Protein 8GA6 (pdb70)

Secondary structure (DSSP, 8-state):
-HHHHHHHHHHHHHHHHHHHHHHHHHHHHHHHHHHHT--SHHHHHHHHHHHHHHHHHHHHHHHHHHHHHHHHHHHHHT---HHHHHHHHHHHHHHHHHHHHHHHHHHHHHHHHHHHHHHSS--HHHHHHHHHHHHHHHHHHHHHHHHHHHHHHHHH----SHHHHHHHHHHHHHHHHHHHHHHHHHHHHHHHHHHHHTTT--HHHHHHHHHHHHHHHHHHHHHHHHHHHHHH----HHHHHHHHHHHHHHHHHHHHHHHHHHHHHHHHHHHHH--SHHHHHHHHHHHHHHHHHHHHHHHHHHHHHHHHHHHHTTT--HHHHHHHHHHHHHHHHHHHHHHHHHHHHHHHHHHHHHTTSS-HHHHHHHHHHHHHHHHHHHHHHHHHHHHHHHHHHHHH--SHHHHHHHHHHHHHHHHHHHHHHHHHHHHHHHHHHHHHTT--HHHHHHHHHHHHHHHHHHHHHHHHHHHHHHHHHHH-

Sequence (476 aa):
EKEEAEEVVKEALKELKKLFEEQKKVNEEAAKELEETAKDEKVLLAARFAVEASRIANKASFDLSKFAADAAAAAVEAGADIERVKEVLEKAIEAQKEAAKFSKKVLEEAAAAAALAERGEITEEDVARFVVELALELLKALFEMQRFVNELAAELLVAKDEKVLLAARFAVEASKIANEASFELSRFAAEAAAAAVEAGADIERVAEVLIKAIEAQAEAAKFSAEVLLKAAAAITEEDVARFVVELALELLRALFEMQRFVNELAAELLEVVAKDEKVLLAARFAVEASEIANKASFDLSKFAADAARAAVEAGADIERVAEVLIEAIKAQAEAAKFSAEVLLKAAAAAALAERGEITEKDVARFVVELALELLEALFEMQRFVNELAAALLEVVAKDEEVLEKARKAVEDSKRENEASFEESRKAAEAAAAAVEAGADIDEVAKELIEAIKEQAEAAKESAKKLLEAAAEAALA

B-factor: mean 42.86, std 14.75, range [15.42, 97.57]

Solvent-accessible surface area: 21075 Å² total; per-residue (Å²): 153,54,147,108,1,82,72,40,9,138,86,7,47,122,89,0,102,112,52,24,84,60,26,68,51,87,8,88,129,39,14,163,128,5,102,84,47,15,60,78,72,25,9,17,46,6,7,140,6,0,14,79,0,1,87,21,5,3,34,5,1,12,36,2,0,76,5,0,0,57,2,0,28,26,5,11,130,55,53,38,70,42,109,108,3,95,74,1,6,97,68,0,28,86,12,1,76,125,22,10,133,44,0,29,81,0,10,117,52,4,40,65,22,7,51,86,16,57,90,29,147,47,70,122,54,70,9,7,41,36,0,2,100,4,0,52,54,0,1,83,27,14,14,75,17,14,112,76,0,15,89,3,7,31,95,16,30,86,27,203,65,136,70,25,80,59,3,14,165,6,0,41,84,0,3,38,25,8,13,74,0,12,15,50,4,0,88,12,0,0,65,5,0,36,33,3,16,91,19,68,15,63,28,88,80,0,9,67,1,0,15,102,0,0,64,10,14,19,122,22,7,93,63,4,9,102,7,13,45,105,12,25,83,112,156,79,56,79,88,14,3,29,55,0,4,108,3,0,37,59,8,0,114,24,2,22,98,12,4,146,77,1,10,84,2,4,28,38,4,8,75,55,17,4,102,62,73,67,4,31,69,1,3,128,9,4,18,71,1,2,20,4,4,6,81,6,1,15,69,10,1,63,14,0,0,14,4,0,98,13,3,3,106,41,53,13,62,3,91,98,0,12,68,3,0,30,63,0,0,82,5,0,3,114,11,2,57,63,5,9,93,1,2,45,93,4,11,44,9,1,13,76,15,57,174,57,131,46,88,67,94,48,3,8,81,51,6,5,80,3,1,46,54,4,0,65,22,4,25,90,16,4,102,62,2,5,92,10,4,25,34,6,7,88,65,30,5,9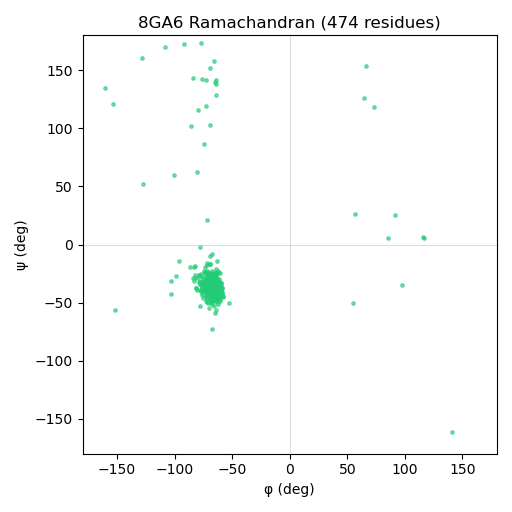5,70,122,119,30,27,122,69,3,126,134,11,8,79,46,2,92,155,71,11,89,50,10,30,89,90,3,87,102,33,2,95,61,8,34,64,29,4,91,93,56,41,95,6,48,54,9,15,132,121,1,20,102,12,0,82,102,3,25,104,30,7,50,117,8,15,158,84,6,43,97,20,9,42,100,11,30,163,100

Radius of gyration: 25.36 Å; Cα contacts (8 Å, |Δi|>4): 627; chains: 1; bounding box: 54×60×67 Å

Structure (mmCIF, N/CA/C/O backbone):
data_8GA6
#
_entry.id   8GA6
#
_cell.length_a   34.962
_cell.length_b   120.421
_cell.length_c   52.270
_cell.angle_alpha   90.000
_cell.angle_beta   105.646
_cell.angle_gamma   90.000
#
_symmetry.space_group_name_H-M   'P 1 21 1'
#
loop_
_entity.id
_entity.type
_entity.pdbx_description
1 polymer THR6
2 water water
#
loop_
_atom_site.group_PDB
_atom_site.id
_atom_site.type_symbol
_atom_site.label_atom_id
_atom_site.label_alt_id
_atom_site.label_comp_id
_atom_site.label_asym_id
_atom_site.label_entity_id
_atom_site.label_seq_id
_atom_site.pdbx_PDB_ins_code
_atom_site.Cartn_x
_atom_site.Cartn_y
_atom_site.Cartn_z
_atom_site.occupancy
_atom_site.B_iso_or_equiv
_atom_site.auth_seq_id
_atom_site.auth_comp_id
_atom_site.auth_asym_id
_atom_site.auth_atom_id
_atom_site.pdbx_PDB_model_num
ATOM 1 N N . GLU A 1 15 ? -32.75862 -50.77667 9.29382 1.000 63.81363 1 GLU A N 1
ATOM 2 C CA . GLU A 1 15 ? -32.86382 -49.39165 8.84975 1.000 67.52711 1 GLU A CA 1
ATOM 3 C C . GLU A 1 15 ? -31.48851 -48.75098 8.70001 1.000 71.29168 1 GLU A C 1
ATOM 4 O O . GLU A 1 15 ? -30.84768 -48.87423 7.65486 1.000 57.66521 1 GLU A O 1
ATOM 10 N N . LYS A 1 16 ? -31.04199 -48.06323 9.75479 1.000 72.06082 2 LYS A N 1
ATOM 11 C CA . LYS A 1 16 ? -29.73850 -47.40938 9.71284 1.000 65.34814 2 LYS A CA 1
ATOM 12 C C . LYS A 1 16 ? -28.60710 -48.42018 9.59149 1.000 62.05739 2 LYS A C 1
ATOM 13 O O . LYS A 1 16 ? -27.57537 -48.12390 8.97786 1.000 61.28196 2 LYS A O 1
ATOM 15 N N . GLU A 1 17 ? -28.77427 -49.61329 10.16760 1.000 63.39436 3 GLU A N 1
ATOM 16 C CA . GLU A 1 17 ? -27.74877 -50.63987 10.01960 1.000 63.32770 3 GLU A CA 1
ATOM 17 C C . GLU A 1 17 ? -27.69689 -51.15747 8.58822 1.000 62.60439 3 GLU A C 1
ATOM 18 O O . GLU A 1 17 ? -26.61218 -51.42013 8.05584 1.000 66.23465 3 GLU A O 1
ATOM 24 N N . GLU A 1 18 ? -28.85899 -51.31575 7.94999 1.000 63.26774 4 GLU A N 1
ATOM 25 C CA . GLU A 1 18 ? -28.87014 -51.64586 6.52969 1.000 61.57710 4 GLU A CA 1
ATOM 26 C C . GLU A 1 18 ? -28.31678 -50.49611 5.69962 1.000 60.52861 4 GLU A C 1
ATOM 27 O O . GLU A 1 18 ? -27.61496 -50.72127 4.70731 1.000 54.18277 4 GLU A O 1
ATOM 33 N N . ALA A 1 19 ? -28.62419 -49.25646 6.09068 1.000 56.34829 5 ALA A N 1
ATOM 34 C CA . ALA A 1 19 ? -28.07152 -48.10283 5.39013 1.000 53.47614 5 ALA A CA 1
ATOM 35 C C . ALA A 1 19 ? -26.55122 -48.09006 5.47312 1.000 56.86222 5 ALA A C 1
ATOM 36 O O . ALA A 1 19 ? -25.87314 -47.70827 4.51270 1.000 56.05769 5 ALA A O 1
ATOM 38 N N . GLU A 1 20 ? -25.99651 -48.51168 6.61244 1.000 53.30548 6 GLU A N 1
ATOM 39 C CA . GLU A 1 20 ? -24.55161 -48.66568 6.72427 1.000 52.09583 6 GLU A CA 1
ATOM 40 C C . GLU A 1 20 ? -24.04210 -49.86744 5.94092 1.000 51.33960 6 GLU A C 1
ATOM 41 O O . GLU A 1 20 ? -22.83594 -49.96303 5.69108 1.000 57.47794 6 GLU A O 1
ATOM 47 N N . GLU A 1 21 ? -24.93112 -50.78412 5.55216 1.000 46.11401 7 GLU A N 1
ATOM 48 C CA . GLU A 1 21 ? -24.53300 -51.90243 4.70625 1.000 55.25182 7 GLU A CA 1
ATOM 49 C C . GLU A 1 21 ? -24.49863 -51.50989 3.23448 1.000 54.76917 7 GLU A C 1
ATOM 50 O O . GLU A 1 21 ? -23.68215 -52.04227 2.47413 1.000 62.53762 7 GLU A O 1
ATOM 56 N N . VAL A 1 22 ? -25.36421 -50.58419 2.81564 1.000 52.21458 8 VAL A N 1
ATOM 57 C CA . VAL A 1 22 ? -25.31973 -50.10817 1.43702 1.000 53.96158 8 VAL A CA 1
ATOM 58 C C . VAL A 1 22 ? -24.08221 -49.24856 1.21324 1.000 45.60265 8 VAL A C 1
ATOM 59 O O . VAL A 1 22 ? -23.47888 -49.27295 0.13380 1.000 48.61760 8 VAL A O 1
ATOM 63 N N . VAL A 1 23 ? -23.68164 -48.47997 2.22854 1.000 46.44928 9 VAL A N 1
ATOM 64 C CA . VAL A 1 23 ? -22.51968 -47.60848 2.08878 1.000 42.78032 9 VAL A CA 1
ATOM 65 C C . VAL A 1 23 ? -21.24258 -48.43051 1.97234 1.000 50.20803 9 VAL A C 1
ATOM 66 O O . VAL A 1 23 ? -20.36902 -48.13106 1.14912 1.000 52.44632 9 VAL A O 1
ATOM 70 N N . LYS A 1 24 ? -21.11160 -49.48176 2.78571 1.000 39.89589 10 LYS A N 1
ATOM 71 C CA . LYS A 1 24 ? -19.89961 -50.29246 2.73264 1.000 47.23280 10 LYS A CA 1
ATOM 72 C C . LYS A 1 24 ? -19.80729 -51.08015 1.43114 1.000 46.70127 10 LYS A C 1
ATOM 73 O O . LYS A 1 24 ? -18.70107 -51.32071 0.93492 1.000 44.33198 10 LYS A O 1
ATOM 79 N N . GLU A 1 25 ? -20.94597 -51.47880 0.85974 1.000 48.80217 11 GLU A N 1
ATOM 80 C CA . GLU A 1 25 ? -20.91205 -52.16485 -0.42681 1.000 52.79247 11 GLU A CA 1
ATOM 81 C C . GLU A 1 25 ? -20.64618 -51.19088 -1.56655 1.000 47.60035 11 GLU A C 1
ATOM 82 O O . GLU A 1 25 ? -20.00748 -51.55835 -2.55937 1.000 40.96935 11 GLU A O 1
ATOM 88 N N . ALA A 1 26 ? -21.12296 -49.95015 -1.44152 1.000 40.85859 12 ALA A N 1
ATOM 89 C CA . ALA A 1 26 ? -20.80933 -48.93168 -2.43774 1.000 46.98790 12 ALA A CA 1
ATOM 90 C C . ALA A 1 26 ? -19.31631 -48.63053 -2.45282 1.000 40.70110 12 ALA A C 1
ATOM 91 O O . ALA A 1 26 ? -18.68503 -48.60585 -3.51561 1.000 30.84700 12 ALA A O 1
ATOM 93 N N . LEU A 1 27 ? -18.73302 -48.39919 -1.27317 1.000 37.73759 13 LEU A N 1
ATOM 94 C CA . LEU A 1 27 ? -17.28780 -48.22548 -1.18376 1.000 33.70275 13 LEU A CA 1
ATOM 95 C C . LEU A 1 27 ? -16.55149 -49.48063 -1.63008 1.000 37.23734 13 LEU A C 1
ATOM 96 O O . LEU A 1 27 ? -15.44524 -49.39261 -2.17555 1.000 42.48569 13 LEU A O 1
ATOM 101 N N . LYS A 1 28 ? -17.14973 -50.65417 -1.41162 1.000 45.34016 14 LYS A N 1
ATOM 102 C CA . LYS A 1 28 ? -16.54803 -51.89379 -1.88967 1.000 45.28889 14 LYS A CA 1
ATOM 103 C C . LYS A 1 28 ? -16.50308 -51.92817 -3.41221 1.000 44.41026 14 LYS A C 1
ATOM 104 O O . LYS A 1 28 ? -15.48328 -52.30333 -4.00131 1.000 47.62591 14 LYS A O 1
ATOM 110 N N . GLU A 1 29 ? -17.59620 -51.52821 -4.06871 1.000 44.11569 15 GLU A N 1
ATOM 111 C CA . GLU A 1 29 ? -17.60398 -51.49113 -5.52810 1.000 41.97218 15 GLU A CA 1
ATOM 112 C C . GLU A 1 29 ? -16.65588 -50.42413 -6.06087 1.000 40.96928 15 GLU A C 1
ATOM 113 O O . GLU A 1 29 ? -15.93957 -50.65937 -7.04069 1.000 36.99223 15 GLU A O 1
ATOM 119 N N . LEU A 1 30 ? -16.63990 -49.24415 -5.43249 1.000 39.05538 16 LEU A N 1
ATOM 120 C CA . LEU A 1 30 ? -15.71506 -48.19451 -5.85032 1.000 39.80900 16 LEU A CA 1
ATOM 121 C C . LEU A 1 30 ? -14.26694 -48.64811 -5.73644 1.000 33.95368 16 LEU A C 1
ATOM 122 O O . LEU A 1 30 ? -13.42306 -48.24304 -6.54410 1.000 35.51458 16 LEU A O 1
ATOM 127 N N . LYS A 1 31 ? -13.96278 -49.48831 -4.74587 1.000 36.79199 17 LYS A N 1
ATOM 128 C CA . LYS A 1 31 ? -12.59742 -49.96966 -4.57149 1.000 41.70007 17 LYS A CA 1
ATOM 129 C C . LYS A 1 31 ? -12.19847 -50.91204 -5.70042 1.000 41.86444 17 LYS A C 1
ATOM 130 O O . LYS A 1 31 ? -11.08126 -50.82621 -6.22309 1.000 31.61568 17 LYS A O 1
ATOM 136 N N . LYS A 1 32 ? -13.10290 -51.81078 -6.09796 1.000 40.71417 18 LYS A N 1
ATOM 137 C CA . LYS A 1 32 ? -12.79792 -52.73514 -7.18495 1.000 45.46906 18 LYS A CA 1
ATOM 138 C C . LYS A 1 32 ? -12.80999 -52.03723 -8.53987 1.000 43.28129 18 LYS A C 1
ATOM 139 O O . LYS A 1 32 ? -12.04571 -52.41583 -9.43471 1.000 42.15785 18 LYS A O 1
ATOM 145 N N . LEU A 1 33 ? -13.66541 -51.02564 -8.71244 1.000 34.55772 19 LEU A N 1
ATOM 146 C CA . LEU A 1 33 ? -13.62829 -50.22738 -9.93422 1.000 39.09626 19 LEU A CA 1
ATOM 147 C C . LEU A 1 33 ? -12.30344 -49.48705 -10.06338 1.000 41.58653 19 LEU A C 1
ATOM 148 O O . LEU A 1 33 ? -11.76600 -49.34398 -11.16812 1.000 37.96567 19 LEU A O 1
ATOM 153 N N . PHE A 1 34 ? -11.76052 -49.01230 -8.94006 1.000 39.47551 20 PHE A N 1
ATOM 154 C CA . PHE A 1 34 ? -10.51021 -48.26128 -8.97525 1.000 38.59655 20 PHE A CA 1
ATOM 155 C C . PHE A 1 34 ? -9.32632 -49.16229 -9.30368 1.000 39.71388 20 PHE A C 1
ATOM 156 O O . PHE A 1 34 ? -8.42422 -48.76231 -10.04877 1.000 44.26437 20 PHE A O 1
ATOM 164 N N . GLU A 1 35 ? -9.30747 -50.37849 -8.76080 1.000 47.02136 21 GLU A N 1
ATOM 165 C CA . GLU A 1 35 ? -8.18753 -51.28086 -8.98756 1.000 47.79725 21 GLU A CA 1
ATOM 166 C C . GLU A 1 35 ? -8.33360 -52.10415 -10.25885 1.000 44.18885 21 GLU A C 1
ATOM 167 O O . GLU A 1 35 ? -7.33215 -52.63305 -10.75424 1.000 47.76617 21 GLU A O 1
ATOM 173 N N . GLU A 1 36 ? -9.54890 -52.22656 -10.79793 1.000 43.95319 22 GLU A N 1
ATOM 174 C CA . GLU A 1 36 ? -9.69731 -52.79148 -12.13473 1.000 52.06320 22 GLU A CA 1
ATOM 175 C C . GLU A 1 36 ? -9.19009 -51.81857 -13.19033 1.000 48.77935 22 GLU A C 1
ATOM 176 O O . GLU A 1 36 ? -8.52969 -52.22527 -14.15313 1.000 49.11131 22 GLU A O 1
ATOM 178 N N . GLN A 1 37 ? -9.48620 -50.52667 -13.02213 1.000 42.27327 23 GLN A N 1
ATOM 179 C CA . GLN A 1 37 ? -8.94764 -49.51844 -13.92730 1.000 43.73357 23 GLN A CA 1
ATOM 180 C C . GLN A 1 37 ? -7.44851 -49.33817 -13.72922 1.000 50.25493 23 GLN A C 1
ATOM 181 O O . GLN A 1 37 ? -6.73518 -48.99422 -14.67881 1.000 50.54582 23 GLN A O 1
ATOM 187 N N . LYS A 1 38 ? -6.95669 -49.56125 -12.50819 1.000 44.31617 24 LYS A N 1
ATOM 188 C CA . LYS A 1 38 ? -5.51988 -49.50191 -12.26283 1.000 41.89898 24 LYS A CA 1
ATOM 189 C C . LYS A 1 38 ? -4.79014 -50.56982 -13.06680 1.000 54.01458 24 LYS A C 1
ATOM 190 O O . LYS A 1 38 ? -3.78104 -50.29014 -13.72330 1.000 56.23463 24 LYS A O 1
ATOM 196 N N . LYS A 1 39 ? -5.29852 -51.80446 -13.03471 1.000 48.17911 25 LYS A N 1
ATOM 197 C CA . LYS A 1 39 ? -4.65954 -52.89103 -13.76843 1.000 50.98183 25 LYS A CA 1
ATOM 198 C C . LYS A 1 39 ? -4.80814 -52.72090 -15.27490 1.000 54.35107 25 LYS A C 1
ATOM 199 O O . LYS A 1 39 ? -3.91577 -53.11992 -16.03161 1.000 54.75635 25 LYS A O 1
ATOM 201 N N . VAL A 1 40 ? -5.91957 -52.13790 -15.72904 1.000 57.59782 26 VAL A N 1
ATOM 202 C CA . VAL A 1 40 ? -6.10309 -51.91071 -17.15939 1.000 57.99179 26 VAL A CA 1
ATOM 203 C C . VAL A 1 40 ? -5.13349 -50.84755 -17.66084 1.000 51.03641 26 VAL A C 1
ATOM 204 O O . VAL A 1 40 ? -4.50198 -51.00976 -18.71223 1.000 56.48734 26 VAL A O 1
ATOM 208 N N . ASN A 1 41 ? -4.99173 -49.74823 -16.91641 1.000 53.52872 27 ASN A N 1
ATOM 209 C CA . ASN A 1 41 ? -4.08136 -48.68776 -17.33497 1.000 54.90472 27 ASN A CA 1
ATOM 210 C C . ASN A 1 41 ? -2.62272 -49.08248 -17.14085 1.000 58.07150 27 ASN A C 1
ATOM 211 O O . ASN A 1 41 ? -1.76054 -48.65789 -17.91878 1.000 48.76501 27 ASN A O 1
ATOM 216 N N . GLU A 1 42 ? -2.32616 -49.88636 -16.11638 1.000 56.17545 28 GLU A N 1
ATOM 217 C CA . GLU A 1 42 ? -0.94668 -50.29856 -15.88113 1.000 53.89073 28 GLU A CA 1
ATOM 218 C C . GLU A 1 42 ? -0.45470 -51.24903 -16.96565 1.000 55.53411 28 GLU A C 1
ATOM 219 O O . GLU A 1 42 ? 0.74784 -51.29729 -17.24668 1.000 56.90007 28 GLU A O 1
ATOM 225 N N . GLU A 1 43 ? -1.36175 -52.00839 -17.58380 1.000 53.40734 29 GLU A N 1
ATOM 226 C CA . GLU A 1 43 ? -0.97508 -52.85684 -18.70484 1.000 60.49647 29 GLU A CA 1
ATOM 227 C C . GLU A 1 43 ? -0.95852 -52.08447 -20.01698 1.000 52.82811 29 GLU A C 1
ATOM 228 O O . GLU A 1 43 ? -0.18872 -52.42671 -20.92190 1.000 56.02474 29 GLU A O 1
ATOM 234 N N . ALA A 1 44 ? -1.79218 -51.04838 -20.14023 1.000 53.40296 30 ALA A N 1
ATOM 235 C CA . ALA A 1 44 ? -1.70422 -50.15819 -21.29071 1.000 54.57518 30 ALA A CA 1
ATOM 236 C C . ALA A 1 44 ? -0.43906 -49.31288 -21.25902 1.000 52.83492 30 ALA A C 1
ATOM 237 O O . ALA A 1 44 ? -0.06376 -48.73989 -22.28722 1.000 47.38135 30 ALA A O 1
ATOM 239 N N . ALA A 1 45 ? 0.22229 -49.22347 -20.10302 1.000 55.44039 31 ALA A N 1
ATOM 240 C CA . ALA A 1 45 ? 1.47482 -48.48386 -20.00556 1.000 57.22188 31 ALA A CA 1
ATOM 241 C C . ALA A 1 45 ? 2.64293 -49.28548 -20.56621 1.000 56.79709 31 ALA A C 1
ATOM 242 O O . ALA A 1 45 ? 3.53066 -48.71923 -21.21371 1.000 60.81249 31 ALA A O 1
ATOM 244 N N . LYS A 1 46 ? 2.66527 -50.59923 -20.32141 1.000 54.90963 32 LYS A N 1
ATOM 245 C CA . LYS A 1 46 ? 3.70960 -51.43794 -20.90221 1.000 53.99309 32 LYS A CA 1
ATOM 246 C C . LYS A 1 46 ? 3.62275 -51.44835 -22.42229 1.000 56.81031 32 LYS A C 1
ATOM 247 O O . LYS A 1 46 ? 4.64805 -51.38557 -23.11093 1.000 64.01138 32 LYS A O 1
ATOM 253 N N . GLU A 1 47 ? 2.40583 -51.53509 -22.96468 1.000 52.67516 33 GLU A N 1
ATOM 254 C CA . GLU A 1 47 ? 2.23506 -51.41837 -24.40866 1.000 65.02309 33 GLU A CA 1
ATOM 255 C C . GLU A 1 47 ? 2.63322 -50.03015 -24.89129 1.000 63.23648 33 GLU A C 1
ATOM 256 O O . GLU A 1 47 ? 3.19025 -49.87849 -25.98498 1.000 67.57604 33 GLU A O 1
ATOM 262 N N . LEU A 1 48 ? 2.35547 -49.00267 -24.08470 1.000 66.76377 34 LEU A N 1
ATOM 263 C CA . LEU A 1 48 ? 2.76916 -47.64961 -24.43692 1.000 68.10335 34 LEU A CA 1
ATOM 264 C C . LEU A 1 48 ? 4.28373 -47.50120 -24.38460 1.000 67.18321 34 LEU A C 1
ATOM 265 O O . LEU A 1 48 ? 4.84847 -46.64940 -25.08048 1.000 73.20250 34 LEU A O 1
ATOM 270 N N . GLU A 1 49 ? 4.95336 -48.31672 -23.56727 1.000 58.66742 35 GLU A N 1
ATOM 271 C CA . GLU A 1 49 ? 6.41117 -48.32952 -23.55494 1.000 63.74828 35 GLU A CA 1
ATOM 272 C C . GLU A 1 49 ? 6.97469 -48.94197 -24.83178 1.000 74.40113 35 GLU A C 1
ATOM 273 O O . GLU A 1 49 ? 8.05808 -48.55031 -25.28095 1.000 77.65519 35 GLU A O 1
ATOM 279 N N . GLU A 1 50 ? 6.24851 -49.88312 -25.43988 1.000 71.50320 36 GLU A N 1
ATOM 280 C CA . GLU A 1 50 ? 6.76295 -50.57902 -26.61581 1.000 57.31033 36 GLU A CA 1
ATOM 281 C C . GLU A 1 50 ? 6.81844 -49.65478 -27.82758 1.000 67.67078 36 GLU A C 1
ATOM 282 O O . GLU A 1 50 ? 7.87590 -49.49507 -28.45011 1.000 81.67336 36 GLU A O 1
ATOM 284 N N . THR A 1 51 ? 5.68967 -49.02621 -28.17346 1.000 68.18648 37 THR A N 1
ATOM 285 C CA . THR A 1 51 ? 5.60634 -48.09196 -29.29402 1.000 74.62897 37 THR A CA 1
ATOM 286 C C . THR A 1 51 ? 6.30176 -46.75726 -29.01935 1.000 81.67161 37 THR A C 1
ATOM 287 O O . THR A 1 51 ? 5.97050 -45.76076 -29.67461 1.000 82.88707 37 THR A O 1
ATOM 291 N N . ALA A 1 52 ? 7.23205 -46.69025 -28.08030 1.000 83.01577 38 ALA A N 1
ATOM 292 C CA . ALA A 1 52 ? 7.90221 -45.42611 -27.76435 1.000 85.55291 38 ALA A CA 1
ATOM 293 C C . ALA A 1 52 ? 9.28198 -45.34714 -28.40755 1.000 90.48557 38 ALA A C 1
ATOM 294 O O . ALA A 1 52 ? 10.30098 -45.21764 -27.72515 1.000 90.25301 38 ALA A O 1
ATOM 296 N N . LYS A 1 53 ? 9.32876 -45.43162 -29.73675 1.000 90.91369 39 LYS A N 1
ATOM 297 C CA . LYS A 1 53 ? 10.57200 -45.17717 -30.45055 1.000 86.60695 39 LYS A CA 1
ATOM 298 C C . LYS A 1 53 ? 10.98848 -43.72830 -30.24168 1.000 81.29059 39 LYS A C 1
ATOM 299 O O . LYS A 1 53 ? 10.14582 -42.82745 -30.20240 1.000 83.37749 39 LYS A O 1
ATOM 301 N N . ASP A 1 54 ? 12.29937 -43.51380 -30.09708 1.000 67.63902 40 ASP A N 1
ATOM 302 C CA . ASP A 1 54 ? 12.87989 -42.23039 -29.70500 1.000 76.86195 40 ASP A CA 1
ATOM 303 C C . ASP A 1 54 ? 12.48569 -41.87225 -28.27438 1.000 71.84540 40 ASP A C 1
ATOM 304 O O . ASP A 1 54 ? 11.44646 -42.31500 -27.77386 1.000 71.56204 40 ASP A O 1
ATOM 306 N N . GLU A 1 55 ? 13.31692 -41.06966 -27.60698 1.000 67.47592 41 GLU A N 1
ATOM 307 C CA . GLU A 1 55 ? 13.11487 -40.79291 -26.18866 1.000 65.72565 41 GLU A CA 1
ATOM 308 C C . GLU A 1 55 ? 12.00766 -39.77101 -25.95636 1.000 66.04364 41 GLU A C 1
ATOM 309 O O . GLU A 1 55 ? 11.29157 -39.85085 -24.95156 1.000 69.68814 41 GLU A O 1
ATOM 311 N N . LYS A 1 56 ? 11.85803 -38.80472 -26.86748 1.000 65.52537 42 LYS A N 1
ATOM 312 C CA . LYS A 1 56 ? 10.85977 -37.75512 -26.68220 1.000 73.12017 42 LYS A CA 1
ATOM 313 C C . LYS A 1 56 ? 9.45263 -38.33305 -26.60895 1.000 65.46622 42 LYS A C 1
ATOM 314 O O . LYS A 1 56 ? 8.60429 -37.82745 -25.86477 1.000 61.80944 42 LYS A O 1
ATOM 316 N N . VAL A 1 57 ? 9.18519 -39.39008 -27.37773 1.000 66.44488 43 VAL A N 1
ATOM 317 C CA . VAL A 1 57 ? 7.88991 -40.05515 -27.30091 1.000 62.21087 43 VAL A CA 1
ATOM 318 C C . VAL A 1 57 ? 7.73505 -40.76252 -25.96043 1.000 58.93276 43 VAL A C 1
ATOM 319 O O . VAL A 1 57 ? 6.67290 -40.70035 -25.32963 1.000 57.49226 43 VAL A O 1
ATOM 323 N N . LEU A 1 58 ? 8.79209 -41.43615 -25.49815 1.000 54.69083 44 LEU A N 1
ATOM 324 C CA . LEU A 1 58 ? 8.73303 -42.11345 -24.20619 1.000 58.29369 44 LEU A CA 1
ATOM 325 C C . LEU A 1 58 ? 8.60158 -41.11355 -23.06422 1.000 53.63312 44 LEU A C 1
ATOM 326 O O . LEU A 1 58 ? 7.92186 -41.38669 -22.06775 1.000 57.48443 44 LEU A O 1
ATOM 328 N N . LEU A 1 59 ? 9.24910 -39.95264 -23.19029 1.000 54.96098 45 LEU A N 1
ATOM 329 C CA . LEU A 1 59 ? 9.10543 -38.90717 -22.18172 1.000 57.25631 45 LEU A CA 1
ATOM 330 C C . LEU A 1 59 ? 7.66579 -38.41616 -22.10498 1.000 54.83685 45 LEU A C 1
ATOM 331 O O . LEU A 1 59 ? 7.15742 -38.12038 -21.01667 1.000 43.64640 45 LEU A O 1
ATOM 336 N N . ALA A 1 60 ? 6.99296 -38.32571 -23.25363 1.000 48.06294 46 ALA A N 1
ATOM 337 C CA . ALA A 1 60 ? 5.58136 -37.96458 -23.27354 1.000 45.75615 46 ALA A CA 1
ATOM 338 C C . ALA A 1 60 ? 4.68908 -39.13902 -22.89640 1.000 46.02689 46 ALA A C 1
ATOM 339 O O . ALA A 1 60 ? 3.62077 -38.93668 -22.30805 1.000 41.97820 46 ALA A O 1
ATOM 341 N N . ALA A 1 61 ? 5.10227 -40.36391 -23.22955 1.000 44.01672 47 ALA A N 1
ATOM 342 C CA . ALA A 1 61 ? 4.33033 -41.53550 -22.83108 1.000 45.13026 47 ALA A CA 1
ATOM 343 C C . ALA A 1 61 ? 4.37150 -41.73190 -21.32170 1.000 40.78071 47 ALA A C 1
ATOM 344 O O . ALA A 1 61 ? 3.34504 -42.03092 -20.70097 1.000 42.24700 47 ALA A O 1
ATOM 346 N N . ARG A 1 62 ? 5.54910 -41.56641 -20.71378 1.000 41.99573 48 ARG A N 1
ATOM 347 C CA . ARG A 1 62 ? 5.65300 -41.67433 -19.26288 1.000 48.14410 48 ARG A CA 1
ATOM 348 C C . ARG A 1 62 ? 4.90019 -40.55222 -18.56054 1.000 49.38967 48 ARG A C 1
ATOM 349 O O . ARG A 1 62 ? 4.43806 -40.73348 -17.42836 1.000 52.42621 48 ARG A O 1
ATOM 357 N N . PHE A 1 63 ? 4.76780 -39.39229 -19.20748 1.000 42.42458 49 PHE A N 1
ATOM 358 C CA . PHE A 1 63 ? 3.95979 -38.31969 -18.63728 1.000 43.03871 49 PHE A CA 1
ATOM 359 C C . PHE A 1 63 ? 2.48405 -38.69549 -18.63232 1.000 38.31361 49 PHE A C 1
ATOM 360 O O . PHE A 1 63 ? 1.80706 -38.58100 -17.60406 1.000 37.29662 49 PHE A O 1
ATOM 368 N N . ALA A 1 64 ? 1.96800 -39.14597 -19.77938 1.000 41.55590 50 ALA A N 1
ATOM 369 C CA . ALA A 1 64 ? 0.55747 -39.50709 -19.86855 1.000 39.86669 50 ALA A CA 1
ATOM 370 C C . ALA A 1 64 ? 0.21589 -40.67270 -18.95173 1.000 37.43673 50 ALA A C 1
ATOM 371 O O . ALA A 1 64 ? -0.90899 -40.75457 -18.44688 1.000 41.58845 50 ALA A O 1
ATOM 373 N N . VAL A 1 65 ? 1.16654 -41.57945 -18.72346 1.000 35.46095 51 VAL A N 1
ATOM 374 C CA . VAL A 1 65 ? 0.92638 -42.69513 -17.81342 1.000 46.36156 51 VAL A CA 1
ATOM 375 C C . VAL A 1 65 ? 0.91820 -42.21102 -16.36886 1.000 37.47535 51 VAL A C 1
ATOM 376 O O . VAL A 1 65 ? 0.00780 -42.52919 -15.59449 1.000 32.87824 51 VAL A O 1
ATOM 380 N N . GLU A 1 66 ? 1.93467 -41.43468 -15.98521 1.000 41.37916 52 GLU A N 1
ATOM 381 C CA . GLU A 1 66 ? 2.01858 -40.94726 -14.61245 1.000 42.93733 52 GLU A CA 1
ATOM 382 C C . GLU A 1 66 ? 0.85946 -40.01552 -14.28598 1.000 42.53397 52 GLU A C 1
ATOM 383 O O . GLU A 1 66 ? 0.33618 -40.03071 -13.16578 1.000 46.53043 52 GLU A O 1
ATOM 389 N N . ALA A 1 67 ? 0.43807 -39.20186 -15.25420 1.000 41.91577 53 ALA A N 1
ATOM 390 C CA . ALA A 1 67 ? -0.65844 -38.27299 -15.01535 1.000 39.81992 53 ALA A CA 1
ATOM 391 C C . ALA A 1 67 ? -2.01342 -38.97103 -15.01334 1.000 46.07899 53 ALA A C 1
ATOM 392 O O . ALA A 1 67 ? -2.92698 -38.53428 -14.30429 1.000 45.31289 53 ALA A O 1
ATOM 394 N N . SER A 1 68 ? -2.16714 -40.04651 -15.79156 1.000 39.68403 54 SER A N 1
ATOM 395 C CA . SER A 1 68 ? -3.41394 -40.80418 -15.75350 1.000 32.85488 54 SER A CA 1
ATOM 396 C C . SER A 1 68 ? -3.55615 -41.57755 -14.45030 1.000 32.44771 54 SER A C 1
ATOM 397 O O . SER A 1 68 ? -4.67408 -41.74646 -13.95099 1.000 38.05793 54 SER A O 1
ATOM 400 N N . ARG A 1 69 ? -2.44305 -42.05779 -13.89009 1.000 37.55707 55 ARG A N 1
ATOM 401 C CA . ARG A 1 69 ? -2.49702 -42.71055 -12.58704 1.000 40.96755 55 ARG A CA 1
ATOM 402 C C . ARG A 1 69 ? -2.90607 -41.73353 -11.49399 1.000 37.03139 55 ARG A C 1
ATOM 403 O O . ARG A 1 69 ? -3.50480 -42.14061 -10.49228 1.000 44.59987 55 ARG A O 1
ATOM 411 N N . ILE A 1 70 ? -2.59586 -40.44762 -11.66870 1.000 40.47077 56 ILE A N 1
ATOM 412 C CA . ILE A 1 70 ? -3.06943 -39.43434 -10.73232 1.000 37.53863 56 ILE A CA 1
ATOM 413 C C . ILE A 1 70 ? -4.56732 -39.21746 -10.89871 1.000 37.53775 56 ILE A C 1
ATOM 414 O O . ILE A 1 70 ? -5.31051 -39.13447 -9.91335 1.000 33.46277 56 ILE A O 1
ATOM 419 N N . ALA A 1 71 ? -5.03419 -39.12547 -12.14689 1.000 36.82999 57 ALA A N 1
ATOM 420 C CA . ALA A 1 71 ? -6.45703 -38.91916 -12.39543 1.000 35.70819 57 ALA A CA 1
ATOM 421 C C . ALA A 1 71 ? -7.28271 -40.09548 -11.89207 1.000 35.52095 57 ALA A C 1
ATOM 422 O O . ALA A 1 71 ? -8.40671 -39.91366 -11.40989 1.000 42.13601 57 ALA A O 1
ATOM 424 N N . ASN A 1 72 ? -6.74159 -41.31033 -11.99275 1.000 31.79699 58 ASN A N 1
ATOM 425 C CA . ASN A 1 72 ? -7.45604 -42.48205 -11.50020 1.000 30.68261 58 ASN A CA 1
ATOM 426 C C . ASN A 1 72 ? -7.39573 -42.57348 -9.97963 1.000 34.96444 58 ASN A C 1
ATOM 427 O O . ASN A 1 72 ? -8.37632 -42.97110 -9.34045 1.000 28.22336 58 ASN A O 1
ATOM 432 N N . LYS A 1 73 ? -6.25804 -42.20650 -9.38385 1.000 36.72577 59 LYS A N 1
ATOM 433 C CA . LYS A 1 73 ? -6.15054 -42.22450 -7.92829 1.000 38.36525 59 LYS A CA 1
ATOM 434 C C . LYS A 1 73 ? -6.98630 -41.11648 -7.30085 1.000 30.83041 59 LYS A C 1
ATOM 435 O O . LYS A 1 73 ? -7.66147 -41.33804 -6.28893 1.000 33.94976 59 LYS A O 1
ATOM 437 N N . ALA A 1 74 ? -6.95379 -39.91642 -7.88571 1.000 32.67272 60 ALA A N 1
ATOM 438 C CA . ALA A 1 74 ? -7.79669 -38.83431 -7.39031 1.000 32.36323 60 ALA A CA 1
ATOM 439 C C . ALA A 1 74 ? -9.27360 -39.13470 -7.60509 1.000 34.72585 60 ALA A C 1
ATOM 440 O O . ALA A 1 74 ? -10.12326 -38.61610 -6.87185 1.000 33.13791 60 ALA A O 1
ATOM 442 N N . SER A 1 75 ? -9.59655 -39.96577 -8.59924 1.000 36.98489 61 SER A N 1
ATOM 443 C CA . SER A 1 75 ? -10.98732 -40.34086 -8.83155 1.000 36.02777 61 SER A CA 1
ATOM 444 C C . SER A 1 75 ? -11.54027 -41.16231 -7.67389 1.000 33.63426 61 SER A C 1
ATOM 445 O O . SER A 1 75 ? -12.68039 -40.95030 -7.24411 1.000 37.21079 61 SER A O 1
ATOM 448 N N . PHE A 1 76 ? -10.74898 -42.10479 -7.15625 1.000 32.59687 62 PHE A N 1
ATOM 449 C CA . PHE A 1 76 ? -11.21386 -42.92505 -6.04295 1.000 34.33852 62 PHE A CA 1
ATOM 450 C C . PHE A 1 76 ? -11.22958 -42.13514 -4.74049 1.000 33.47163 62 PHE A C 1
ATOM 451 O O . PHE A 1 76 ? -12.11995 -42.32697 -3.90380 1.000 33.59117 62 PHE A O 1
ATOM 459 N N . ASP A 1 77 ? -10.25044 -41.24719 -4.54810 1.000 36.53402 63 ASP A N 1
ATOM 460 C CA . ASP A 1 77 ? -10.20898 -40.44662 -3.32856 1.000 30.68344 63 ASP A CA 1
ATOM 461 C C . ASP A 1 77 ? -11.42350 -39.53387 -3.22833 1.000 27.50375 63 ASP A C 1
ATOM 462 O O . ASP A 1 77 ? -11.93807 -39.28927 -2.13071 1.000 22.68251 63 ASP A O 1
ATOM 467 N N . LEU A 1 78 ? -11.89662 -39.01985 -4.36489 1.000 30.55310 64 LEU A N 1
ATOM 468 C CA . LEU A 1 78 ? -13.11087 -38.21457 -4.36714 1.000 32.97230 64 LEU A CA 1
ATOM 469 C C . LEU A 1 78 ? -14.36293 -39.07890 -4.29992 1.000 36.32678 64 LEU A C 1
ATOM 470 O O . LEU A 1 78 ? -15.40493 -38.61603 -3.82296 1.000 28.10142 64 LEU A O 1
ATOM 475 N N . SER A 1 79 ? -14.28272 -40.32747 -4.76561 1.000 29.87782 65 SER A N 1
ATOM 476 C CA . SER A 1 79 ? -15.41503 -41.23703 -4.62898 1.000 36.01177 65 SER A CA 1
ATOM 477 C C . SER A 1 79 ? -15.54061 -41.74487 -3.19818 1.000 38.79252 65 SER A C 1
ATOM 478 O O . SER A 1 79 ? -16.65272 -41.86773 -2.67215 1.000 37.98301 65 SER A O 1
ATOM 481 N N . LYS A 1 80 ? -14.41004 -42.04353 -2.55248 1.000 36.17200 66 LYS A N 1
ATOM 482 C CA . LYS A 1 80 ? -14.44342 -42.47655 -1.15965 1.000 26.13933 66 LYS A CA 1
ATOM 483 C C . LYS A 1 80 ? -14.89937 -41.35459 -0.23583 1.000 38.43374 66 LYS A C 1
ATOM 484 O O . LYS A 1 80 ? -15.57524 -41.61566 0.76628 1.000 43.12402 66 LYS A O 1
ATOM 490 N N . PHE A 1 81 ? -14.54575 -40.10666 -0.55348 1.000 32.33637 67 PHE A N 1
ATOM 491 C CA . PHE A 1 81 ? -15.02960 -38.97897 0.23702 1.000 31.14980 67 PHE A CA 1
ATOM 492 C C . PHE A 1 81 ? -16.54748 -38.87530 0.17255 1.000 29.39946 67 PHE A C 1
ATOM 493 O O . PHE A 1 81 ? -17.19783 -38.53976 1.16955 1.000 32.97469 67 PHE A O 1
ATOM 501 N N . ALA A 1 82 ? -17.13027 -39.16068 -0.99385 1.000 30.87425 68 ALA A N 1
ATOM 502 C CA . ALA A 1 82 ? -18.58434 -39.15884 -1.11076 1.000 32.92802 68 ALA A CA 1
ATOM 503 C C . ALA A 1 82 ? -19.20452 -40.27409 -0.27850 1.000 31.20381 68 ALA A C 1
ATOM 504 O O . ALA A 1 82 ? -20.28714 -40.10112 0.29366 1.000 35.67184 68 ALA A O 1
ATOM 506 N N . ALA A 1 83 ? -18.53254 -41.42499 -0.19707 1.000 28.87545 69 ALA A N 1
ATOM 507 C CA . ALA A 1 83 ? -19.04382 -42.52102 0.61925 1.000 36.99083 69 ALA A CA 1
ATOM 508 C C . ALA A 1 83 ? -18.92213 -42.20543 2.10461 1.000 40.98464 69 ALA A C 1
ATOM 509 O O . ALA A 1 83 ? -19.85502 -42.45851 2.87613 1.000 47.95664 69 ALA A O 1
ATOM 511 N N . ASP A 1 84 ? -17.77833 -41.65612 2.52507 1.000 37.54939 70 ASP A N 1
ATOM 512 C CA . ASP A 1 84 ? -17.62439 -41.24772 3.91778 1.000 35.91809 70 ASP A CA 1
ATOM 513 C C . ASP A 1 84 ? -18.62607 -40.16476 4.29272 1.000 36.46153 70 ASP A C 1
ATOM 514 O O . ASP A 1 84 ? -19.10078 -40.12577 5.43369 1.000 43.16170 70 ASP A O 1
ATOM 519 N N . ALA A 1 85 ? -18.95920 -39.27990 3.35007 1.000 38.44664 71 ALA A N 1
ATOM 520 C CA . ALA A 1 85 ? -19.99729 -38.28753 3.60424 1.000 37.88787 71 ALA A CA 1
ATOM 521 C C . ALA A 1 85 ? -21.36691 -38.94420 3.71537 1.000 38.29887 71 ALA A C 1
ATOM 522 O O . ALA A 1 85 ? -22.20828 -38.50921 4.51049 1.000 39.03977 71 ALA A O 1
ATOM 524 N N . ALA A 1 86 ? -21.60820 -39.99451 2.92690 1.000 38.62611 72 ALA A N 1
ATOM 525 C CA . ALA A 1 86 ? -22.87547 -40.71113 3.02039 1.000 46.52876 72 ALA A CA 1
ATOM 526 C C . ALA A 1 86 ? -22.95376 -41.52293 4.30610 1.000 42.71864 72 ALA A C 1
ATOM 527 O O . ALA A 1 86 ? -24.03216 -41.66047 4.89571 1.000 49.75368 72 ALA A O 1
ATOM 529 N N . ALA A 1 87 ? -21.82166 -42.07133 4.75414 1.000 50.33298 73 ALA A N 1
ATOM 530 C CA . ALA A 1 87 ? -21.80570 -42.79786 6.01873 1.000 50.96759 73 ALA A CA 1
ATOM 531 C C . ALA A 1 87 ? -22.08570 -41.86448 7.18860 1.000 53.75851 73 ALA A C 1
ATOM 532 O O . ALA A 1 87 ? -22.78784 -42.23674 8.13584 1.000 56.38870 73 ALA A O 1
ATOM 534 N N . ALA A 1 88 ? -21.54930 -40.64191 7.13698 1.000 49.65811 74 ALA A N 1
ATOM 535 C CA . ALA A 1 88 ? -21.81658 -39.66984 8.19107 1.000 53.16124 74 ALA A CA 1
ATOM 536 C C . ALA A 1 88 ? -23.27999 -39.24985 8.21054 1.000 54.51072 74 ALA A C 1
ATOM 537 O O . ALA A 1 88 ? -23.82329 -38.95370 9.28099 1.000 56.27378 74 ALA A O 1
ATOM 539 N N . ALA A 1 89 ? -23.93070 -39.21455 7.04509 1.000 50.22121 75 ALA A N 1
ATOM 540 C CA . ALA A 1 89 ? -25.34952 -38.87774 7.00330 1.000 48.97354 75 ALA A CA 1
ATOM 541 C C . ALA A 1 89 ? -26.19052 -39.95434 7.67702 1.000 58.07015 75 ALA A C 1
ATOM 542 O O . ALA A 1 89 ? -27.14771 -39.64265 8.39501 1.000 60.66081 75 ALA A O 1
ATOM 544 N N . VAL A 1 90 ? -25.84534 -41.22610 7.46053 1.000 46.97924 76 VAL A N 1
ATOM 545 C CA . VAL A 1 90 ? -26.57245 -42.31901 8.10175 1.000 56.39940 76 VAL A CA 1
ATOM 546 C C . VAL A 1 90 ? -26.41647 -42.24888 9.61534 1.000 62.93315 76 VAL A C 1
ATOM 547 O O . VAL A 1 90 ? -27.37093 -42.48785 10.36603 1.000 68.11010 76 VAL A O 1
ATOM 551 N N . GLU A 1 91 ? -25.21370 -41.91115 10.08718 1.000 63.22271 77 GLU A N 1
ATOM 552 C CA . GLU A 1 91 ? -24.96323 -41.86609 11.52394 1.000 64.52187 77 GLU A CA 1
ATOM 553 C C . GLU A 1 91 ? -25.76774 -40.76845 12.20750 1.000 62.51573 77 GLU A C 1
ATOM 554 O O . GLU A 1 91 ? -26.04674 -40.86211 13.40836 1.000 58.66604 77 GLU A O 1
ATOM 560 N N . ALA A 1 92 ? -26.15058 -39.72874 11.46987 1.000 62.48956 78 ALA A N 1
ATOM 561 C CA . ALA A 1 92 ? -26.87012 -38.58416 12.02068 1.000 64.25770 78 ALA A CA 1
ATOM 562 C C . ALA A 1 92 ? -28.14366 -38.31808 11.22728 1.000 68.37423 78 ALA A C 1
ATOM 563 O O . ALA A 1 92 ? -28.40268 -37.20232 10.77145 1.000 65.58870 78 ALA A O 1
ATOM 565 N N . GLY A 1 93 ? -28.96144 -39.35567 11.05617 1.000 73.98320 79 GLY A N 1
ATOM 566 C CA . GLY A 1 93 ? -30.24291 -39.22190 10.38873 1.000 66.58402 79 GLY A CA 1
ATOM 567 C C . GLY A 1 93 ? -30.14572 -39.04052 8.88832 1.000 67.84976 79 GLY A C 1
ATOM 568 O O . GLY A 1 93 ? -29.56533 -38.06109 8.41119 1.000 72.74720 79 GLY A O 1
ATOM 569 N N . ALA A 1 94 ? -30.71687 -39.97341 8.12916 1.000 59.82415 80 ALA A N 1
ATOM 570 C CA . ALA A 1 94 ? -30.66138 -39.89030 6.67552 1.000 62.48784 80 ALA A CA 1
ATOM 571 C C . ALA A 1 94 ? -31.76211 -40.75080 6.07733 1.000 61.74568 80 ALA A C 1
ATOM 572 O O . ALA A 1 94 ? -31.96605 -41.88703 6.51251 1.000 73.73320 80 ALA A O 1
ATOM 574 N N . ASP A 1 95 ? -32.46534 -40.20664 5.08832 1.000 59.83595 81 ASP A N 1
ATOM 575 C CA . ASP A 1 95 ? -33.36487 -41.01781 4.27976 1.000 60.24959 81 ASP A CA 1
ATOM 576 C C . ASP A 1 95 ? -32.53221 -41.89429 3.35373 1.000 59.46132 81 ASP A C 1
ATOM 577 O O . ASP A 1 95 ? -31.77798 -41.38457 2.51842 1.000 52.80352 81 ASP A O 1
ATOM 579 N N . ILE A 1 96 ? -32.66868 -43.21331 3.49649 1.000 61.86952 82 ILE A N 1
ATOM 580 C CA . ILE A 1 96 ? -31.76221 -44.13904 2.82452 1.000 50.06063 82 ILE A CA 1
ATOM 581 C C . ILE A 1 96 ? -31.85416 -44.05397 1.30240 1.000 49.59037 82 ILE A C 1
ATOM 582 O O . ILE A 1 96 ? -30.88124 -44.37350 0.61053 1.000 53.59452 82 ILE A O 1
ATOM 587 N N . GLU A 1 97 ? -32.98686 -43.60281 0.75364 1.000 53.19252 83 GLU A N 1
ATOM 588 C CA . GLU A 1 97 ? -33.09341 -43.49383 -0.69940 1.000 62.40245 83 GLU A CA 1
ATOM 589 C C . GLU A 1 97 ? -32.33572 -42.29382 -1.25565 1.000 59.21336 83 GLU A C 1
ATOM 590 O O . GLU A 1 97 ? -31.90772 -42.32572 -2.41486 1.000 59.34547 83 GLU A O 1
ATOM 596 N N . ARG A 1 98 ? -32.17266 -41.22678 -0.47137 1.000 60.50239 84 ARG A N 1
ATOM 597 C CA . ARG A 1 98 ? -31.31302 -40.13859 -0.92135 1.000 57.94023 84 ARG A CA 1
ATOM 598 C C . ARG A 1 98 ? -29.84073 -40.48570 -0.75633 1.000 54.49795 84 ARG A C 1
ATOM 599 O O . ARG A 1 98 ? -28.99660 -39.94190 -1.47651 1.000 51.76054 84 ARG A O 1
ATOM 607 N N . VAL A 1 99 ? -29.51702 -41.38605 0.17436 1.000 44.47588 85 VAL A N 1
ATOM 608 C CA . VAL A 1 99 ? -28.14557 -41.86603 0.29742 1.000 46.13964 85 VAL A CA 1
ATOM 609 C C . VAL A 1 99 ? -27.79931 -42.78130 -0.87013 1.000 43.52954 85 VAL A C 1
ATOM 610 O O . VAL A 1 99 ? -26.69903 -42.70717 -1.43001 1.000 40.15093 85 VAL A O 1
ATOM 614 N N . LYS A 1 100 ? -28.73350 -43.65191 -1.26234 1.000 47.15273 86 LYS A N 1
ATOM 615 C CA . LYS A 1 100 ? -28.50006 -44.52160 -2.41103 1.000 42.03678 86 LYS A CA 1
ATOM 616 C C . LYS A 1 100 ? -28.38735 -43.71656 -3.69942 1.000 42.37898 86 LYS A C 1
ATOM 617 O O . LYS A 1 100 ? -27.60037 -44.06410 -4.58788 1.000 37.55785 86 LYS A O 1
ATOM 623 N N . GLU A 1 101 ? -29.16547 -42.63769 -3.81827 1.000 42.62096 87 GLU A N 1
ATOM 624 C CA . GLU A 1 101 ? -29.08211 -41.79176 -5.00456 1.000 39.95452 87 GLU A CA 1
ATOM 625 C C . GLU A 1 101 ? -27.71613 -41.12640 -5.11419 1.000 45.28953 87 GLU A C 1
ATOM 626 O O . GLU A 1 101 ? -27.12950 -41.07278 -6.20127 1.000 45.69228 87 GLU A O 1
ATOM 632 N N . VAL A 1 102 ? -27.19072 -40.61834 -3.99747 1.000 41.97906 88 VAL A N 1
ATOM 633 C CA . VAL A 1 102 ? -25.87671 -39.98338 -4.01817 1.000 37.00550 88 VAL A CA 1
ATOM 634 C C . VAL A 1 102 ? -24.78918 -41.01174 -4.30550 1.000 41.57644 88 VAL A C 1
ATOM 635 O O . VAL A 1 102 ? -23.86350 -40.75457 -5.08562 1.000 32.50196 88 VAL A O 1
ATOM 639 N N . LEU A 1 103 ? -24.88427 -42.19272 -3.68791 1.000 37.58947 89 LEU A N 1
ATOM 640 C CA . LEU A 1 103 ? -23.89760 -43.23922 -3.93837 1.000 40.91384 89 LEU A CA 1
ATOM 641 C C . LEU A 1 103 ? -23.93287 -43.69609 -5.39165 1.000 36.04580 89 LEU A C 1
ATOM 642 O O . LEU A 1 103 ? -22.89032 -44.01600 -5.97470 1.000 35.20453 89 LEU A O 1
ATOM 647 N N . GLU A 1 104 ? -25.12358 -43.73011 -5.99501 1.000 41.18726 90 GLU A N 1
ATOM 648 C CA . GLU A 1 104 ? -25.22706 -44.10974 -7.40035 1.000 40.70146 90 GLU A CA 1
ATOM 649 C C . GLU A 1 104 ? -24.59158 -43.05858 -8.30263 1.000 38.78050 90 GLU A C 1
ATOM 650 O O . GLU A 1 104 ? -23.92939 -43.39874 -9.29025 1.000 44.64745 90 GLU A O 1
ATOM 656 N N . LYS A 1 105 ? -24.77867 -41.77653 -7.97824 1.000 33.88186 91 LYS A N 1
ATOM 657 C CA . LYS A 1 105 ? -24.16152 -40.71607 -8.76858 1.000 40.62760 91 LYS A CA 1
ATOM 658 C C . LYS A 1 105 ? -22.64479 -40.72960 -8.62320 1.000 37.20358 91 LYS A C 1
ATOM 659 O O . LYS A 1 105 ? -21.92132 -40.45405 -9.58750 1.000 34.97534 91 LYS A O 1
ATOM 665 N N . ALA A 1 106 ? -22.14479 -41.04608 -7.42546 1.000 24.87468 92 ALA A N 1
ATOM 666 C CA . ALA A 1 106 ? -20.70201 -41.11982 -7.22391 1.000 21.86065 92 ALA A CA 1
ATOM 667 C C . ALA A 1 106 ? -20.09284 -42.30845 -7.95606 1.000 30.51940 92 ALA A C 1
ATOM 668 O O . ALA A 1 106 ? -18.95586 -42.22351 -8.43448 1.000 30.20535 92 ALA A O 1
ATOM 670 N N . ILE A 1 107 ? -20.82652 -43.41931 -8.05174 1.000 30.55073 93 ILE A N 1
ATOM 671 C CA . ILE A 1 107 ? -20.33384 -44.57213 -8.79891 1.000 31.31107 93 ILE A CA 1
ATOM 672 C C . ILE A 1 107 ? -20.24874 -44.24693 -10.28556 1.000 30.89855 93 ILE A C 1
ATOM 673 O O . ILE A 1 107 ? -19.29059 -44.63380 -10.96624 1.000 27.90345 93 ILE A O 1
ATOM 678 N N . GLU A 1 108 ? -21.23894 -43.52192 -10.81157 1.000 34.08742 94 GLU A N 1
ATOM 679 C CA . GLU A 1 108 ? -21.18911 -43.11752 -12.21317 1.000 41.28483 94 GLU A CA 1
ATOM 680 C C . GLU A 1 108 ? -20.03461 -42.15730 -12.47192 1.000 30.46075 94 GLU A C 1
ATOM 681 O O . GLU A 1 108 ? -19.41949 -42.19313 -13.54408 1.000 34.04184 94 GLU A O 1
ATOM 687 N N . ALA A 1 109 ? -19.72272 -41.29517 -11.50159 1.000 25.78034 95 ALA A N 1
ATOM 688 C CA . ALA A 1 109 ? -18.60385 -40.37313 -11.66786 1.000 33.80154 95 ALA A CA 1
ATOM 689 C C . ALA A 1 109 ? -17.27278 -41.11486 -11.66606 1.000 32.33083 95 ALA A C 1
ATOM 690 O O . ALA A 1 109 ? -16.35435 -40.75463 -12.41200 1.000 36.38359 95 ALA A O 1
ATOM 692 N N . GLN A 1 110 ? -17.15032 -42.15149 -10.83277 1.000 38.40360 96 GLN A N 1
ATOM 693 C CA . GLN A 1 110 ? -15.94152 -42.97090 -10.83147 1.000 37.72085 96 GLN A CA 1
ATOM 694 C C . GLN A 1 110 ? -15.75743 -43.67306 -12.17062 1.000 32.86402 96 GLN A C 1
ATOM 695 O O . GLN A 1 110 ? -14.65359 -43.69560 -12.72836 1.000 35.15872 96 GLN A O 1
ATOM 701 N N . LYS A 1 111 ? -16.83475 -44.25461 -12.70421 1.000 31.79738 97 LYS A N 1
ATOM 702 C CA . LYS A 1 111 ? -16.75912 -44.88413 -14.01763 1.000 36.83054 97 LYS A CA 1
ATOM 703 C C . LYS A 1 111 ? -16.43315 -43.86121 -15.09816 1.000 40.02052 97 LYS A C 1
ATOM 704 O O . LYS A 1 111 ? -15.63819 -44.13706 -16.00366 1.000 40.41967 97 LYS A O 1
ATOM 710 N N . GLU A 1 112 ? -17.03477 -42.67221 -15.01561 1.000 35.86703 98 GLU A N 1
ATOM 711 C CA . GLU A 1 112 ? -16.75339 -41.62648 -15.99434 1.000 40.38658 98 GLU A CA 1
ATOM 712 C C . GLU A 1 112 ? -15.29153 -41.20206 -15.93396 1.000 39.40352 98 GLU A C 1
ATOM 713 O O . GLU A 1 112 ? -14.63085 -41.05552 -16.96877 1.000 33.46966 98 GLU A O 1
ATOM 719 N N . ALA A 1 113 ? -14.76552 -41.00565 -14.72175 1.000 30.33578 99 ALA A N 1
ATOM 720 C CA . ALA A 1 113 ? -13.35977 -40.64497 -14.57765 1.000 38.43873 99 ALA A CA 1
ATOM 721 C C . ALA A 1 113 ? -12.44204 -41.79033 -14.98400 1.000 37.81258 99 ALA A C 1
ATOM 722 O O . ALA A 1 113 ? -11.30520 -41.55109 -15.40688 1.000 40.91261 99 ALA A O 1
ATOM 724 N N . ALA A 1 114 ? -12.91061 -43.03445 -14.86021 1.000 36.57946 100 ALA A N 1
ATOM 725 C CA . ALA A 1 114 ? -12.12442 -44.16769 -15.33565 1.000 38.81274 100 ALA A CA 1
ATOM 726 C C . ALA A 1 114 ? -12.06562 -44.19313 -16.85736 1.000 44.14062 100 ALA A C 1
ATOM 727 O O . ALA A 1 114 ? -11.00432 -44.44625 -17.43976 1.000 41.93789 100 ALA A O 1
ATOM 729 N N . LYS A 1 115 ? -13.19702 -43.93128 -17.51758 1.000 37.15134 101 LYS A N 1
ATOM 730 C CA . LYS A 1 115 ? -13.21659 -43.85579 -18.97335 1.000 36.00175 101 LYS A CA 1
ATOM 731 C C . LYS A 1 115 ? -12.34171 -42.72690 -19.49956 1.000 39.31200 101 LYS A C 1
ATOM 732 O O . LYS A 1 115 ? -11.88257 -42.79379 -20.64507 1.000 39.86480 101 LYS A O 1
ATOM 738 N N . PHE A 1 116 ? -12.10051 -41.69421 -18.69003 1.000 41.42280 102 PHE A N 1
ATOM 739 C CA . PHE A 1 116 ? -11.24619 -40.59332 -19.11853 1.000 44.61625 102 PHE A CA 1
ATOM 740 C C . PHE A 1 116 ? -9.77007 -40.93279 -18.94918 1.000 42.11716 102 PHE A C 1
ATOM 741 O O . PHE A 1 116 ? -8.94332 -40.54449 -19.78236 1.000 37.65625 102 PHE A O 1
ATOM 749 N N . SER A 1 117 ? -9.42212 -41.65360 -17.87858 1.000 40.01338 103 SER A N 1
ATOM 750 C CA . SER A 1 117 ? -8.03136 -42.04421 -17.66929 1.000 50.34917 103 SER A CA 1
ATOM 751 C C . SER A 1 117 ? -7.53158 -42.95328 -18.78417 1.000 56.20439 103 SER A C 1
ATOM 752 O O . SER A 1 117 ? -6.34586 -42.91422 -19.13252 1.000 54.17314 103 SER A O 1
ATOM 755 N N . LYS A 1 118 ? -8.41385 -43.77762 -19.35204 1.000 54.06595 104 LYS A N 1
ATOM 756 C CA . LYS A 1 118 ? -8.04444 -44.56874 -20.51897 1.000 51.15039 104 LYS A CA 1
ATOM 757 C C . LYS A 1 118 ? -8.07615 -43.73705 -21.79387 1.000 51.12677 104 LYS A C 1
ATOM 758 O O . LYS A 1 118 ? -7.28278 -43.98298 -22.70908 1.000 53.06122 104 LYS A O 1
ATOM 760 N N . LYS A 1 119 ? -8.97912 -42.75537 -21.87037 1.000 47.45681 105 LYS A N 1
ATOM 761 C CA . LYS A 1 119 ? -9.00292 -41.85550 -23.01840 1.000 51.75636 105 LYS A CA 1
ATOM 762 C C . LYS A 1 119 ? -7.72356 -41.03392 -23.10295 1.000 51.81163 105 LYS A C 1
ATOM 763 O O . LYS A 1 119 ? -7.31308 -40.63132 -24.19785 1.000 48.33479 105 LYS A O 1
ATOM 769 N N . VAL A 1 120 ? -7.07770 -40.78285 -21.96240 1.000 47.35739 106 VAL A N 1
ATOM 770 C CA . VAL A 1 120 ? -5.80157 -40.07649 -21.96970 1.000 49.66033 106 VAL A CA 1
ATOM 771 C C . VAL A 1 120 ? -4.72082 -40.93089 -22.62196 1.000 53.95960 106 VAL A C 1
ATOM 772 O O . VAL A 1 120 ? -3.94184 -40.44376 -23.45049 1.000 49.24780 106 VAL A O 1
ATOM 776 N N . LEU A 1 121 ? -4.65947 -42.21814 -22.26967 1.000 55.30493 107 LEU A N 1
ATOM 777 C CA . LEU A 1 121 ? -3.65750 -43.09386 -22.86897 1.000 52.63976 107 LEU A CA 1
ATOM 778 C C . LEU A 1 121 ? -3.94917 -43.36471 -24.33924 1.000 53.49505 107 LEU A C 1
ATOM 779 O O . LEU A 1 121 ? -3.02735 -43.67809 -25.10140 1.000 56.09931 107 LEU A O 1
ATOM 784 N N . GLU A 1 122 ? -5.21385 -43.25825 -24.75596 1.000 61.04856 108 GLU A N 1
ATOM 785 C CA . GLU A 1 122 ? -5.52496 -43.35541 -26.17838 1.000 61.31306 108 GLU A CA 1
ATOM 786 C C . GLU A 1 122 ? -4.88534 -42.21101 -26.95181 1.000 57.91248 108 GLU A C 1
ATOM 787 O O . GLU A 1 122 ? -4.31426 -42.42045 -28.02854 1.000 64.62011 108 GLU A O 1
ATOM 793 N N . GLU A 1 123 ? -4.97258 -40.99095 -26.41552 1.000 58.29741 109 GLU A N 1
ATOM 794 C CA . GLU A 1 123 ? -4.28182 -39.86023 -27.02509 1.000 59.77053 109 GLU A CA 1
ATOM 795 C C . GLU A 1 123 ? -2.77523 -40.07721 -27.02930 1.000 56.74112 109 GLU A C 1
ATOM 796 O O . GLU A 1 123 ? -2.08159 -39.65988 -27.96413 1.000 56.05579 109 GLU A O 1
ATOM 802 N N . ALA A 1 124 ? -2.25141 -40.72813 -25.98872 1.000 67.00946 110 ALA A N 1
ATOM 803 C CA . ALA A 1 124 ? -0.81618 -40.97594 -25.91304 1.000 67.56473 110 ALA A CA 1
ATOM 804 C C . ALA A 1 124 ? -0.36551 -41.92440 -27.01574 1.000 65.70134 110 ALA A C 1
ATOM 805 O O . ALA A 1 124 ? 0.55556 -41.61325 -27.77840 1.000 65.18705 110 ALA A O 1
ATOM 807 N N . ALA A 1 125 ? -1.01380 -43.08812 -27.12019 1.000 70.21914 111 ALA A N 1
ATOM 808 C CA . ALA A 1 125 ? -0.62168 -44.06877 -28.12750 1.000 65.05030 111 ALA A CA 1
ATOM 809 C C . ALA A 1 125 ? -0.84889 -43.55039 -29.54053 1.000 67.82634 111 ALA A C 1
ATOM 810 O O . ALA A 1 125 ? -0.09639 -43.90036 -30.45729 1.000 65.11190 111 ALA A O 1
ATOM 812 N N . ALA A 1 126 ? -1.87459 -42.72068 -29.73791 1.000 64.05221 112 ALA A N 1
ATOM 813 C CA . ALA A 1 126 ? -2.13625 -42.16425 -31.06047 1.000 67.55978 112 ALA A CA 1
ATOM 814 C C . ALA A 1 126 ? -1.00121 -41.24705 -31.49847 1.000 63.57911 112 ALA A C 1
ATOM 815 O O . ALA A 1 126 ? -0.36054 -41.47649 -32.52989 1.000 79.61223 112 ALA A O 1
ATOM 817 N N . ALA A 1 127 ? -0.72876 -40.20334 -30.71158 1.000 55.70795 113 ALA A N 1
ATOM 818 C CA . ALA A 1 127 ? 0.32333 -39.25580 -31.05998 1.000 64.89047 113 ALA A CA 1
ATOM 819 C C . ALA A 1 127 ? 1.71715 -39.86320 -30.96143 1.000 61.20410 113 ALA A C 1
ATOM 820 O O . ALA A 1 127 ? 2.66428 -39.29571 -31.51611 1.000 53.99941 113 ALA A O 1
ATOM 822 N N . ALA A 1 128 ? 1.86602 -40.99536 -30.27269 1.000 67.49554 114 ALA A N 1
ATOM 823 C CA . ALA A 1 128 ? 3.16543 -41.64327 -30.13691 1.000 71.80095 114 ALA A CA 1
ATOM 824 C C . ALA A 1 128 ? 3.64835 -42.18470 -31.47493 1.000 77.49494 114 ALA A C 1
ATOM 825 O O . ALA A 1 128 ? 4.56965 -41.62812 -32.08149 1.000 79.70636 114 ALA A O 1
ATOM 827 N N . ALA A 1 129 ? 3.02994 -43.27406 -31.93905 1.000 80.67263 115 ALA A N 1
ATOM 828 C CA . ALA A 1 129 ? 3.41977 -43.87396 -33.20949 1.000 85.78910 115 ALA A CA 1
ATOM 829 C C . ALA A 1 129 ? 3.19898 -42.93187 -34.38434 1.000 84.32442 115 ALA A C 1
ATOM 830 O O . ALA A 1 129 ? 3.83387 -43.10486 -35.43054 1.000 78.83342 115 ALA A O 1
ATOM 832 N N . LEU A 1 130 ? 2.31247 -41.94427 -34.23881 1.000 74.93010 116 LEU A N 1
ATOM 833 C CA . LEU A 1 130 ? 2.14244 -40.94669 -35.28911 1.000 75.54125 116 LEU A CA 1
ATOM 834 C C . LEU A 1 130 ? 3.39189 -40.08759 -35.43332 1.000 80.42478 116 LEU A C 1
ATOM 835 O O . LEU A 1 130 ? 3.79582 -39.75157 -36.55238 1.000 83.45920 116 LEU A O 1
ATOM 840 N N . ALA A 1 131 ? 4.01995 -39.72904 -34.31085 1.000 79.35811 117 ALA A N 1
ATOM 841 C CA . ALA A 1 131 ? 5.21977 -38.89953 -34.35886 1.000 84.37449 117 ALA A CA 1
ATOM 842 C C . ALA A 1 131 ? 6.41453 -39.68768 -34.88055 1.000 91.96543 117 ALA A C 1
ATOM 843 O O . ALA A 1 131 ? 7.18098 -39.19212 -35.71528 1.000 92.23438 117 ALA A O 1
ATOM 845 N N . GLU A 1 132 ? 6.59398 -40.91854 -34.39249 1.000 86.72294 118 GLU A N 1
ATOM 846 C CA . GLU A 1 132 ? 7.68947 -41.75154 -34.87713 1.000 85.55341 118 GLU A CA 1
ATOM 847 C C . GLU A 1 132 ? 7.53951 -42.06152 -36.36009 1.000 91.91654 118 GLU A C 1
ATOM 848 O O . GLU A 1 132 ? 8.54170 -42.24816 -37.05967 1.000 89.97532 118 GLU A O 1
ATOM 850 N N . ARG A 1 133 ? 6.30141 -42.12010 -36.85730 1.000 90.62975 119 ARG A N 1
ATOM 851 C CA . ARG A 1 133 ? 6.09138 -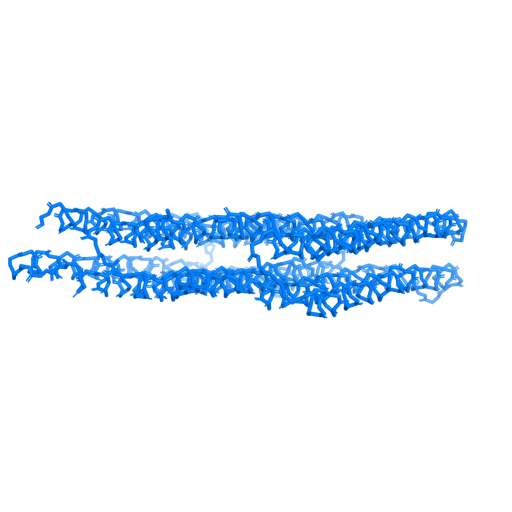42.29187 -38.28995 1.000 88.36490 119 ARG A CA 1
ATOM 852 C C . ARG A 1 133 ? 6.49217 -41.04400 -39.06541 1.000 85.74126 119 ARG A C 1
ATOM 853 O O . ARG A 1 133 ? 6.90447 -41.14409 -40.22666 1.000 95.60592 119 ARG A O 1
ATOM 855 N N . GLY A 1 134 ? 6.37906 -39.87197 -38.45119 1.000 81.46322 120 GLY A N 1
ATOM 856 C CA . GLY A 1 134 ? 6.79536 -38.63344 -39.06544 1.000 81.43410 120 GLY A CA 1
ATOM 857 C C . GLY A 1 134 ? 5.82547 -37.51745 -38.74258 1.000 81.25607 120 GLY A C 1
ATOM 858 O O . GLY A 1 134 ? 5.05900 -37.59944 -37.78543 1.000 85.46499 120 GLY A O 1
ATOM 859 N N . GLU A 1 135 ? 5.90028 -36.46249 -39.55708 1.000 84.44251 121 GLU A N 1
ATOM 860 C CA . GLU A 1 135 ? 5.04288 -35.27714 -39.51619 1.000 85.41690 121 GLU A CA 1
ATOM 861 C C . GLU A 1 135 ? 5.01905 -34.57668 -38.15590 1.000 88.59060 121 GLU A C 1
ATOM 862 O O . GLU A 1 135 ? 5.24062 -33.36348 -38.09003 1.000 88.58352 121 GLU A O 1
ATOM 868 N N . ILE A 1 136 ? 4.77877 -35.30361 -37.06832 1.000 88.12949 122 ILE A N 1
ATOM 869 C CA . ILE A 1 136 ? 4.58655 -34.67278 -35.76637 1.000 87.10484 122 ILE A CA 1
ATOM 870 C C . ILE A 1 136 ? 5.94676 -34.31034 -35.18535 1.000 87.43774 122 ILE A C 1
ATOM 871 O O . ILE A 1 136 ? 6.76518 -35.18884 -34.89410 1.000 92.17830 122 ILE A O 1
ATOM 876 N N . THR A 1 137 ? 6.19066 -33.01308 -35.02179 1.000 82.89263 123 THR A N 1
ATOM 877 C CA . THR A 1 137 ? 7.43703 -32.53655 -34.44873 1.000 85.66137 123 THR A CA 1
ATOM 878 C C . THR A 1 137 ? 7.42956 -32.71425 -32.93204 1.000 88.04377 123 THR A C 1
ATOM 879 O O . THR A 1 137 ? 6.42476 -33.09287 -32.32381 1.000 90.37925 123 THR A O 1
ATOM 883 N N . GLU A 1 138 ? 8.58000 -32.43291 -32.31742 1.000 85.33332 124 GLU A N 1
ATOM 884 C CA . GLU A 1 138 ? 8.68791 -32.56785 -30.86985 1.000 79.74532 124 GLU A CA 1
ATOM 885 C C . GLU A 1 138 ? 7.91318 -31.47456 -30.14668 1.000 77.95145 124 GLU A C 1
ATOM 886 O O . GLU A 1 138 ? 7.43466 -31.69386 -29.02796 1.000 73.98302 124 GLU A O 1
ATOM 892 N N . GLU A 1 139 ? 7.77581 -30.29857 -30.76530 1.000 84.07341 125 GLU A N 1
ATOM 893 C CA . GLU A 1 139 ? 6.96288 -29.24258 -30.17132 1.000 82.25901 125 GLU A CA 1
ATOM 894 C C . GLU A 1 139 ? 5.48996 -29.63017 -30.15080 1.000 76.74153 125 GLU A C 1
ATOM 895 O O . GLU A 1 139 ? 4.77736 -29.33007 -29.18606 1.000 70.04230 125 GLU A O 1
ATOM 897 N N . ASP A 1 140 ? 5.01365 -30.29181 -31.20976 1.000 78.39275 126 ASP A N 1
ATOM 898 C CA . ASP A 1 140 ? 3.66009 -30.83485 -31.18742 1.000 71.31434 126 ASP A CA 1
ATOM 899 C C . ASP A 1 140 ? 3.51793 -31.91221 -30.12251 1.000 70.89440 126 ASP A C 1
ATOM 900 O O . ASP A 1 140 ? 2.44291 -32.06477 -29.53189 1.000 71.98243 126 ASP A O 1
ATOM 905 N N . VAL A 1 141 ? 4.58711 -32.66884 -29.86744 1.000 78.91255 127 VAL A N 1
ATOM 906 C CA . VAL A 1 141 ? 4.59695 -33.57837 -28.72764 1.000 77.06580 127 VAL A CA 1
ATOM 907 C C . VAL A 1 141 ? 4.68208 -32.78986 -27.42708 1.000 67.07314 127 VAL A C 1
ATOM 908 O O . VAL A 1 141 ? 4.06238 -33.15391 -26.42024 1.000 65.74596 127 VAL A O 1
ATOM 912 N N . ALA A 1 142 ? 5.44357 -31.69297 -27.42870 1.000 65.99017 128 ALA A N 1
ATOM 913 C CA . ALA A 1 142 ? 5.50604 -30.83647 -26.24974 1.000 61.28431 128 ALA A CA 1
ATOM 914 C C . ALA A 1 142 ? 4.18426 -30.11371 -26.02601 1.000 57.83018 128 ALA A C 1
ATOM 915 O O . ALA A 1 142 ? 3.75858 -29.92718 -24.88021 1.000 55.46072 128 ALA A O 1
ATOM 917 N N . ARG A 1 143 ? 3.52132 -29.69772 -27.10788 1.000 59.11013 129 ARG A N 1
ATOM 918 C CA . ARG A 1 143 ? 2.18617 -29.12565 -26.97452 1.000 53.92379 129 ARG A CA 1
ATOM 919 C C . ARG A 1 143 ? 1.18439 -30.17911 -26.52146 1.000 56.03454 129 ARG A C 1
ATOM 920 O O . ARG A 1 143 ? 0.26905 -29.87973 -25.74685 1.000 62.28305 129 ARG A O 1
ATOM 922 N N . PHE A 1 144 ? 1.34677 -31.42022 -26.98885 1.000 51.88658 130 PHE A N 1
ATOM 923 C CA . PHE A 1 144 ? 0.45471 -32.49537 -26.56623 1.000 54.61448 130 PHE A CA 1
ATOM 924 C C . PHE A 1 144 ? 0.53936 -32.72459 -25.06268 1.000 53.91550 130 PHE A C 1
ATOM 925 O O . PHE A 1 144 ? -0.48114 -32.95647 -24.40496 1.000 49.18266 130 PHE A O 1
ATOM 933 N N . VAL A 1 145 ? 1.74797 -32.66018 -24.50090 1.000 58.17530 131 VAL A N 1
ATOM 934 C CA . VAL A 1 145 ? 1.90842 -32.81868 -23.05905 1.000 45.58573 131 VAL A CA 1
ATOM 935 C C . VAL A 1 145 ? 1.25993 -31.65615 -22.31725 1.000 50.48630 131 VAL A C 1
ATOM 936 O O . VAL A 1 145 ? 0.58750 -31.85016 -21.29691 1.000 56.05581 131 VAL A O 1
ATOM 940 N N . VAL A 1 146 ? 1.43769 -30.43394 -22.82212 1.000 49.69620 132 VAL A N 1
ATOM 941 C CA . VAL A 1 146 ? 0.86498 -29.26446 -22.16161 1.000 51.81772 132 VAL A CA 1
ATOM 942 C C . VAL A 1 146 ? -0.65391 -29.26674 -22.29092 1.000 52.57213 132 VAL A C 1
ATOM 943 O O . VAL A 1 146 ? -1.37573 -29.03079 -21.31465 1.000 45.11634 132 VAL A O 1
ATOM 947 N N . GLU A 1 147 ? -1.16281 -29.53021 -23.49848 1.000 57.72295 133 GLU A N 1
ATOM 948 C CA . GLU A 1 147 ? -2.60920 -29.58314 -23.69048 1.000 54.81128 133 GLU A CA 1
ATOM 949 C C . GLU A 1 147 ? -3.24013 -30.70910 -22.88001 1.000 45.15553 133 GLU A C 1
ATOM 950 O O . GLU A 1 147 ? -4.37002 -30.56935 -22.39784 1.000 39.73198 133 GLU A O 1
ATOM 956 N N . LEU A 1 148 ? -2.53046 -31.82835 -22.71888 1.000 42.37742 134 LEU A N 1
ATOM 957 C CA . LEU A 1 148 ? -3.02680 -32.90208 -21.86394 1.000 42.55904 134 LEU A CA 1
ATOM 958 C C . LEU A 1 148 ? -3.05302 -32.47153 -20.40318 1.000 45.03801 134 LEU A C 1
ATOM 959 O O . LEU A 1 148 ? -3.97464 -32.83208 -19.66077 1.000 43.13873 134 LEU A O 1
ATOM 964 N N . ALA A 1 149 ? -2.05156 -31.69833 -19.97546 1.000 44.35499 135 ALA A N 1
ATOM 965 C CA . ALA A 1 149 ? -2.04020 -31.18121 -18.61103 1.000 44.34118 135 ALA A CA 1
ATOM 966 C C . ALA A 1 149 ? -3.28795 -30.35260 -18.33328 1.000 41.05409 135 ALA A C 1
ATOM 967 O O . ALA A 1 149 ? -3.92825 -30.50602 -17.28759 1.000 40.16187 135 ALA A O 1
ATOM 969 N N . LEU A 1 150 ? -3.65435 -29.47343 -19.27070 1.000 45.94844 136 LEU A N 1
ATOM 970 C CA . LEU A 1 150 ? -4.89114 -28.70956 -19.13338 1.000 35.79209 136 LEU A CA 1
ATOM 971 C C . LEU A 1 150 ? -6.09780 -29.63189 -19.02235 1.000 36.35356 136 LEU A C 1
ATOM 972 O O . LEU A 1 150 ? -7.04151 -29.34846 -18.27495 1.000 40.77648 136 LEU A O 1
ATOM 977 N N . GLU A 1 151 ? -6.08086 -30.74463 -19.75967 1.000 40.50368 137 GLU A N 1
ATOM 978 C CA . GLU A 1 151 ? -7.24482 -31.62220 -19.82156 1.000 40.18645 137 GLU A CA 1
ATOM 979 C C . GLU A 1 151 ? -7.50952 -32.29475 -18.47992 1.000 37.92988 137 GLU A C 1
ATOM 980 O O . GLU A 1 151 ? -8.65960 -32.36398 -18.03096 1.000 28.60899 137 GLU A O 1
ATOM 986 N N . LEU A 1 152 ? -6.45865 -32.79253 -17.82380 1.000 42.72422 138 LEU A N 1
ATOM 987 C CA . LEU A 1 152 ? -6.64203 -33.49304 -16.55626 1.000 38.87744 138 LEU A CA 1
ATOM 988 C C . LEU A 1 152 ? -6.97124 -32.52555 -15.42733 1.000 33.72250 138 LEU A C 1
ATOM 989 O O . LEU A 1 152 ? -7.79455 -32.83712 -14.55853 1.000 33.89363 138 LEU A O 1
ATOM 994 N N . LEU A 1 153 ? -6.33139 -31.35253 -15.41554 1.000 32.48670 139 LEU A N 1
ATOM 995 C CA . LEU A 1 153 ? -6.62166 -30.36551 -14.38009 1.000 31.68531 139 LEU A CA 1
ATOM 996 C C . LEU A 1 153 ? -8.08630 -29.95059 -14.41468 1.000 25.62765 139 LEU A C 1
ATOM 997 O O . LEU A 1 153 ? -8.71135 -29.76013 -13.36490 1.000 35.80780 139 LEU A O 1
ATOM 1002 N N . LYS A 1 154 ? -8.65257 -29.81301 -15.61536 1.000 31.66725 140 LYS A N 1
ATOM 1003 C CA . LYS A 1 154 ? -10.07068 -29.49241 -15.73317 1.000 32.48782 140 LYS A CA 1
ATOM 1004 C C . LYS A 1 154 ? -10.93882 -30.67191 -15.31230 1.000 28.32283 140 LYS A C 1
ATOM 1005 O O . LYS A 1 154 ? -11.99925 -30.48387 -14.70483 1.000 30.48376 140 LYS A O 1
ATOM 1011 N N . ALA A 1 155 ? -10.50085 -31.89577 -15.61885 1.000 29.97795 141 ALA A N 1
ATOM 1012 C CA . ALA A 1 155 ? -11.29355 -33.07405 -15.28116 1.000 27.89604 141 ALA A CA 1
ATOM 1013 C C . ALA A 1 155 ? -11.34798 -33.29652 -13.77496 1.000 26.81020 141 ALA A C 1
ATOM 1014 O O . ALA A 1 155 ? -12.39627 -33.67048 -13.23582 1.000 34.95832 141 ALA A O 1
ATOM 1016 N N . LEU A 1 156 ? -10.22936 -33.07823 -13.07955 1.000 25.27283 142 LEU A N 1
ATOM 1017 C CA . LEU A 1 156 ? -10.22019 -33.24903 -11.63006 1.000 25.88226 142 LEU A CA 1
ATOM 1018 C C . LEU A 1 156 ? -11.10688 -32.21528 -10.94863 1.000 29.30540 142 LEU A C 1
ATOM 1019 O O . LEU A 1 156 ? -11.76291 -32.51636 -9.94420 1.000 31.80513 142 LEU A O 1
ATOM 1024 N N . PHE A 1 157 ? -11.14088 -30.99287 -11.48316 1.000 29.35311 143 PHE A N 1
ATOM 1025 C CA . PHE A 1 157 ? -11.97831 -29.95007 -10.89996 1.000 30.77329 143 PHE A CA 1
ATOM 1026 C C . PHE A 1 157 ? -13.45875 -30.27807 -11.05037 1.000 29.21364 143 PHE A C 1
ATOM 1027 O O . PHE A 1 157 ? -14.25002 -30.03213 -10.13221 1.000 31.51137 143 PHE A O 1
ATOM 1035 N N . GLU A 1 158 ? -13.85166 -30.83212 -12.20015 1.000 33.46855 144 GLU A N 1
ATOM 1036 C CA . GLU A 1 158 ? -15.25561 -31.16596 -12.41882 1.000 28.94531 144 GLU A CA 1
ATOM 1037 C C . GLU A 1 158 ? -15.71375 -32.27780 -11.48370 1.000 30.66934 144 GLU A C 1
ATOM 1038 O O . GLU A 1 158 ? -16.83472 -32.23452 -10.96320 1.000 34.91659 144 GLU A O 1
ATOM 1044 N N . MET A 1 159 ? -14.86422 -33.28269 -11.26128 1.000 39.37866 145 MET A N 1
ATOM 1045 C CA . MET A 1 159 ? -15.20835 -34.34893 -10.32620 1.000 37.19073 145 MET A CA 1
ATOM 1046 C C . MET A 1 159 ? -15.34877 -33.80472 -8.91035 1.000 38.24449 145 MET A C 1
ATOM 1047 O O . MET A 1 159 ? -16.30797 -34.12725 -8.20049 1.000 42.23423 145 MET A O 1
ATOM 1052 N N . GLN A 1 160 ? -14.40066 -32.96388 -8.48615 1.000 37.22370 146 GLN A N 1
ATOM 1053 C CA . GLN A 1 160 ? -14.46700 -32.38572 -7.14803 1.000 34.18539 146 GLN A CA 1
ATOM 1054 C C . GLN A 1 160 ? -15.68841 -31.48884 -6.99464 1.000 35.23336 146 GLN A C 1
ATOM 1055 O O . GLN A 1 160 ? -16.35157 -31.50661 -5.95144 1.000 40.40665 146 GLN A O 1
ATOM 1061 N N . ARG A 1 161 ? -16.00337 -30.69773 -8.02303 1.000 28.99300 147 ARG A N 1
ATOM 1062 C CA . ARG A 1 161 ? -17.19843 -29.86221 -7.96689 1.000 34.17894 147 ARG A CA 1
ATOM 1063 C C . ARG A 1 161 ? -18.45846 -30.71315 -7.88451 1.000 33.33837 147 ARG A C 1
ATOM 1064 O O . ARG A 1 161 ? -19.39093 -30.38497 -7.14240 1.000 28.81750 147 ARG A O 1
ATOM 1072 N N . PHE A 1 162 ? -18.49907 -31.81895 -8.63039 1.000 31.55251 148 PHE A N 1
ATOM 1073 C CA . PHE A 1 162 ? -19.68323 -32.67113 -8.62420 1.000 39.48263 148 PHE A CA 1
ATOM 1074 C C . PHE A 1 162 ? -19.81653 -33.42916 -7.30848 1.000 39.89379 148 PHE A C 1
ATOM 1075 O O . PHE A 1 162 ? -20.91912 -33.54094 -6.75974 1.000 39.54804 148 PHE A O 1
ATOM 1083 N N . VAL A 1 163 ? -18.70757 -33.95645 -6.78606 1.000 36.63628 149 VAL A N 1
ATOM 1084 C CA . VAL A 1 163 ? -18.76758 -34.70630 -5.53533 1.000 37.51406 149 VAL A CA 1
ATOM 1085 C C . VAL A 1 163 ? -19.05306 -33.77391 -4.36297 1.000 42.10215 149 VAL A C 1
ATOM 1086 O O . VAL A 1 163 ? -19.80409 -34.12368 -3.44363 1.000 35.59974 149 VAL A O 1
ATOM 1090 N N . ASN A 1 164 ? -18.46769 -32.57258 -4.37417 1.000 27.28453 150 ASN A N 1
ATOM 1091 C CA . ASN A 1 164 ? -18.76828 -31.60772 -3.32105 1.000 35.21110 150 ASN A CA 1
ATOM 1092 C C . ASN A 1 164 ? -20.21734 -31.14347 -3.38525 1.000 33.84131 150 ASN A C 1
ATOM 1093 O O . ASN A 1 164 ? -20.79739 -30.78798 -2.35318 1.000 40.15927 150 ASN A O 1
ATOM 1098 N N . GLU A 1 165 ? -20.81510 -31.13297 -4.57966 1.000 28.80749 151 GLU A N 1
ATOM 1099 C CA . GLU A 1 165 ? -22.24963 -30.88573 -4.67799 1.000 31.95952 151 GLU A CA 1
ATOM 1100 C C . GLU A 1 165 ? -23.04001 -32.00651 -4.01635 1.000 39.41150 151 GLU A C 1
ATOM 1101 O O . GLU A 1 165 ? -24.03432 -31.75300 -3.32647 1.000 47.54104 151 GLU A O 1
ATOM 1107 N N . LEU A 1 166 ? -22.60789 -33.25547 -4.21062 1.000 29.03864 152 LEU A N 1
ATOM 1108 C CA . LEU A 1 166 ? -23.28477 -34.38033 -3.57346 1.000 42.65693 152 LEU A CA 1
ATOM 1109 C C . LEU A 1 166 ? -23.10950 -34.34491 -2.06077 1.000 41.93959 152 LEU A C 1
ATOM 1110 O O . LEU A 1 166 ? -24.07274 -34.55204 -1.31310 1.000 45.59147 152 LEU A O 1
ATOM 1115 N N . ALA A 1 167 ? -21.88640 -34.08658 -1.59164 1.000 36.98302 153 ALA A N 1
ATOM 1116 C CA . ALA A 1 167 ? -21.64986 -33.96099 -0.15862 1.000 38.93092 153 ALA A CA 1
ATOM 1117 C C . ALA A 1 167 ? -22.38580 -32.76992 0.43826 1.000 49.98633 153 ALA A C 1
ATOM 1118 O O . ALA A 1 167 ? -22.67403 -32.76985 1.64042 1.000 58.37200 153 ALA A O 1
ATOM 1120 N N . ALA A 1 168 ? -22.69321 -31.75666 -0.37209 1.000 43.88418 154 ALA A N 1
ATOM 1121 C CA . ALA A 1 168 ? -23.47395 -30.62545 0.11728 1.000 42.57330 154 ALA A CA 1
ATOM 1122 C C . ALA A 1 168 ? -24.91776 -31.03368 0.37770 1.000 48.45698 154 ALA A C 1
ATOM 1123 O O . ALA A 1 168 ? -25.50045 -30.67718 1.40889 1.000 61.41995 154 ALA A O 1
ATOM 1125 N N . GLU A 1 169 ? -25.51040 -31.78818 -0.55136 1.000 56.77108 155 GLU A N 1
ATOM 1126 C CA . GLU A 1 169 ? -26.89021 -32.23309 -0.38400 1.000 69.01881 155 GLU A CA 1
ATOM 1127 C C . GLU A 1 169 ? -27.04028 -33.15284 0.82024 1.000 59.07856 155 GLU A C 1
ATOM 1128 O O . GLU A 1 169 ? -28.08743 -33.14994 1.47867 1.000 63.89324 155 GLU A O 1
ATOM 1134 N N . LEU A 1 170 ? -26.01009 -33.94534 1.12068 1.000 51.52874 156 LEU A N 1
ATOM 1135 C CA . LEU A 1 170 ? -26.05081 -34.81725 2.28988 1.000 55.49278 156 LEU A CA 1
ATOM 1136 C C . LEU A 1 170 ? -26.12174 -34.00258 3.57577 1.000 66.17120 156 LEU A C 1
ATOM 1137 O O . LEU A 1 170 ? -27.04449 -34.16545 4.38188 1.000 67.90011 156 LEU A O 1
ATOM 1142 N N . LEU A 1 171 ? -25.15366 -33.11494 3.78182 1.000 63.32610 157 LEU A N 1
ATOM 1143 C CA . LEU A 1 171 ? -25.14209 -32.25576 4.95978 1.000 57.03118 157 LEU A CA 1
ATOM 1144 C C . LEU A 1 171 ? -26.26891 -31.23023 4.89348 1.000 52.12419 157 LEU A C 1
ATOM 1145 O O . LEU A 1 171 ? -26.59020 -30.58275 5.89019 1.000 58.26576 157 LEU A O 1
ATOM 1150 N N . VAL A 1 174 ? -29.56484 -32.75578 7.76727 1.000 65.72136 160 VAL A N 1
ATOM 1151 C CA . VAL A 1 174 ? -28.86901 -33.47136 8.82976 1.000 68.10358 160 VAL A CA 1
ATOM 1152 C C . VAL A 1 174 ? -28.67653 -32.56318 10.04086 1.000 83.45770 160 VAL A C 1
ATOM 1153 O O . VAL A 1 174 ? -28.74432 -33.01551 11.18520 1.000 92.98558 160 VAL A O 1
ATOM 1157 N N . ALA A 1 175 ? -28.45912 -31.27242 9.77834 1.000 74.21191 161 ALA A N 1
ATOM 1158 C CA . ALA A 1 175 ? -28.14972 -30.33263 10.85256 1.000 65.68824 161 ALA A CA 1
ATOM 1159 C C . ALA A 1 175 ? -29.28333 -30.24715 11.87040 1.000 66.60710 161 ALA A C 1
ATOM 1160 O O . ALA A 1 175 ? -29.04751 -30.32612 13.08181 1.000 71.35016 161 ALA A O 1
ATOM 1162 N N . LYS A 1 176 ? -30.52197 -30.07852 11.39498 1.000 64.86072 162 LYS A N 1
ATOM 1163 C CA . LYS A 1 176 ? -31.70173 -29.90589 12.25161 1.000 66.96905 162 LYS A CA 1
ATOM 1164 C C . LYS A 1 176 ? -31.53158 -28.72558 13.20961 1.000 70.02394 162 LYS A C 1
ATOM 1165 O O . LYS A 1 176 ? -32.13460 -28.68403 14.28565 1.000 68.67501 162 LYS A O 1
ATOM 1171 N N . ASP A 1 177 ? -30.70537 -27.76005 12.81646 1.000 58.45017 163 ASP A N 1
ATOM 1172 C CA . ASP A 1 177 ? -30.45722 -26.55732 13.60515 1.000 55.39904 163 ASP A CA 1
ATOM 1173 C C . ASP A 1 177 ? -30.05325 -25.46342 12.62861 1.000 59.85502 163 ASP A C 1
ATOM 1174 O O . ASP A 1 177 ? -29.06684 -25.62677 11.90433 1.000 63.50966 163 ASP A O 1
ATOM 1179 N N . GLU A 1 178 ? -30.81501 -24.36301 12.59235 1.000 58.72013 164 GLU A N 1
ATOM 1180 C CA . GLU A 1 178 ? -30.53173 -23.29266 11.63528 1.000 57.07748 164 GLU A CA 1
ATOM 1181 C C . GLU A 1 178 ? -29.07802 -22.83744 11.71176 1.000 60.50215 164 GLU A C 1
ATOM 1182 O O . GLU A 1 178 ? -28.37380 -22.78709 10.69194 1.000 59.33753 164 GLU A O 1
ATOM 1188 N N . LYS A 1 179 ? -28.61066 -22.55034 12.92608 1.000 55.91737 165 LYS A N 1
ATOM 1189 C CA . LYS A 1 179 ? -27.24457 -22.10083 13.15215 1.000 56.27910 165 LYS A CA 1
ATOM 1190 C C . LYS A 1 179 ? -26.22418 -23.11485 12.64453 1.000 49.70767 165 LYS A C 1
ATOM 1191 O O . LYS A 1 179 ? -25.25271 -22.73179 11.98603 1.000 41.41741 165 LYS A O 1
ATOM 1197 N N . VAL A 1 180 ? -26.42707 -24.40719 12.92234 1.000 51.20062 166 VAL A N 1
ATOM 1198 C CA . VAL A 1 180 ? -25.47380 -25.40628 12.44198 1.000 50.91415 166 VAL A CA 1
ATOM 1199 C C . VAL A 1 180 ? -25.60921 -25.59879 10.93744 1.000 48.92271 166 VAL A C 1
ATOM 1200 O O . VAL A 1 180 ? -24.61422 -25.84363 10.24138 1.000 50.50017 166 VAL A O 1
ATOM 1204 N N . LEU A 1 181 ? -26.82877 -25.48250 10.40798 1.000 48.21806 167 LEU A N 1
ATOM 1205 C CA . LEU A 1 181 ? -27.01131 -25.55601 8.96378 1.000 43.25753 167 LEU A CA 1
ATOM 1206 C C . LEU A 1 181 ? -26.32701 -24.38901 8.26512 1.000 50.88741 167 LEU A C 1
ATOM 1207 O O . LEU A 1 181 ? -25.73826 -24.56416 7.19320 1.000 51.98691 167 LEU A O 1
ATOM 1212 N N . LEU A 1 182 ? -26.39485 -23.18787 8.85508 1.000 47.40965 168 LEU A N 1
ATOM 1213 C CA . LEU A 1 182 ? -25.67655 -22.04397 8.29470 1.000 47.44229 168 LEU A CA 1
ATOM 1214 C C . LEU A 1 182 ? -24.17825 -22.30717 8.24924 1.000 42.42785 168 LEU A C 1
ATOM 1215 O O . LEU A 1 182 ? -23.47935 -21.81575 7.35483 1.000 39.43717 168 LEU A O 1
ATOM 1220 N N . ALA A 1 183 ? -23.66367 -23.06477 9.21948 1.000 33.40860 169 ALA A N 1
ATOM 1221 C CA . ALA A 1 183 ? -22.24963 -23.41515 9.20940 1.000 34.45197 169 ALA A CA 1
ATOM 1222 C C . ALA A 1 183 ? -21.94181 -24.40742 8.09843 1.000 39.96854 169 ALA A C 1
ATOM 1223 O O . ALA A 1 183 ? -20.89715 -24.31066 7.44379 1.000 49.08314 169 ALA A O 1
ATOM 1225 N N . ALA A 1 184 ? -22.83910 -25.36990 7.87099 1.000 32.23758 170 ALA A N 1
ATOM 1226 C CA . ALA A 1 184 ? -22.64353 -26.30522 6.76938 1.000 35.44365 170 ALA A CA 1
ATOM 1227 C C . ALA A 1 184 ? -22.72755 -25.59059 5.42923 1.000 31.16108 170 ALA A C 1
ATOM 1228 O O . ALA A 1 184 ? -21.97304 -25.90516 4.50199 1.000 35.94308 170 ALA A O 1
ATOM 1230 N N . ARG A 1 185 ? -23.64273 -24.62484 5.30924 1.000 32.66050 171 ARG A N 1
ATOM 1231 C CA . ARG A 1 185 ? -23.72357 -23.82702 4.09061 1.000 40.41599 171 ARG A CA 1
ATOM 1232 C C . ARG A 1 185 ? -22.43469 -23.04856 3.86039 1.000 35.91865 171 ARG A C 1
ATOM 1233 O O . ARG A 1 185 ? -21.99268 -22.88781 2.71671 1.000 43.13541 171 ARG A O 1
ATOM 1241 N N . PHE A 1 186 ? -21.81523 -22.56029 4.93787 1.000 28.70935 172 PHE A N 1
ATOM 1242 C CA . PHE A 1 186 ? -20.55279 -21.84126 4.80242 1.000 37.41796 172 PHE A CA 1
ATOM 1243 C C . PHE A 1 186 ? -19.43226 -22.77088 4.35499 1.000 31.48954 172 PHE A C 1
ATOM 1244 O O . PHE A 1 186 ? -18.62254 -22.40516 3.49498 1.000 33.51694 172 PHE A O 1
ATOM 1252 N N . ALA A 1 187 ? -19.36650 -23.97409 4.93089 1.000 27.83732 173 ALA A N 1
ATOM 1253 C CA . ALA A 1 187 ? -18.32945 -24.92461 4.54351 1.000 31.94230 173 ALA A CA 1
ATOM 1254 C C . ALA A 1 187 ? -18.45736 -25.31282 3.07611 1.000 31.57700 173 ALA A C 1
ATOM 1255 O O . ALA A 1 187 ? -17.44947 -25.46733 2.37638 1.000 33.08839 173 ALA A O 1
ATOM 1257 N N . VAL A 1 188 ? -19.69033 -25.46859 2.59042 1.000 28.02116 174 VAL A N 1
ATOM 1258 C CA . VAL A 1 188 ? -19.89849 -25.79156 1.18271 1.000 31.52663 174 VAL A CA 1
ATOM 1259 C C . VAL A 1 188 ? -19.52941 -24.60543 0.30092 1.000 30.87635 174 VAL A C 1
ATOM 1260 O O . VAL A 1 188 ? -18.90192 -24.76805 -0.75287 1.000 35.46525 174 VAL A O 1
ATOM 1264 N N . GLU A 1 189 ? -19.90959 -23.39575 0.71541 1.000 29.08449 175 GLU A N 1
ATOM 1265 C CA . GLU A 1 189 ? -19.60826 -22.20938 -0.07823 1.000 31.00706 175 GLU A CA 1
ATOM 1266 C C . GLU A 1 189 ? -18.11075 -21.93272 -0.11019 1.000 35.95792 175 GLU A C 1
ATOM 1267 O O . GLU A 1 189 ? -17.53050 -21.72407 -1.18199 1.000 33.92997 175 GLU A O 1
ATOM 1273 N N . ALA A 1 190 ? -17.46630 -21.93654 1.05872 1.000 28.60142 176 ALA A N 1
ATOM 1274 C CA . ALA A 1 190 ? -16.05169 -21.58502 1.12765 1.000 26.68246 176 ALA A CA 1
ATOM 1275 C C . ALA A 1 190 ? -15.18784 -22.59091 0.37676 1.000 31.50950 176 ALA A C 1
ATOM 1276 O O . ALA A 1 190 ? -14.21341 -22.21194 -0.28413 1.000 29.83144 176 ALA A O 1
ATOM 1278 N N . SER A 1 191 ? -15.53020 -23.87807 0.46158 1.000 36.72209 177 SER A N 1
ATOM 1279 C CA . SER A 1 191 ? -14.74184 -24.89588 -0.22568 1.000 31.44940 177 SER A CA 1
ATOM 1280 C C . SER A 1 191 ? -14.90697 -24.80083 -1.73777 1.000 27.13751 177 SER A C 1
ATOM 1281 O O . SER A 1 191 ? -13.95349 -25.04206 -2.48715 1.000 33.70185 177 SER A O 1
ATOM 1284 N N . LYS A 1 192 ? -16.10746 -24.45116 -2.20583 1.000 24.61690 178 LYS A N 1
ATOM 1285 C CA . LYS A 1 192 ? -16.33071 -24.33720 -3.64354 1.000 28.74152 178 LYS A CA 1
ATOM 1286 C C . LYS A 1 192 ? -15.57452 -23.15078 -4.22798 1.000 30.11264 178 LYS A C 1
ATOM 1287 O O . LYS A 1 192 ? -15.06444 -23.22557 -5.35139 1.000 36.72476 178 LYS A O 1
ATOM 1289 N N . ILE A 1 193 ? -15.49133 -22.04834 -3.48034 1.000 28.31360 179 ILE A N 1
ATOM 1290 C CA . ILE A 1 193 ? -14.75759 -20.87940 -3.95406 1.000 35.70373 179 ILE A CA 1
ATOM 1291 C C . ILE A 1 193 ? -13.25844 -21.15192 -3.94690 1.000 34.28249 179 ILE A C 1
ATOM 1292 O O . ILE A 1 193 ? -12.53021 -20.71843 -4.84794 1.000 29.96769 179 ILE A O 1
ATOM 1297 N N . ALA A 1 194 ? -12.77441 -21.88239 -2.93928 1.000 39.73366 180 ALA A N 1
ATOM 1298 C CA . ALA A 1 194 ? -11.35014 -22.19206 -2.86830 1.000 26.12275 180 ALA A CA 1
ATOM 1299 C C . ALA A 1 194 ? -10.95147 -23.21692 -3.92300 1.000 25.28000 180 ALA A C 1
ATOM 1300 O O . ALA A 1 194 ? -9.87496 -23.11079 -4.52220 1.000 28.28486 180 ALA A O 1
ATOM 1302 N N . ASN A 1 195 ? -11.80350 -24.21748 -4.16371 1.000 28.63559 181 ASN A N 1
ATOM 1303 C CA . ASN A 1 195 ? -11.49873 -25.21202 -5.18765 1.000 33.75136 181 ASN A CA 1
ATOM 1304 C C . ASN A 1 195 ? -11.48916 -24.59920 -6.58165 1.000 29.28876 181 ASN A C 1
ATOM 1305 O O . ASN A 1 195 ? -10.73683 -25.05373 -7.45110 1.000 36.75870 181 ASN A O 1
ATOM 1310 N N . GLU A 1 196 ? -12.31260 -23.57489 -6.81494 1.000 25.41328 182 GLU A N 1
ATOM 1311 C CA . GLU A 1 196 ? -12.27657 -22.88100 -8.09770 1.000 28.83936 182 GLU A CA 1
ATOM 1312 C C . GLU A 1 196 ? -10.99943 -22.06477 -8.24434 1.000 23.21095 182 GLU A C 1
ATOM 1313 O O . GLU A 1 196 ? -10.43998 -21.96989 -9.34270 1.000 26.36675 182 GLU A O 1
ATOM 1319 N N . ALA A 1 197 ? -10.51925 -21.47415 -7.14730 1.000 21.88453 183 ALA A N 1
ATOM 1320 C CA . ALA A 1 197 ? -9.28766 -20.69460 -7.20940 1.000 20.28026 183 ALA A CA 1
ATOM 1321 C C . ALA A 1 197 ? -8.06982 -21.59642 -7.36974 1.000 23.50218 183 ALA A C 1
ATOM 1322 O O . ALA A 1 197 ? -7.14540 -21.26911 -8.12285 1.000 16.90736 183 ALA A O 1
ATOM 1324 N N . SER A 1 198 ? -8.04909 -22.73487 -6.66981 1.000 21.56622 184 SER A N 1
ATOM 1325 C CA . SER A 1 198 ? -6.94727 -23.67931 -6.83044 1.000 23.55975 184 SER A CA 1
ATOM 1326 C C . SER A 1 198 ? -6.87740 -24.20416 -8.25838 1.000 28.19044 184 SER A C 1
ATOM 1327 O O . SER A 1 198 ? -5.78485 -24.42023 -8.79600 1.000 27.04114 184 SER A O 1
ATOM 1330 N N . PHE A 1 199 ? -8.03532 -24.41355 -8.88945 1.000 29.29808 185 PHE A N 1
ATOM 1331 C CA . PHE A 1 199 ? -8.05090 -24.85248 -10.28086 1.000 29.38604 185 PHE A CA 1
ATOM 1332 C C . PHE A 1 199 ? -7.49028 -23.78041 -11.20666 1.000 25.87027 185 PHE A C 1
ATOM 1333 O O . PHE A 1 199 ? -6.75911 -24.09163 -12.15387 1.000 31.83310 185 PHE A O 1
ATOM 1341 N N . GLU A 1 200 ? -7.82093 -22.51243 -10.95172 1.000 20.99854 186 GLU A N 1
ATOM 1342 C CA . GLU A 1 200 ? -7.30421 -21.44047 -11.79492 1.000 31.39590 186 GLU A CA 1
ATOM 1343 C C . GLU A 1 200 ? -5.81680 -21.21010 -11.56280 1.000 24.06081 186 GLU A C 1
ATOM 1344 O O . GLU A 1 200 ? -5.10143 -20.81300 -12.48965 1.000 26.35376 186 GLU A O 1
ATOM 1350 N N . LEU A 1 201 ? -5.33327 -21.45392 -10.34348 1.000 23.24956 187 LEU A N 1
ATOM 1351 C CA . LEU A 1 201 ? -3.90298 -21.33662 -10.07973 1.000 25.51706 187 LEU A CA 1
ATOM 1352 C C . LEU A 1 201 ? -3.12296 -22.42196 -10.81175 1.000 26.23237 187 LEU A C 1
ATOM 1353 O O . LEU A 1 201 ? -2.09625 -22.14475 -11.44267 1.000 24.82481 187 LEU A O 1
ATOM 1358 N N . SER A 1 202 ? -3.59956 -23.66800 -10.74086 1.000 23.71834 188 SER A N 1
ATOM 1359 C CA . SER A 1 202 ? -2.95750 -24.74817 -11.48224 1.000 30.50197 188 SER A CA 1
ATOM 1360 C C . SER A 1 202 ? -3.07255 -24.53682 -12.98415 1.000 35.04585 188 SER A C 1
ATOM 1361 O O . SER A 1 202 ? -2.17797 -24.93617 -13.73866 1.000 37.84578 188 SER A O 1
ATOM 1364 N N . ARG A 1 203 ? -4.16440 -23.91648 -13.43607 1.000 35.30179 189 ARG A N 1
ATOM 1365 C CA . ARG A 1 203 ? -4.30856 -23.61380 -14.85485 1.000 28.67090 189 ARG A CA 1
ATOM 1366 C C . ARG A 1 203 ? -3.27231 -22.59098 -15.30446 1.000 29.63313 189 ARG A C 1
ATOM 1367 O O . ARG A 1 203 ? -2.68161 -22.73083 -16.38143 1.000 30.45363 189 ARG A O 1
ATOM 1375 N N . PHE A 1 204 ? -3.03201 -21.56010 -14.48805 1.000 24.44895 190 PHE A N 1
ATOM 1376 C CA . PHE A 1 204 ? -1.98624 -20.59201 -14.80446 1.000 34.14186 190 PHE A CA 1
ATOM 1377 C C . PHE A 1 204 ? -0.60850 -21.24241 -14.81962 1.000 25.63639 190 PHE A C 1
ATOM 1378 O O . PHE A 1 204 ? 0.26137 -20.83442 -15.59789 1.000 25.67256 190 PHE A O 1
ATOM 1386 N N . ALA A 1 205 ? -0.39046 -22.25389 -13.97612 1.000 26.43910 191 ALA A N 1
ATOM 1387 C CA . ALA A 1 205 ? 0.85888 -23.00431 -14.04042 1.000 29.32826 191 ALA A CA 1
ATOM 1388 C C . ALA A 1 205 ? 0.97402 -23.75697 -15.35879 1.000 37.12268 191 ALA A C 1
ATOM 1389 O O . ALA A 1 205 ? 2.07092 -23.88664 -15.91525 1.000 34.76435 191 ALA A O 1
ATOM 1391 N N . ALA A 1 206 ? -0.15034 -24.25397 -15.87570 1.000 35.88333 192 ALA A N 1
ATOM 1392 C CA . ALA A 1 206 ? -0.14726 -24.91293 -17.17406 1.000 30.72613 192 ALA A CA 1
ATOM 1393 C C . ALA A 1 206 ? -0.10869 -23.90997 -18.31945 1.000 35.81262 192 ALA A C 1
ATOM 1394 O O . ALA A 1 206 ? 0.47625 -24.19910 -19.36901 1.000 40.58618 192 ALA A O 1
ATOM 1396 N N . GLU A 1 207 ? -0.71991 -22.73513 -18.14262 1.000 28.78052 193 GLU A N 1
ATOM 1397 C CA . GLU A 1 207 ? -0.61810 -21.69640 -19.16209 1.000 39.36340 193 GLU A CA 1
ATOM 1398 C C . GLU A 1 207 ? 0.79000 -21.12168 -19.23160 1.000 41.15662 193 GLU A C 1
ATOM 1399 O O . GLU A 1 207 ? 1.21804 -20.65906 -20.29528 1.000 45.26715 193 GLU A O 1
ATOM 1405 N N . ALA A 1 208 ? 1.52067 -21.13660 -18.11454 1.000 37.15425 194 ALA A N 1
ATOM 1406 C CA . ALA A 1 208 ? 2.91163 -20.69822 -18.14214 1.000 38.87854 194 ALA A CA 1
ATOM 1407 C C . ALA A 1 208 ? 3.79155 -21.72098 -18.84797 1.000 43.48582 194 ALA A C 1
ATOM 1408 O O . ALA A 1 208 ? 4.73054 -21.35368 -19.56455 1.000 42.74819 194 ALA A O 1
ATOM 1410 N N . ALA A 1 209 ? 3.50146 -23.01044 -18.65901 1.000 41.12254 195 ALA A N 1
ATOM 1411 C CA . ALA A 1 209 ? 4.22588 -24.05455 -19.37181 1.000 41.31878 195 ALA A CA 1
ATOM 1412 C C . ALA A 1 209 ? 3.91426 -24.05519 -20.86091 1.000 43.03321 195 ALA A C 1
ATOM 1413 O O . ALA A 1 209 ? 4.73552 -24.52888 -21.65329 1.000 45.25503 195 ALA A O 1
ATOM 1415 N N . ALA A 1 210 ? 2.74757 -23.54383 -21.25746 1.000 45.17054 196 ALA A N 1
ATOM 1416 C CA . ALA A 1 210 ? 2.43554 -23.43999 -22.67849 1.000 41.34042 196 ALA A CA 1
ATOM 1417 C C . ALA A 1 210 ? 3.26856 -22.35171 -23.34206 1.000 44.18574 196 ALA A C 1
ATOM 1418 O O . ALA A 1 210 ? 3.73929 -22.52337 -24.47284 1.000 45.48819 196 ALA A O 1
ATOM 1420 N N . ALA A 1 211 ? 3.46778 -21.22712 -22.64977 1.000 46.12358 197 ALA A N 1
ATOM 1421 C CA . ALA A 1 211 ? 4.30183 -20.16097 -23.19225 1.000 45.96602 197 ALA A CA 1
ATOM 1422 C C . ALA A 1 211 ? 5.77172 -20.56040 -23.23071 1.000 52.80448 197 ALA A C 1
ATOM 1423 O O . ALA A 1 211 ? 6.52833 -20.05329 -24.06630 1.000 50.69854 197 ALA A O 1
ATOM 1425 N N . ALA A 1 212 ? 6.19488 -21.46036 -22.33939 1.000 49.66863 198 ALA A N 1
ATOM 1426 C CA . ALA A 1 212 ? 7.57844 -21.92127 -22.36447 1.000 45.61345 198 ALA A CA 1
ATOM 1427 C C . ALA A 1 212 ? 7.82309 -22.89430 -23.50967 1.000 45.77889 198 ALA A C 1
ATOM 1428 O O . ALA A 1 212 ? 8.91336 -22.90159 -24.09205 1.000 50.27751 198 ALA A O 1
ATOM 1430 N N . VAL A 1 213 ? 6.82688 -23.71457 -23.84792 1.000 43.59564 199 VAL A N 1
ATOM 1431 C CA . VAL A 1 213 ? 6.98261 -24.66826 -24.94210 1.000 48.45587 199 VAL A CA 1
ATOM 1432 C C . VAL A 1 213 ? 7.06645 -23.93908 -26.27769 1.000 60.37000 199 VAL A C 1
ATOM 1433 O O . VAL A 1 213 ? 7.94729 -24.21562 -27.10062 1.000 61.85124 199 VAL A O 1
ATOM 1437 N N . GLU A 1 214 ? 6.15601 -22.99131 -26.51124 1.000 57.10721 200 GLU A N 1
ATOM 1438 C CA . GLU A 1 214 ? 6.17037 -22.22538 -27.75141 1.000 47.65774 200 GLU A CA 1
ATOM 1439 C C . GLU A 1 214 ? 7.36376 -21.28489 -27.85076 1.000 52.50198 200 GLU A C 1
ATOM 1440 O O . GLU A 1 214 ? 7.59123 -20.71536 -28.92347 1.000 63.32699 200 GLU A O 1
ATOM 1442 N N . ALA A 1 215 ? 8.12400 -21.10745 -26.76968 1.000 57.32774 201 ALA A N 1
ATOM 1443 C CA . ALA A 1 215 ? 9.31036 -20.26365 -26.77918 1.000 59.20095 201 ALA A CA 1
ATOM 1444 C C . ALA A 1 215 ? 10.59944 -21.04387 -27.00134 1.000 66.83121 201 ALA A C 1
ATOM 1445 O O . ALA A 1 215 ? 11.63377 -20.42932 -27.28309 1.000 65.25031 201 ALA A O 1
ATOM 1447 N N . GLY A 1 216 ? 10.56775 -22.36842 -26.87851 1.000 58.99235 202 GLY A N 1
ATOM 1448 C CA . GLY A 1 216 ? 11.73301 -23.19921 -27.13525 1.000 56.32247 202 GLY A CA 1
ATOM 1449 C C . GLY A 1 216 ? 12.25193 -23.97709 -25.94182 1.000 60.52663 202 GLY A C 1
ATOM 1450 O O . GLY A 1 216 ? 13.30290 -24.62266 -26.06277 1.000 59.66020 202 GLY A O 1
ATOM 1451 N N . ALA A 1 217 ? 11.57918 -23.95737 -24.79399 1.000 52.94969 203 ALA A N 1
ATOM 1452 C CA . ALA A 1 217 ? 12.06095 -24.69044 -23.63245 1.000 45.93896 203 ALA A CA 1
ATOM 1453 C C . ALA A 1 217 ? 11.93530 -26.19445 -23.85129 1.000 51.17898 203 ALA A C 1
ATOM 1454 O O . ALA A 1 217 ? 11.06494 -26.66963 -24.58588 1.000 48.51174 203 ALA A O 1
ATOM 1456 N N . ASP A 1 218 ? 12.82149 -26.94490 -23.20117 1.000 44.54052 204 ASP A N 1
ATOM 1457 C CA . ASP A 1 218 ? 12.83324 -28.39291 -23.35533 1.000 40.39976 204 ASP A CA 1
ATOM 1458 C C . ASP A 1 218 ? 11.64164 -29.01770 -22.64029 1.000 44.16232 204 ASP A C 1
ATOM 1459 O O . ASP A 1 218 ? 11.25785 -28.59209 -21.54731 1.000 50.93343 204 ASP A O 1
ATOM 1461 N N . ILE A 1 219 ? 11.05918 -30.04421 -23.26636 1.000 40.37750 205 ILE A N 1
ATOM 1462 C CA . ILE A 1 219 ? 9.84154 -30.65141 -22.74185 1.000 38.85831 205 ILE A CA 1
ATOM 1463 C C . ILE A 1 219 ? 10.08339 -31.37469 -21.42255 1.000 44.98018 205 ILE A C 1
ATOM 1464 O O . ILE A 1 219 ? 9.14259 -31.55521 -20.64084 1.000 46.62619 205 ILE A O 1
ATOM 1469 N N . GLU A 1 220 ? 11.32337 -31.78663 -21.14498 1.000 46.73247 206 GLU A N 1
ATOM 1470 C CA . GLU A 1 220 ? 11.59773 -32.54314 -19.92656 1.000 52.46081 206 GLU A CA 1
ATOM 1471 C C . GLU A 1 220 ? 11.35974 -31.68943 -18.68671 1.000 44.62524 206 GLU A C 1
ATOM 1472 O O . GLU A 1 220 ? 10.73050 -32.13963 -17.72198 1.000 45.69723 206 GLU A O 1
ATOM 1478 N N . ARG A 1 221 ? 11.85753 -30.45104 -18.69296 1.000 38.66978 207 ARG A N 1
ATOM 1479 C CA . ARG A 1 221 ? 11.58114 -29.54806 -17.58139 1.000 43.33531 207 ARG A CA 1
ATOM 1480 C C . ARG A 1 221 ? 10.11078 -29.15175 -17.55512 1.000 42.00933 207 ARG A C 1
ATOM 1481 O O . ARG A 1 221 ? 9.52370 -28.98978 -16.47923 1.000 42.27053 207 ARG A O 1
ATOM 1489 N N . VAL A 1 222 ? 9.49946 -28.99721 -18.73146 1.000 40.54208 208 VAL A N 1
ATOM 1490 C CA . VAL A 1 222 ? 8.08663 -28.63861 -18.79746 1.000 33.79717 208 VAL A CA 1
ATOM 1491 C C . VAL A 1 222 ? 7.21921 -29.78009 -18.28189 1.000 32.48975 208 VAL A C 1
ATOM 1492 O O . VAL A 1 222 ? 6.21388 -29.55303 -17.59840 1.000 41.99485 208 VAL A O 1
ATOM 1496 N N . ALA A 1 223 ? 7.59819 -31.02328 -18.58667 1.000 33.94825 209 ALA A N 1
ATOM 1497 C CA . ALA A 1 223 ? 6.78339 -32.16684 -18.18761 1.000 34.46693 209 ALA A CA 1
ATOM 1498 C C . ALA A 1 223 ? 6.75310 -32.32638 -16.67224 1.000 30.68716 209 ALA A C 1
ATOM 1499 O O . ALA A 1 223 ? 5.68516 -32.52610 -16.08142 1.000 26.78988 209 ALA A O 1
ATOM 1501 N N . GLU A 1 224 ? 7.91715 -32.24089 -16.02305 1.000 27.34504 210 GLU A N 1
ATOM 1502 C CA . GLU A 1 224 ? 7.96376 -32.45431 -14.58044 1.000 33.74383 210 GLU A CA 1
ATOM 1503 C C . GLU A 1 224 ? 7.27403 -31.32931 -13.81873 1.000 37.93441 210 GLU A C 1
ATOM 1504 O O . GLU A 1 224 ? 6.68844 -31.57447 -12.75855 1.000 37.45447 210 GLU A O 1
ATOM 1510 N N . VAL A 1 225 ? 7.32013 -30.10061 -14.33921 1.000 33.99155 211 VAL A N 1
ATOM 1511 C CA . VAL A 1 225 ? 6.60262 -29.00152 -13.69932 1.000 33.43971 211 VAL A CA 1
ATOM 1512 C C . VAL A 1 225 ? 5.09716 -29.20912 -13.81805 1.000 32.13189 211 VAL A C 1
ATOM 1513 O O . VAL A 1 225 ? 4.33738 -28.89706 -12.89243 1.000 26.86138 211 VAL A O 1
ATOM 1517 N N . LEU A 1 226 ? 4.64199 -29.75116 -14.95040 1.000 28.37973 212 LEU A N 1
ATOM 1518 C CA . LEU A 1 226 ? 3.22039 -30.04090 -15.10808 1.000 32.06015 212 LEU A CA 1
ATOM 1519 C C . LEU A 1 226 ? 2.77282 -31.14558 -14.15886 1.000 36.91796 212 LEU A C 1
ATOM 1520 O O . LEU A 1 226 ? 1.65708 -31.09903 -13.62817 1.000 36.98350 212 LEU A O 1
ATOM 1525 N N . ILE A 1 227 ? 3.62721 -32.14632 -13.93193 1.000 35.80717 213 ILE A N 1
ATOM 1526 C CA . ILE A 1 227 ? 3.30122 -33.19226 -12.96690 1.000 32.41360 213 ILE A CA 1
ATOM 1527 C C . ILE A 1 227 ? 3.22188 -32.61039 -11.56005 1.000 23.84923 213 ILE A C 1
ATOM 1528 O O . ILE A 1 227 ? 2.37377 -33.01294 -10.75420 1.000 31.91142 213 ILE A O 1
ATOM 1533 N N . LYS A 1 228 ? 4.09275 -31.64699 -11.24539 1.000 26.52892 214 LYS A N 1
ATOM 1534 C CA . LYS A 1 228 ? 3.98024 -30.93781 -9.97406 1.000 33.86624 214 LYS A CA 1
ATOM 1535 C C . LYS A 1 228 ? 2.63222 -30.23685 -9.85421 1.000 35.38018 214 LYS A C 1
ATOM 1536 O O . LYS A 1 228 ? 2.02157 -30.22655 -8.77873 1.000 36.48968 214 LYS A O 1
ATOM 1542 N N . ALA A 1 229 ? 2.15123 -29.64535 -10.95138 1.000 31.01948 215 ALA A N 1
ATOM 1543 C CA . ALA A 1 229 ? 0.87883 -28.93312 -10.90856 1.000 32.79846 215 ALA A CA 1
ATOM 1544 C C . ALA A 1 229 ? -0.30465 -29.89107 -10.87285 1.000 31.72292 215 ALA A C 1
ATOM 1545 O O . ALA A 1 229 ? -1.33011 -29.58159 -10.25540 1.000 40.92066 215 ALA A O 1
ATOM 1547 N N . ILE A 1 230 ? -0.18884 -31.04862 -11.52672 1.000 35.76143 216 ILE A N 1
ATOM 1548 C CA . ILE A 1 230 ? -1.27129 -32.02689 -11.49270 1.000 33.05586 216 ILE A CA 1
ATOM 1549 C C . ILE A 1 230 ? -1.40671 -32.62358 -10.09787 1.000 32.22864 216 ILE A C 1
ATOM 1550 O O . ILE A 1 230 ? -2.51871 -32.77150 -9.57672 1.000 39.79265 216 ILE A O 1
ATOM 1555 N N . GLU A 1 231 ? -0.28134 -32.96705 -9.46664 1.000 28.54938 217 GLU A N 1
ATOM 1556 C CA . GLU A 1 231 ? -0.33334 -33.51907 -8.11739 1.000 28.82693 217 GLU A CA 1
ATOM 1557 C C . GLU A 1 231 ? -0.78926 -32.48177 -7.10026 1.000 32.64216 217 GLU A C 1
ATOM 1558 O O . GLU A 1 231 ? -1.41182 -32.83811 -6.09334 1.000 38.42713 217 GLU A O 1
ATOM 1564 N N . ALA A 1 232 ? -0.49139 -31.20218 -7.34146 1.000 28.86103 218 ALA A N 1
ATOM 1565 C CA . ALA A 1 232 ? -0.92918 -30.15653 -6.42287 1.000 29.94045 218 ALA A CA 1
ATOM 1566 C C . ALA A 1 232 ? -2.44899 -30.07505 -6.36526 1.000 31.23835 218 ALA A C 1
ATOM 1567 O O . ALA A 1 232 ? -3.02229 -29.78988 -5.30758 1.000 26.30347 218 ALA A O 1
ATOM 1569 N N . GLN A 1 233 ? -3.11875 -30.32394 -7.49391 1.000 36.18477 219 GLN A N 1
ATOM 1570 C CA . GLN A 1 233 ? -4.57774 -30.34553 -7.50015 1.000 30.87000 219 GLN A CA 1
ATOM 1571 C C . GLN A 1 233 ? -5.11537 -31.48958 -6.65176 1.000 32.41537 219 GLN A C 1
ATOM 1572 O O . GLN A 1 233 ? -6.07816 -31.31249 -5.89666 1.000 39.66120 219 GLN A O 1
ATOM 1578 N N . ALA A 1 234 ? -4.50395 -32.67177 -6.76148 1.000 32.76320 220 ALA A N 1
ATOM 1579 C CA . ALA A 1 234 ? -4.99863 -33.83346 -6.03016 1.000 37.49860 220 ALA A CA 1
ATOM 1580 C C . ALA A 1 234 ? -4.79113 -33.67734 -4.52926 1.000 32.25424 220 ALA A C 1
ATOM 1581 O O . ALA A 1 234 ? -5.65950 -34.05882 -3.73596 1.000 42.78124 220 ALA A O 1
ATOM 1583 N N . GLU A 1 235 ? -3.64687 -33.12443 -4.11886 1.000 31.25389 221 GLU A N 1
ATOM 1584 C CA . GLU A 1 235 ? -3.39877 -32.92335 -2.69465 1.000 32.53440 221 GLU A CA 1
ATOM 1585 C C . GLU A 1 235 ? -4.36703 -31.90608 -2.10504 1.000 35.59723 221 GLU A C 1
ATOM 1586 O O . GLU A 1 235 ? -4.89402 -32.10794 -1.00473 1.000 52.75124 221 GLU A O 1
ATOM 1592 N N . ALA A 1 236 ? -4.61508 -30.80720 -2.82171 1.000 30.12525 222 ALA A N 1
ATOM 1593 C CA . ALA A 1 236 ? -5.60635 -29.84084 -2.36311 1.000 39.51567 222 ALA A CA 1
ATOM 1594 C C . ALA A 1 236 ? -7.01593 -30.41312 -2.42743 1.000 36.49555 222 ALA A C 1
ATOM 1595 O O . ALA A 1 236 ? -7.88991 -29.99215 -1.66093 1.000 42.66079 222 ALA A O 1
ATOM 1597 N N . ALA A 1 237 ? -7.25564 -31.36907 -3.32823 1.000 38.09252 223 ALA A N 1
ATOM 1598 C CA . ALA A 1 237 ? -8.57498 -31.98446 -3.41850 1.000 34.84926 223 ALA A CA 1
ATOM 1599 C C . ALA A 1 237 ? -8.87566 -32.83106 -2.18847 1.000 39.04650 223 ALA A C 1
ATOM 1600 O O . ALA A 1 237 ? -9.98849 -32.78156 -1.65223 1.000 47.66280 223 ALA A O 1
ATOM 1602 N N . LYS A 1 238 ? -7.89675 -33.61308 -1.72494 1.000 41.25953 224 LYS A N 1
ATOM 1603 C CA . LYS A 1 238 ? -8.11983 -34.44711 -0.54826 1.000 42.96418 224 LYS A CA 1
ATOM 1604 C C . LYS A 1 238 ? -8.16154 -33.61089 0.72421 1.000 42.09929 224 LYS A C 1
ATOM 1605 O O . LYS A 1 238 ? -8.91609 -33.92522 1.65157 1.000 46.16571 224 LYS A O 1
ATOM 1611 N N . PHE A 1 239 ? -7.35658 -32.54658 0.79103 1.000 38.35300 225 PHE A N 1
ATOM 1612 C CA . PHE A 1 239 ? -7.39713 -31.66184 1.95199 1.000 41.95013 225 PHE A CA 1
ATOM 1613 C C . PHE A 1 239 ? -8.77826 -31.04085 2.11426 1.000 39.41128 225 PHE A C 1
ATOM 1614 O O . PHE A 1 239 ? -9.33764 -31.01963 3.21692 1.000 36.28069 225 PHE A O 1
ATOM 1622 N N . SER A 1 240 ? -9.34138 -30.52188 1.01983 1.000 38.26083 226 SER A N 1
ATOM 1623 C CA . SER A 1 240 ? -10.68854 -29.96487 1.07236 1.000 45.01236 226 SER A CA 1
ATOM 1624 C C . SER A 1 240 ? -11.71027 -31.01573 1.48274 1.000 45.62724 226 SER A C 1
ATOM 1625 O O . SER A 1 240 ? -12.70992 -30.69029 2.13356 1.000 53.27966 226 SER A O 1
ATOM 1628 N N . ALA A 1 241 ? -11.47727 -32.27728 1.11626 1.000 39.05427 227 ALA A N 1
ATOM 1629 C CA . ALA A 1 241 ? -12.37695 -33.34548 1.53477 1.000 40.41336 227 ALA A CA 1
ATOM 1630 C C . ALA A 1 241 ? -12.25159 -33.61785 3.02842 1.000 37.43524 227 ALA A C 1
ATOM 1631 O O . ALA A 1 241 ? -13.25786 -33.84170 3.71060 1.000 36.93244 227 ALA A O 1
ATOM 1633 N N . GLU A 1 242 ? -11.02447 -33.59546 3.55484 1.000 41.84948 228 GLU A N 1
ATOM 1634 C CA . GLU A 1 242 ? -10.81950 -33.86617 4.97463 1.000 46.10193 228 GLU A CA 1
ATOM 1635 C C . GLU A 1 242 ? -11.43762 -32.77792 5.84404 1.000 43.84459 228 GLU A C 1
ATOM 1636 O O . GLU A 1 242 ? -12.02274 -33.07296 6.89252 1.000 56.58209 228 GLU A O 1
ATOM 1642 N N . VAL A 1 243 ? -11.32014 -31.51541 5.42695 1.000 39.64485 229 VAL A N 1
ATOM 1643 C CA . VAL A 1 243 ? -11.90904 -30.42479 6.19809 1.000 46.10736 229 VAL A CA 1
ATOM 1644 C C . VAL A 1 243 ? -13.42999 -30.48261 6.12847 1.000 40.74918 229 VAL A C 1
ATOM 1645 O O . VAL A 1 243 ? -14.11974 -30.26316 7.13160 1.000 49.68225 229 VAL A O 1
ATOM 1649 N N . LEU A 1 244 ? -13.97835 -30.78002 4.94739 1.000 41.93528 230 LEU A N 1
ATOM 1650 C CA . LEU A 1 244 ? -15.42522 -30.92052 4.82230 1.000 48.20255 230 LEU A CA 1
ATOM 1651 C C . LEU A 1 244 ? -15.94230 -32.12640 5.59565 1.000 49.32199 230 LEU A C 1
ATOM 1652 O O . LEU A 1 244 ? -17.09303 -32.12252 6.04780 1.000 48.22264 230 LEU A O 1
ATOM 1657 N N . LEU A 1 245 ? -15.11806 -33.16406 5.75505 1.000 36.88721 231 LEU A N 1
ATOM 1658 C CA . LEU A 1 245 ? -15.50421 -34.28195 6.60686 1.000 41.70492 231 LEU A CA 1
ATOM 1659 C C . LEU A 1 245 ? -15.39149 -33.92760 8.08338 1.000 45.36682 231 LEU A C 1
ATOM 1660 O O . LEU A 1 245 ? -16.12637 -34.48494 8.90607 1.000 52.93345 231 LEU A O 1
ATOM 1665 N N . LYS A 1 246 ? -14.48555 -33.01282 8.44003 1.000 47.31964 232 LYS A N 1
ATOM 1666 C CA . LYS A 1 246 ? -14.51012 -32.45515 9.78798 1.000 49.93703 232 LYS A CA 1
ATOM 1667 C C . LYS A 1 246 ? -15.78643 -31.65840 10.01771 1.000 44.28761 232 LYS A C 1
ATOM 1668 O O . LYS A 1 246 ? -16.41684 -31.77055 11.07559 1.000 44.11292 232 LYS A O 1
ATOM 1674 N N . ALA A 1 247 ? -16.18001 -30.84524 9.03288 1.000 43.40767 233 ALA A N 1
ATOM 1675 C CA . ALA A 1 247 ? -17.41756 -30.07984 9.14279 1.000 55.92644 233 ALA A CA 1
ATOM 1676 C C . ALA A 1 247 ? -18.61726 -30.99640 9.33988 1.000 63.21335 233 ALA A C 1
ATOM 1677 O O . ALA A 1 247 ? -19.54221 -30.66912 10.09275 1.000 73.27722 233 ALA A O 1
ATOM 1679 N N . ALA A 1 248 ? -18.62111 -32.15026 8.66891 1.000 59.91091 234 ALA A N 1
ATOM 1680 C CA . ALA A 1 248 ? -19.68792 -33.12033 8.88216 1.000 59.96321 234 ALA A CA 1
ATOM 1681 C C . ALA A 1 248 ? -19.56521 -33.79392 10.24182 1.000 62.60301 234 ALA A C 1
ATOM 1682 O O . ALA A 1 248 ? -20.57785 -34.19322 10.82791 1.000 70.05059 234 ALA A O 1
ATOM 1684 N N . ALA A 1 249 ? -18.34280 -33.92289 10.76032 1.000 56.10270 235 ALA A N 1
ATOM 1685 C CA . ALA A 1 249 ? -18.10608 -34.55491 12.05762 1.000 56.73635 235 ALA A CA 1
ATOM 1686 C C . ALA A 1 249 ? -18.38293 -33.56692 13.19413 1.000 69.47933 235 ALA A C 1
ATOM 1687 O O . ALA A 1 249 ? -17.50943 -33.20492 13.98238 1.000 73.48300 235 ALA A O 1
ATOM 1689 N N . ALA A 1 250 ? -19.63697 -33.13148 13.26312 1.000 52.68682 236 ALA A N 1
ATOM 1690 C CA . ALA A 1 250 ? -20.07267 -32.19945 14.29439 1.000 58.73767 236 ALA A CA 1
ATOM 1691 C C . ALA A 1 250 ? -20.96481 -32.90418 15.30947 1.000 65.11164 236 ALA A C 1
ATOM 1692 O O . ALA A 1 250 ? -21.24855 -34.09475 15.17747 1.000 68.88544 236 ALA A O 1
ATOM 1694 N N . ILE A 1 259 ? -22.66949 -28.90471 21.61749 1.000 73.47007 245 ILE A N 1
ATOM 1695 C CA . ILE A 1 259 ? -22.50872 -28.21747 20.34259 1.000 66.71023 245 ILE A CA 1
ATOM 1696 C C . ILE A 1 259 ? -22.02991 -26.78641 20.56319 1.000 70.77124 245 ILE A C 1
ATOM 1697 O O . ILE A 1 259 ? -20.98964 -26.39148 20.03338 1.000 66.19129 245 ILE A O 1
ATOM 1702 N N . THR A 1 260 ? -22.80144 -26.02785 21.34907 1.000 64.81919 246 THR A N 1
ATOM 1703 C CA . THR A 1 260 ? -22.52927 -24.62858 21.67415 1.000 64.77969 246 THR A CA 1
ATOM 1704 C C . THR A 1 260 ? -22.59885 -23.73511 20.43969 1.000 62.38501 246 THR A C 1
ATOM 1705 O O . THR A 1 260 ? -21.92039 -23.98408 19.43800 1.000 58.30377 246 THR A O 1
ATOM 1709 N N . GLU A 1 261 ? -23.41802 -22.68271 20.50823 1.000 52.57694 247 GLU A N 1
ATOM 1710 C CA . GLU A 1 261 ? -23.54131 -21.76903 19.37757 1.000 54.95944 247 GLU A CA 1
ATOM 1711 C C . GLU A 1 261 ? -22.23413 -21.03901 19.09819 1.000 55.90278 247 GLU A C 1
ATOM 1712 O O . GLU A 1 261 ? -21.97496 -20.64727 17.95444 1.000 56.12300 247 GLU A O 1
ATOM 1714 N N . GLU A 1 262 ? -21.39868 -20.84910 20.12100 1.000 49.41900 248 GLU A N 1
ATOM 1715 C CA . GLU A 1 262 ? -20.13256 -20.15622 19.91813 1.000 52.96578 248 GLU A CA 1
ATOM 1716 C C . GLU A 1 262 ? -19.05530 -21.08699 19.37612 1.000 53.06511 248 GLU A C 1
ATOM 1717 O O . GLU A 1 262 ? -18.15462 -20.63321 18.66140 1.000 46.23738 248 GLU A O 1
ATOM 1723 N N . ASP A 1 263 ? -19.12650 -22.38096 19.69897 1.000 50.85038 249 ASP A N 1
ATOM 1724 C CA . ASP A 1 263 ? -18.20369 -23.34142 19.10596 1.000 53.23089 249 ASP A CA 1
ATOM 1725 C C . ASP A 1 263 ? -18.53803 -23.63245 17.64956 1.000 46.71154 249 ASP A C 1
ATOM 1726 O O . ASP A 1 263 ? -17.65358 -24.05275 16.89593 1.000 47.96888 249 ASP A O 1
ATOM 1731 N N . VAL A 1 264 ? -19.79188 -23.42831 17.24035 1.000 46.31001 250 VAL A N 1
ATOM 1732 C CA . VAL A 1 264 ? -20.12344 -23.48739 15.82100 1.000 47.30043 250 VAL A CA 1
ATOM 1733 C C . VAL A 1 264 ? -19.49063 -22.31420 15.08563 1.000 41.38796 250 VAL A C 1
ATOM 1734 O O . VAL A 1 264 ? -18.94698 -22.47040 13.98539 1.000 43.60357 250 VAL A O 1
ATOM 1738 N N . ALA A 1 265 ? -19.54597 -21.12209 15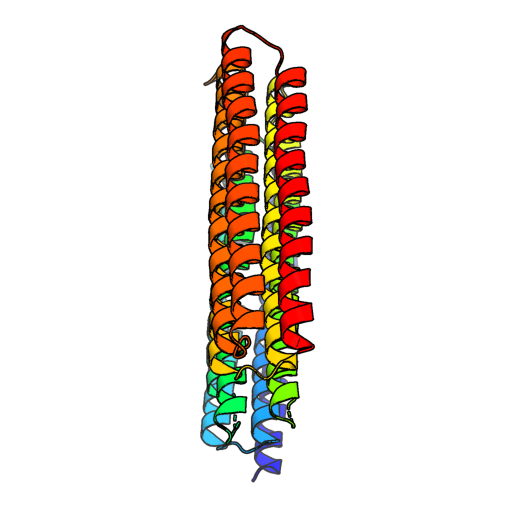.68344 1.000 38.95742 251 ALA A N 1
ATOM 1739 C CA . ALA A 1 265 ? -18.88825 -19.96491 15.08851 1.000 43.38318 251 ALA A CA 1
ATOM 1740 C C . ALA A 1 265 ? -17.37359 -20.11692 15.12371 1.000 39.86434 251 ALA A C 1
ATOM 1741 O O . ALA A 1 265 ? -16.68086 -19.70023 14.18819 1.000 42.95784 251 ALA A O 1
ATOM 1743 N N . ARG A 1 266 ? -16.84139 -20.71159 16.19518 1.000 40.67564 252 ARG A N 1
ATOM 1744 C CA . ARG A 1 266 ? -15.40554 -20.95954 16.26444 1.000 42.37696 252 ARG A CA 1
ATOM 1745 C C . ARG A 1 266 ? -14.96014 -21.95349 15.20078 1.000 38.34406 252 ARG A C 1
ATOM 1746 O O . ARG A 1 266 ? -13.83858 -21.85292 14.69126 1.000 45.75329 252 ARG A O 1
ATOM 1748 N N . PHE A 1 267 ? -15.81936 -22.91488 14.85498 1.000 36.84930 253 PHE A N 1
ATOM 1749 C CA . PHE A 1 267 ? -15.50843 -23.82720 13.75994 1.000 39.19526 253 PHE A CA 1
ATOM 1750 C C . PHE A 1 267 ? -15.50296 -23.09900 12.42211 1.000 29.10098 253 PHE A C 1
ATOM 1751 O O . PHE A 1 267 ? -14.64121 -23.35535 11.57353 1.000 37.89876 253 PHE A O 1
ATOM 1759 N N . VAL A 1 268 ? -16.46052 -22.19138 12.21738 1.000 34.06672 254 VAL A N 1
ATOM 1760 C CA . VAL A 1 268 ? -16.54093 -21.45417 10.95849 1.000 35.85324 254 VAL A CA 1
ATOM 1761 C C . VAL A 1 268 ? -15.29593 -20.60210 10.75691 1.000 28.32174 254 VAL A C 1
ATOM 1762 O O . VAL A 1 268 ? -14.75062 -20.52341 9.64793 1.000 32.51023 254 VAL A O 1
ATOM 1766 N N . VAL A 1 269 ? -14.81260 -19.96331 11.82532 1.000 26.97062 255 VAL A N 1
ATOM 1767 C CA . VAL A 1 269 ? -13.61662 -19.13520 11.71596 1.000 27.17120 255 VAL A CA 1
ATOM 1768 C C . VAL A 1 269 ? -12.38868 -19.99748 11.44382 1.000 28.05665 255 VAL A C 1
ATOM 1769 O O . VAL A 1 269 ? -11.56202 -19.66854 10.58441 1.000 28.60623 255 VAL A O 1
ATOM 1773 N N . GLU A 1 270 ? -12.25069 -21.11376 12.16377 1.000 28.03476 256 GLU A N 1
ATOM 1774 C CA . GLU A 1 270 ? -11.08710 -21.97353 11.96536 1.000 30.88088 256 GLU A CA 1
ATOM 1775 C C . GLU A 1 270 ? -11.12444 -22.65146 10.60177 1.000 28.95522 256 GLU A C 1
ATOM 1776 O O . GLU A 1 270 ? -10.07637 -22.86335 9.98126 1.000 30.55121 256 GLU A O 1
ATOM 1782 N N . LEU A 1 271 ? -12.31935 -22.99650 10.11543 1.000 23.25220 257 LEU A N 1
ATOM 1783 C CA . LEU A 1 271 ? -12.43467 -23.51615 8.75685 1.000 28.73141 257 LEU A CA 1
ATOM 1784 C C . LEU A 1 271 ? -12.02938 -22.46220 7.73567 1.000 30.88072 257 LEU A C 1
ATOM 1785 O O . LEU A 1 271 ? -11.32014 -22.76234 6.76761 1.000 27.32951 257 LEU A O 1
ATOM 1790 N N . ALA A 1 272 ? -12.47430 -21.21846 7.93517 1.000 24.73099 258 ALA A N 1
ATOM 1791 C CA . ALA A 1 272 ? -12.12057 -20.14819 7.01108 1.000 29.30474 258 ALA A CA 1
ATOM 1792 C C . ALA A 1 272 ? -10.62044 -19.89064 6.99992 1.000 25.25867 258 ALA A C 1
ATOM 1793 O O . ALA A 1 272 ? -10.06163 -19.53355 5.95745 1.000 20.96950 258 ALA A O 1
ATOM 1795 N N . LEU A 1 273 ? -9.94969 -20.07724 8.13961 1.000 25.66042 259 LEU A N 1
ATOM 1796 C CA . LEU A 1 273 ? -8.50617 -19.86634 8.18653 1.000 26.18659 259 LEU A CA 1
ATOM 1797 C C . LEU A 1 273 ? -7.75421 -20.98869 7.48060 1.000 24.77372 259 LEU A C 1
ATOM 1798 O O . LEU A 1 273 ? -6.73003 -20.74261 6.83326 1.000 25.41425 259 LEU A O 1
ATOM 1803 N N . GLU A 1 274 ? -8.24320 -22.22650 7.59041 1.000 23.17951 260 GLU A N 1
ATOM 1804 C CA . GLU A 1 274 ? -7.54738 -23.34630 6.96269 1.000 36.98560 260 GLU A CA 1
ATOM 1805 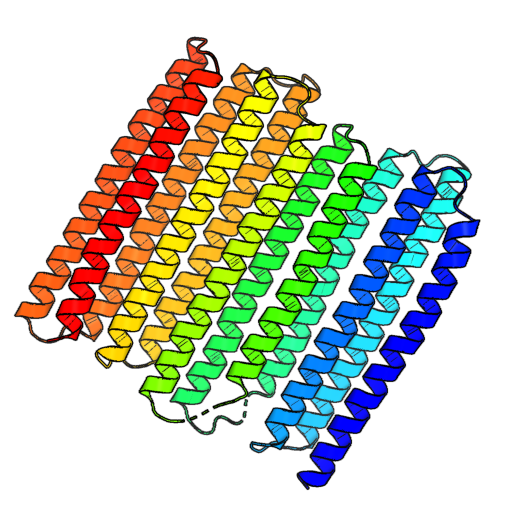C C . GLU A 1 274 ? -7.62339 -23.26563 5.44209 1.000 25.29675 260 GLU A C 1
ATOM 1806 O O . GLU A 1 274 ? -6.64904 -23.58152 4.74919 1.000 27.41320 260 GLU A O 1
ATOM 1812 N N . LEU A 1 275 ? -8.76786 -22.83994 4.90338 1.000 22.75916 261 LEU A N 1
ATOM 1813 C CA . LEU A 1 275 ? -8.89459 -22.72160 3.45416 1.000 26.15641 261 LEU A CA 1
ATOM 1814 C C . LEU A 1 275 ? -8.06447 -21.56072 2.91955 1.000 19.86540 261 LEU A C 1
ATOM 1815 O O . LEU A 1 275 ? -7.44402 -21.67291 1.85552 1.000 20.69701 261 LEU A O 1
ATOM 1820 N N . LEU A 1 276 ? -8.03941 -20.43791 3.64243 1.000 21.02996 262 LEU A N 1
ATOM 1821 C CA . LEU A 1 276 ? -7.16827 -19.33339 3.25501 1.000 21.80655 262 LEU A CA 1
ATOM 1822 C C . LEU A 1 276 ? -5.70076 -19.73578 3.31143 1.000 21.69422 262 LEU A C 1
ATOM 1823 O O . LEU A 1 276 ? -4.89655 -19.26982 2.49575 1.000 16.31723 262 LEU A O 1
ATOM 1828 N N . ARG A 1 277 ? -5.33483 -20.60207 4.25895 1.000 21.02828 263 ARG A N 1
ATOM 1829 C CA . ARG A 1 277 ? -3.94578 -21.03284 4.36876 1.000 21.26347 263 ARG A CA 1
ATOM 1830 C C . ARG A 1 277 ? -3.57288 -21.98232 3.23746 1.000 20.62211 263 ARG A C 1
ATOM 1831 O O . ARG A 1 277 ? -2.47211 -21.89237 2.68180 1.000 22.79876 263 ARG A O 1
ATOM 1839 N N . ALA A 1 278 ? -4.47838 -22.89482 2.87730 1.000 18.72076 264 ALA A N 1
ATOM 1840 C CA . ALA A 1 278 ? -4.20497 -23.80381 1.77048 1.000 16.18993 264 ALA A CA 1
ATOM 1841 C C . ALA A 1 278 ? -4.21629 -23.07821 0.43330 1.000 18.05178 264 ALA A C 1
ATOM 1842 O O . ALA A 1 278 ? -3.48561 -23.46469 -0.48588 1.000 23.52077 264 ALA A O 1
ATOM 1844 N N . LEU A 1 279 ? -5.03657 -22.03438 0.30198 1.000 17.92563 265 LEU A N 1
ATOM 1845 C CA . LEU A 1 279 ? -5.04632 -21.26447 -0.93607 1.000 19.88926 265 LEU A CA 1
ATOM 1846 C C . LEU A 1 279 ? -3.72363 -20.53520 -1.13574 1.000 20.79246 265 LEU A C 1
ATOM 1847 O O . LEU A 1 279 ? -3.16071 -20.55216 -2.23655 1.000 19.37590 265 LEU A O 1
ATOM 1852 N N . PHE A 1 280 ? -3.20447 -19.90336 -0.07911 1.000 18.90126 266 PHE A N 1
ATOM 1853 C CA . PHE A 1 280 ? -1.90688 -19.24171 -0.17724 1.000 21.49319 266 PHE A CA 1
ATOM 1854 C C . PHE A 1 280 ? -0.79326 -20.24396 -0.45436 1.000 24.67847 266 PHE A C 1
ATOM 1855 O O . PHE A 1 280 ? 0.14282 -19.95002 -1.20749 1.000 30.48642 266 PHE A O 1
ATOM 1863 N N . GLU A 1 281 ? -0.87070 -21.43113 0.15238 1.000 21.42133 267 GLU A N 1
ATOM 1864 C CA . GLU A 1 281 ? 0.11667 -22.46638 -0.13380 1.000 24.12726 267 GLU A CA 1
ATOM 1865 C C . GLU A 1 281 ? 0.04017 -22.92015 -1.58512 1.000 20.60314 267 GLU A C 1
ATOM 1866 O O . GLU A 1 281 ? 1.06036 -23.29798 -2.17296 1.000 22.85379 267 GLU A O 1
ATOM 1872 N N . MET A 1 282 ? -1.15323 -22.88196 -2.18218 1.000 20.28352 268 MET A N 1
ATOM 1873 C CA . MET A 1 282 ? -1.26802 -23.15602 -3.61010 1.000 23.94747 268 MET A CA 1
ATOM 1874 C C . MET A 1 282 ? -0.70479 -22.00379 -4.43444 1.000 19.23049 268 MET A C 1
ATOM 1875 O O . MET A 1 282 ? -0.00925 -22.22967 -5.43097 1.000 15.57236 268 MET A O 1
ATOM 1880 N N . GLN A 1 283 ? -0.99151 -20.76113 -4.03235 1.000 22.01603 269 GLN A N 1
ATOM 1881 C CA . GLN A 1 283 ? -0.39036 -19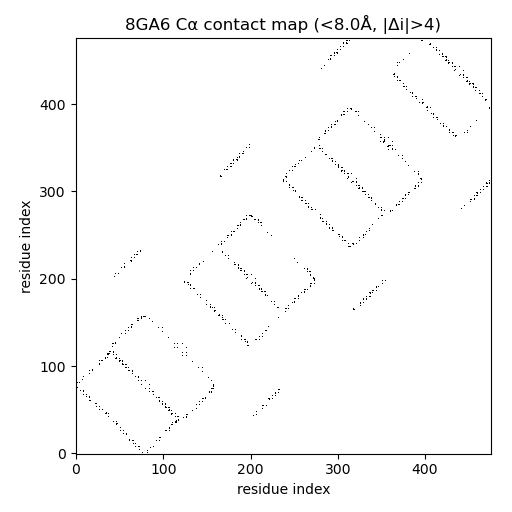.60795 -4.69670 1.000 23.72095 269 GLN A CA 1
ATOM 1882 C C . GLN A 1 283 ? 1.12828 -19.64487 -4.60999 1.000 23.75840 269 GLN A C 1
ATOM 1883 O O . GLN A 1 283 ? 1.81549 -19.22224 -5.54620 1.000 25.45600 269 GLN A O 1
ATOM 1889 N N . ARG A 1 284 ? 1.66563 -20.14882 -3.49883 1.000 21.73545 270 ARG A N 1
ATOM 1890 C CA . ARG A 1 284 ? 3.10879 -20.18603 -3.29601 1.000 25.33672 270 ARG A CA 1
ATOM 1891 C C . ARG A 1 284 ? 3.75575 -21.28318 -4.13295 1.000 21.22475 270 ARG A C 1
ATOM 1892 O O . ARG A 1 284 ? 4.77389 -21.05369 -4.79498 1.000 20.38523 270 ARG A O 1
ATOM 1900 N N . PHE A 1 285 ? 3.17113 -22.48219 -4.11422 1.000 23.07257 271 PHE A N 1
ATOM 1901 C CA . PHE A 1 285 ? 3.69725 -23.58208 -4.91464 1.000 22.86880 271 PHE A CA 1
ATOM 1902 C C . PHE A 1 285 ? 3.61644 -23.26985 -6.40388 1.000 21.90297 271 PHE A C 1
ATOM 1903 O O . PHE A 1 285 ? 4.54482 -23.57329 -7.16236 1.000 25.84164 271 PHE A O 1
ATOM 1911 N N . VAL A 1 286 ? 2.51517 -22.65545 -6.83988 1.000 16.51578 272 VAL A N 1
ATOM 1912 C CA . VAL A 1 286 ? 2.35379 -22.34094 -8.25516 1.000 23.18666 272 VAL A CA 1
ATOM 1913 C C . VAL A 1 286 ? 3.25425 -21.17832 -8.65976 1.000 24.15820 272 VAL A C 1
ATOM 1914 O O . VAL A 1 286 ? 3.73984 -21.12649 -9.79763 1.000 20.88119 272 VAL A O 1
ATOM 1918 N N . ASN A 1 287 ? 3.50747 -20.23841 -7.74502 1.000 26.89446 273 ASN A N 1
ATOM 1919 C CA . ASN A 1 287 ? 4.44981 -19.16377 -8.04154 1.000 20.41245 273 ASN A CA 1
ATOM 1920 C C . ASN A 1 287 ? 5.85365 -19.71189 -8.26206 1.000 24.59343 273 ASN A C 1
ATOM 1921 O O . ASN A 1 287 ? 6.58797 -19.22982 -9.13210 1.000 21.54130 273 ASN A O 1
ATOM 1926 N N . GLU A 1 288 ? 6.24245 -20.72627 -7.48557 1.000 25.92385 274 GLU A N 1
ATOM 1927 C CA . GLU A 1 288 ? 7.56844 -21.31166 -7.64429 1.000 26.83280 274 GLU A CA 1
ATOM 1928 C C . GLU A 1 288 ? 7.66495 -22.14078 -8.91929 1.000 25.09251 274 GLU A C 1
ATOM 1929 O O . GLU A 1 288 ? 8.74404 -22.23315 -9.51553 1.000 28.82220 274 GLU A O 1
ATOM 1935 N N . LEU A 1 289 ? 6.55658 -22.74695 -9.35328 1.000 22.45431 275 LEU A N 1
ATOM 1936 C CA . LEU A 1 289 ? 6.56158 -23.45692 -10.62796 1.000 27.62129 275 LEU A CA 1
ATOM 1937 C C . LEU A 1 289 ? 6.78700 -22.50524 -11.79439 1.000 28.01900 275 LEU A C 1
ATOM 1938 O O . LEU A 1 289 ? 7.35297 -22.90170 -12.81918 1.000 33.30126 275 LEU A O 1
ATOM 1943 N N . ALA A 1 290 ? 6.35062 -21.25018 -11.66095 1.000 32.33621 276 ALA A N 1
ATOM 1944 C CA . ALA A 1 290 ? 6.57368 -20.27662 -12.72305 1.000 32.23707 276 ALA A CA 1
ATOM 1945 C C . ALA A 1 290 ? 8.02331 -19.81346 -12.76240 1.000 26.89887 276 ALA A C 1
ATOM 1946 O O . ALA A 1 290 ? 8.54852 -19.52002 -13.84239 1.000 26.83317 276 ALA A O 1
ATOM 1948 N N . ALA A 1 291 ? 8.68217 -19.73862 -11.60320 1.000 30.57482 277 ALA A N 1
ATOM 1949 C CA . ALA A 1 291 ? 10.09492 -19.37562 -11.57823 1.000 28.64795 277 ALA A CA 1
ATOM 1950 C C . ALA A 1 291 ? 10.94917 -20.44501 -12.24556 1.000 34.16275 277 ALA A C 1
ATOM 1951 O O . ALA A 1 291 ? 11.93170 -20.12696 -12.92582 1.000 41.11913 277 ALA A O 1
ATOM 1953 N N . GLU A 1 292 ? 10.59234 -21.71868 -12.06087 1.000 31.84712 278 GLU A N 1
ATOM 1954 C CA . GLU A 1 292 ? 11.33473 -22.79465 -12.70846 1.000 29.36818 278 GLU A CA 1
ATOM 1955 C C . GLU A 1 292 ? 11.19141 -22.72549 -14.22272 1.000 29.70859 278 GLU A C 1
ATOM 1956 O O . GLU A 1 292 ? 12.15825 -22.95854 -14.95752 1.000 34.47305 278 GLU A O 1
ATOM 1962 N N . LEU A 1 293 ? 9.99007 -22.40366 -14.70693 1.000 30.72896 279 LEU A N 1
ATOM 1963 C CA . LEU A 1 293 ? 9.74657 -22.29807 -16.13946 1.000 34.00246 279 LEU A CA 1
ATOM 1964 C C . LEU A 1 293 ? 10.34282 -21.03725 -16.74778 1.000 37.49712 279 LEU A C 1
ATOM 1965 O O . LEU A 1 293 ? 10.58082 -21.00401 -17.95924 1.000 54.66054 279 LEU A O 1
ATOM 1970 N N . LEU A 1 294 ? 10.57756 -19.99942 -15.94464 1.000 32.30339 280 LEU A N 1
ATOM 1971 C CA . LEU A 1 294 ? 11.22783 -18.80207 -16.46154 1.000 32.29999 280 LEU A CA 1
ATOM 1972 C C . LEU A 1 294 ? 12.74220 -18.95196 -16.50104 1.000 43.07872 280 LEU A C 1
ATOM 1973 O O . LEU A 1 294 ? 13.40187 -18.30246 -17.31921 1.000 44.91015 280 LEU A O 1
ATOM 1978 N N . GLU A 1 295 ? 13.30689 -19.79978 -15.63767 1.000 44.22860 281 GLU A N 1
ATOM 1979 C CA . GLU A 1 295 ? 14.75141 -20.00714 -15.64316 1.000 46.41498 281 GLU A CA 1
ATOM 1980 C C . GLU A 1 295 ? 15.21420 -20.66793 -16.93658 1.000 49.16549 281 GLU A C 1
ATOM 1981 O O . GLU A 1 295 ? 16.28425 -20.33673 -17.45943 1.000 56.06482 281 GLU A O 1
ATOM 1987 N N . VAL A 1 296 ? 14.42514 -21.60241 -17.46804 1.000 40.97319 282 VAL A N 1
ATOM 1988 C CA . VAL A 1 296 ? 14.80838 -22.26283 -18.71185 1.000 55.00602 282 VAL A CA 1
ATOM 1989 C C . VAL A 1 296 ? 14.57931 -21.34692 -19.91215 1.000 55.06267 282 VAL A C 1
ATOM 1990 O O . VAL A 1 296 ? 15.34727 -21.38352 -20.88160 1.000 56.73524 282 VAL A O 1
ATOM 1994 N N . VAL A 1 297 ? 13.54771 -20.50227 -19.86257 1.000 51.99819 283 VAL A N 1
ATOM 1995 C CA . VAL A 1 297 ? 13.24176 -19.61665 -20.98282 1.000 56.92933 283 VAL A CA 1
ATOM 1996 C C . VAL A 1 297 ? 14.18091 -18.41959 -21.00336 1.000 53.97702 283 VAL A C 1
ATOM 1997 O O . VAL A 1 297 ? 14.80289 -18.11440 -22.02742 1.000 57.26325 283 VAL A O 1
ATOM 2001 N N . ALA A 1 298 ? 14.28059 -17.70810 -19.88167 1.000 55.27908 284 ALA A N 1
ATOM 2002 C CA . ALA A 1 298 ? 15.06712 -16.47810 -19.81219 1.000 57.80133 284 ALA A CA 1
ATOM 2003 C C . ALA A 1 298 ? 16.54887 -16.84295 -19.78754 1.000 53.16532 284 ALA A C 1
ATOM 2004 O O . ALA A 1 298 ? 17.17942 -16.98814 -18.73790 1.000 58.61723 284 ALA A O 1
ATOM 2006 N N . LYS A 1 299 ? 17.10865 -17.00896 -20.99055 1.000 53.85607 285 LYS A N 1
ATOM 2007 C CA . LYS A 1 299 ? 18.53386 -17.24981 -21.15888 1.000 59.98973 285 LYS A CA 1
ATOM 2008 C C . LYS A 1 299 ? 19.34203 -15.96267 -21.14489 1.000 56.04701 285 LYS A C 1
ATOM 2009 O O . LYS A 1 299 ? 20.55862 -16.01401 -20.93882 1.000 50.83938 285 LYS A O 1
ATOM 2011 N N . ASP A 1 300 ? 18.69787 -14.82136 -21.37513 1.000 55.00168 286 ASP A N 1
ATOM 2012 C CA . ASP A 1 300 ? 19.35708 -13.52633 -21.31536 1.000 48.34326 286 ASP A CA 1
ATOM 2013 C C . ASP A 1 300 ? 19.40043 -13.03128 -19.87566 1.000 54.48053 286 ASP A C 1
ATOM 2014 O O . ASP A 1 300 ? 18.45332 -13.23026 -19.10987 1.000 60.47645 286 ASP A O 1
ATOM 2019 N N . GLU A 1 301 ? 20.50688 -12.37677 -19.51678 1.000 46.03224 287 GLU A N 1
ATOM 2020 C CA . GLU A 1 301 ? 20.70922 -11.95600 -18.13339 1.000 45.32534 287 GLU A CA 1
ATOM 2021 C C . GLU A 1 301 ? 19.71164 -10.87615 -17.72637 1.000 52.26853 287 GLU A C 1
ATOM 2022 O O . GLU A 1 301 ? 19.03972 -10.99571 -16.69487 1.000 50.45211 287 GLU A O 1
ATOM 2024 N N . LYS A 1 302 ? 19.60282 -9.81107 -18.52461 1.000 49.34660 288 LYS A N 1
ATOM 2025 C CA . LYS A 1 302 ? 18.73093 -8.69894 -18.15770 1.000 49.74915 288 LYS A CA 1
ATOM 2026 C C . LYS A 1 302 ? 17.26067 -9.09563 -18.19039 1.000 51.05582 288 LYS A C 1
ATOM 2027 O O . LYS A 1 302 ? 16.45852 -8.55503 -17.42026 1.000 49.41371 288 LYS A O 1
ATOM 2033 N N . VAL A 1 303 ? 16.88771 -10.02792 -19.06763 1.000 43.22187 289 VAL A N 1
ATOM 2034 C CA . VAL A 1 303 ? 15.51457 -10.51938 -19.07660 1.000 46.01365 289 VAL A CA 1
ATOM 2035 C C . VAL A 1 303 ? 15.27227 -11.45489 -17.89722 1.000 44.50504 289 VAL A C 1
ATOM 2036 O O . VAL A 1 303 ? 14.16265 -11.49848 -17.35149 1.000 48.39682 289 VAL A O 1
ATOM 2040 N N . LEU A 1 304 ? 16.29516 -12.20649 -17.48121 1.000 41.33002 290 LEU A N 1
ATOM 2041 C CA . LEU A 1 304 ? 16.16204 -13.05685 -16.30348 1.000 38.61241 290 LEU A CA 1
ATOM 2042 C C . LEU A 1 304 ? 15.96212 -12.23296 -15.03849 1.000 37.75535 290 LEU A C 1
ATOM 2043 O O . LEU A 1 304 ? 15.24130 -12.66063 -14.12962 1.000 41.69989 290 LEU A O 1
ATOM 2048 N N . LEU A 1 305 ? 16.58606 -11.05514 -14.96100 1.000 33.07469 291 LEU A N 1
ATOM 2049 C CA . LEU A 1 305 ? 16.38950 -10.19282 -13.80073 1.000 32.23490 291 LEU A CA 1
ATOM 2050 C C . LEU A 1 305 ? 14.95984 -9.66846 -13.74041 1.000 26.68366 291 LEU A C 1
ATOM 2051 O O . LEU A 1 305 ? 14.38089 -9.55528 -12.65383 1.000 36.20628 291 LEU A O 1
ATOM 2056 N N . ALA A 1 306 ? 14.37154 -9.34935 -14.89619 1.000 34.21895 292 ALA A N 1
ATOM 2057 C CA . ALA A 1 306 ? 12.97426 -8.92773 -14.91975 1.000 31.18764 292 ALA A CA 1
ATOM 2058 C C . ALA A 1 306 ? 12.04929 -10.06966 -14.52639 1.000 31.16215 292 ALA A C 1
ATOM 2059 O O . ALA A 1 306 ? 11.05284 -9.85510 -13.82614 1.000 42.17040 292 ALA A O 1
ATOM 2061 N N . ALA A 1 307 ? 12.36052 -11.28863 -14.97131 1.000 26.85897 293 ALA A N 1
ATOM 2062 C CA . ALA A 1 307 ? 11.56816 -12.44647 -14.57461 1.000 31.42910 293 ALA A CA 1
ATOM 2063 C C . ALA A 1 307 ? 11.66699 -12.68343 -13.07346 1.000 30.67605 293 ALA A C 1
ATOM 2064 O O . ALA A 1 307 ? 10.65094 -12.86288 -12.39250 1.000 28.59922 293 ALA A O 1
ATOM 2066 N N . ARG A 1 308 ? 12.89052 -12.67437 -12.53676 1.000 31.09689 294 ARG A N 1
ATOM 2067 C CA . ARG A 1 308 ? 13.07383 -12.89493 -11.10626 1.000 27.83945 294 ARG A CA 1
ATOM 2068 C C . ARG A 1 308 ? 12.47346 -11.76711 -10.27732 1.000 19.05170 294 ARG A C 1
ATOM 2069 O O . ARG A 1 308 ? 12.07691 -11.99107 -9.12839 1.000 29.54208 294 ARG A O 1
ATOM 2077 N N . PHE A 1 309 ? 12.39797 -10.55606 -10.83199 1.000 22.29341 295 PHE A N 1
ATOM 2078 C CA . PHE A 1 309 ? 11.75599 -9.45984 -10.11374 1.000 28.06219 295 PHE A CA 1
ATOM 2079 C C . PHE A 1 309 ? 10.24599 -9.65142 -10.05966 1.000 24.11174 295 PHE A C 1
ATOM 2080 O O . PHE A 1 309 ? 9.62733 -9.49427 -9.00052 1.000 28.09523 295 PHE A O 1
ATOM 2088 N N . ALA A 1 310 ? 9.63398 -9.98575 -11.19839 1.000 22.22253 296 ALA A N 1
ATOM 2089 C CA . ALA A 1 310 ? 8.18897 -10.18451 -11.23087 1.000 26.61781 296 ALA A CA 1
ATOM 2090 C C . ALA A 1 310 ? 7.77575 -11.39051 -10.39615 1.000 21.28257 296 ALA A C 1
ATOM 2091 O O . ALA A 1 310 ? 6.71389 -11.37796 -9.76378 1.000 24.53662 296 ALA A O 1
ATOM 2093 N N . VAL A 1 311 ? 8.60111 -12.43946 -10.37962 1.000 22.79089 297 VAL A N 1
ATOM 2094 C CA . VAL A 1 311 ? 8.29295 -13.61732 -9.57113 1.000 26.73927 297 VAL A CA 1
ATOM 2095 C C . VAL A 1 311 ? 8.28170 -13.25617 -8.09117 1.000 27.35955 297 VAL A C 1
ATOM 2096 O O . VAL A 1 311 ? 7.34980 -13.60315 -7.35508 1.000 28.46919 297 VAL A O 1
ATOM 2100 N N . GLU A 1 312 ? 9.31597 -12.54600 -7.63408 1.000 24.81188 298 GLU A N 1
ATOM 2101 C CA . GLU A 1 312 ? 9.38775 -12.17331 -6.22548 1.000 27.66863 298 GLU A CA 1
ATOM 2102 C C . GLU A 1 312 ? 8.29203 -11.18062 -5.85866 1.000 26.53664 298 GLU A C 1
ATOM 2103 O O . GLU A 1 312 ? 7.65487 -11.31481 -4.80813 1.000 30.01501 298 GLU A O 1
ATOM 2109 N N . ALA A 1 313 ? 8.05603 -10.18095 -6.71291 1.000 23.58283 299 ALA A N 1
ATOM 2110 C CA . ALA A 1 313 ? 7.02168 -9.19138 -6.42703 1.000 23.81320 299 ALA A CA 1
ATOM 2111 C C . ALA A 1 313 ? 5.64237 -9.83484 -6.36314 1.000 22.97136 299 ALA A C 1
ATOM 2112 O O . ALA A 1 313 ? 4.82271 -9.47993 -5.50784 1.000 29.51005 299 ALA A O 1
ATOM 2114 N N . SER A 1 314 ? 5.36767 -10.78440 -7.26092 1.000 24.02030 300 SER A N 1
ATOM 2115 C CA . SER A 1 314 ? 4.08238 -11.47450 -7.23567 1.000 21.87596 300 SER A CA 1
ATOM 2116 C C . SER A 1 314 ? 3.92206 -12.29008 -5.95955 1.000 27.76572 300 SER A C 1
ATOM 2117 O O . SER A 1 314 ? 2.83594 -12.32756 -5.36968 1.000 29.80914 300 SER A O 1
ATOM 2120 N N . GLU A 1 315 ? 4.99621 -12.94444 -5.51183 1.000 23.93104 301 GLU A N 1
ATOM 2121 C CA . GLU A 1 315 ? 4.91064 -13.74153 -4.29343 1.000 31.07031 301 GLU A CA 1
ATOM 2122 C C . GLU A 1 315 ? 4.78018 -12.86265 -3.05607 1.000 27.09106 301 GLU A C 1
ATOM 2123 O O . GLU A 1 315 ? 4.08296 -13.23629 -2.10551 1.000 27.72869 301 GLU A O 1
ATOM 2129 N N . ILE A 1 316 ? 5.43343 -11.69747 -3.04697 1.000 21.01715 302 ILE A N 1
ATOM 2130 C CA . ILE A 1 316 ? 5.26392 -10.76482 -1.93454 1.000 27.21914 302 ILE A CA 1
ATOM 2131 C C . ILE A 1 316 ? 3.81082 -10.31830 -1.83545 1.000 24.32254 302 ILE A C 1
ATOM 2132 O O . ILE A 1 316 ? 3.25039 -10.20949 -0.73707 1.000 25.01612 302 ILE A O 1
ATOM 2137 N N . ALA A 1 317 ? 3.17450 -10.06257 -2.98164 1.000 22.44781 303 ALA A N 1
ATOM 2138 C CA . ALA A 1 317 ? 1.76160 -9.70130 -2.97694 1.000 26.09806 303 ALA A CA 1
ATOM 2139 C C . ALA A 1 317 ? 0.89207 -10.84740 -2.47661 1.000 18.62112 303 ALA A C 1
ATOM 2140 O O . ALA A 1 317 ? -0.16626 -10.60909 -1.88378 1.000 22.95410 303 ALA A O 1
ATOM 2142 N N . ASN A 1 318 ? 1.31890 -12.09264 -2.70184 1.000 19.71986 304 ASN A N 1
ATOM 2143 C CA . ASN A 1 318 ? 0.56493 -13.23529 -2.19657 1.000 24.11956 304 ASN A CA 1
ATOM 2144 C C . ASN A 1 318 ? 0.62811 -13.31175 -0.67643 1.000 18.46380 304 ASN A C 1
ATOM 2145 O O . ASN A 1 318 ? -0.37575 -13.62034 -0.02459 1.000 17.54989 304 ASN A O 1
ATOM 2150 N N . LYS A 1 319 ? 1.80060 -13.04330 -0.09453 1.000 20.88398 305 LYS A N 1
ATOM 2151 C CA . LYS A 1 319 ? 1.91805 -13.03521 1.35961 1.000 25.04340 305 LYS A CA 1
ATOM 2152 C C . LYS A 1 319 ? 1.09343 -11.91025 1.96786 1.000 21.68448 305 LYS A C 1
ATOM 2153 O O . LYS A 1 319 ? 0.39672 -12.11197 2.96913 1.000 23.72565 305 LYS A O 1
ATOM 2159 N N . ALA A 1 320 ? 1.16690 -10.71433 1.37731 1.000 21.20798 306 ALA A N 1
ATOM 2160 C CA . ALA A 1 320 ? 0.44377 -9.56972 1.92030 1.000 22.18545 306 ALA A CA 1
ATOM 2161 C C . ALA A 1 320 ? -1.06235 -9.78892 1.86581 1.000 21.07453 306 ALA A C 1
ATOM 2162 O O . ALA A 1 320 ? -1.77529 -9.48146 2.82779 1.000 20.31758 306 ALA A O 1
ATOM 2164 N N . SER A 1 321 ? -1.56578 -10.32217 0.74950 1.000 19.90257 307 SER A N 1
ATOM 2165 C CA . SER A 1 321 ? -2.99510 -10.59763 0.64784 1.000 22.69838 307 SER A CA 1
ATOM 2166 C C . SER A 1 321 ? -3.42964 -11.63199 1.67732 1.000 20.12287 307 SER A C 1
ATOM 2167 O O . SER A 1 321 ? -4.47562 -11.47769 2.31860 1.000 20.38162 307 SER A O 1
ATOM 2170 N N . PHE A 1 322 ? -2.63705 -12.69358 1.85105 1.000 24.69166 308 PHE A N 1
ATOM 2171 C CA . PHE A 1 322 ? -2.96712 -13.70813 2.84696 1.000 25.36186 308 PHE A CA 1
ATOM 2172 C C . PHE A 1 322 ? -2.93292 -13.12989 4.25561 1.000 22.25922 308 PHE A C 1
ATOM 2173 O O . PHE A 1 322 ? -3.76074 -13.48911 5.10106 1.000 22.68184 308 PHE A O 1
ATOM 2181 N N . ASP A 1 323 ? -1.98451 -12.22838 4.52696 1.000 17.96216 309 ASP A N 1
ATOM 2182 C CA . ASP A 1 323 ? -1.94959 -11.56816 5.82793 1.000 24.84345 309 ASP A CA 1
ATOM 2183 C C . ASP A 1 323 ? -3.13776 -10.63316 6.01413 1.000 18.99728 309 ASP A C 1
ATOM 2184 O O . ASP A 1 323 ? -3.56571 -10.39587 7.14944 1.000 21.58426 309 ASP A O 1
ATOM 2189 N N . LEU A 1 324 ? -3.68123 -10.09589 4.92030 1.000 20.25261 310 LEU A N 1
ATOM 2190 C CA . LEU A 1 324 ? -4.87735 -9.26764 5.01134 1.000 24.77316 310 LEU A CA 1
ATOM 2191 C C . LEU A 1 324 ? -6.14121 -10.10870 5.12737 1.000 28.18903 310 LEU A C 1
ATOM 2192 O O . LEU A 1 324 ? -7.12687 -9.65903 5.72288 1.000 25.98196 310 LEU A O 1
ATOM 2197 N N . SER A 1 325 ? -6.13530 -11.31985 4.56648 1.000 21.04107 311 SER A N 1
ATOM 2198 C CA . SER A 1 325 ? -7.26326 -12.22584 4.74989 1.000 21.01086 311 SER A CA 1
ATOM 2199 C C . SER A 1 325 ? -7.25961 -12.83980 6.14461 1.000 26.82759 311 SER A C 1
ATOM 2200 O O . SER A 1 325 ? -8.32206 -13.00839 6.75396 1.000 27.50109 311 SER A O 1
ATOM 2203 N N . LYS A 1 326 ? -6.07630 -13.17897 6.66454 1.000 19.69816 312 LYS A N 1
ATOM 2204 C CA . LYS A 1 326 ? -5.99437 -13.72650 8.01398 1.000 20.79825 312 LYS A CA 1
ATOM 2205 C C . LYS A 1 326 ? -6.37967 -12.68963 9.06058 1.000 25.53547 312 LYS A C 1
ATOM 2206 O O . LYS A 1 326 ? -6.93790 -13.04466 10.10490 1.000 33.48727 312 LYS A O 1
ATOM 2212 N N . PHE A 1 327 ? -6.09523 -11.41028 8.80171 1.000 16.98134 313 PHE A N 1
ATOM 2213 C CA . PHE A 1 327 ? -6.53177 -10.36008 9.71624 1.000 22.99762 313 PHE A CA 1
ATOM 2214 C C . PHE A 1 327 ? -8.05173 -10.27709 9.77178 1.000 22.85446 313 PHE A C 1
ATOM 2215 O O . PHE A 1 327 ? -8.63034 -10.06009 10.84291 1.000 27.90977 313 PHE A O 1
ATOM 2223 N N . ALA A 1 328 ? -8.71563 -10.44419 8.62503 1.000 20.96859 314 ALA A N 1
ATOM 2224 C CA . ALA A 1 328 ? -10.17443 -10.42184 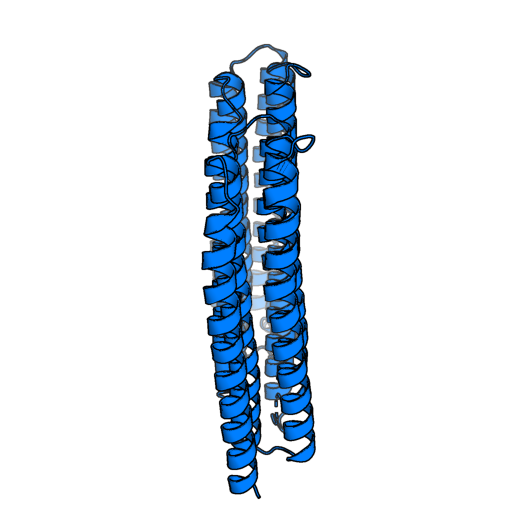8.60485 1.000 29.03943 314 ALA A CA 1
ATOM 2225 C C . ALA A 1 328 ? -10.75494 -11.57077 9.41898 1.000 33.23393 314 ALA A C 1
ATOM 2226 O O . ALA A 1 328 ? -11.71906 -11.38444 10.17078 1.000 32.34753 314 ALA A O 1
ATOM 2228 N N . ALA A 1 329 ? -10.18048 -12.76818 9.28336 1.000 31.16138 315 ALA A N 1
ATOM 2229 C CA . ALA A 1 329 ? -10.66733 -13.90851 10.05178 1.000 33.69799 315 ALA A CA 1
ATOM 2230 C C . ALA A 1 329 ? -10.33385 -13.76017 11.53025 1.000 31.99669 315 ALA A C 1
ATOM 2231 O O . ALA A 1 329 ? -11.12002 -14.16862 12.39319 1.000 29.93680 315 ALA A O 1
ATOM 2233 N N . ASP A 1 330 ? -9.17040 -13.18437 11.84298 1.000 27.87409 316 ASP A N 1
ATOM 2234 C CA . ASP A 1 330 ? -8.84821 -12.89258 13.23547 1.000 34.07724 316 ASP A CA 1
ATOM 2235 C C . ASP A 1 330 ? -9.78053 -11.82872 13.80007 1.000 39.05188 316 ASP A C 1
ATOM 2236 O O . ASP A 1 330 ? -10.17809 -11.90060 14.96895 1.000 38.86177 316 ASP A O 1
ATOM 2241 N N . ALA A 1 331 ? -10.13994 -10.83297 12.98433 1.000 28.58887 317 ALA A N 1
ATOM 2242 C CA . ALA A 1 331 ? -11.14740 -9.86505 13.40153 1.000 30.17472 317 ALA A CA 1
ATOM 2243 C C . ALA A 1 331 ? -12.50893 -10.52295 13.57291 1.000 38.81709 317 ALA A C 1
ATOM 2244 O O . ALA A 1 331 ? -13.27428 -10.13917 14.46491 1.000 38.56654 317 ALA A O 1
ATOM 2246 N N . ALA A 1 332 ? -12.82820 -11.50929 12.73077 1.000 29.51636 318 ALA A N 1
ATOM 2247 C CA . ALA A 1 332 ? -14.04778 -12.28126 12.93167 1.000 35.54477 318 ALA A CA 1
ATOM 2248 C C . ALA A 1 332 ? -13.95123 -13.16024 14.17010 1.000 38.55223 318 ALA A C 1
ATOM 2249 O O . ALA A 1 332 ? -14.96469 -13.40124 14.83547 1.000 45.94069 318 ALA A O 1
ATOM 2251 N N . ARG A 1 333 ? -12.75212 -13.64987 14.49698 1.000 33.77644 319 ARG A N 1
ATOM 2252 C CA . ARG A 1 333 ? -12.59731 -14.40941 15.73212 1.000 34.65280 319 ARG A CA 1
ATOM 2253 C C . ARG A 1 333 ? -12.86915 -13.53265 16.94505 1.000 44.95346 319 ARG A C 1
ATOM 2254 O O . ARG A 1 333 ? -13.56761 -13.94719 17.87534 1.000 46.60058 319 ARG A O 1
ATOM 2262 N N . ALA A 1 334 ? -12.33525 -12.31008 16.95038 1.000 42.16914 320 ALA A N 1
ATOM 2263 C CA . ALA A 1 334 ? -12.62922 -11.38794 18.03972 1.000 37.73832 320 ALA A CA 1
ATOM 2264 C C . ALA A 1 334 ? -14.10428 -11.01428 18.08882 1.000 50.80746 320 ALA A C 1
ATOM 2265 O O . ALA A 1 334 ? -14.59143 -10.59183 19.14319 1.000 56.06566 320 ALA A O 1
ATOM 2267 N N . ALA A 1 335 ? -14.82660 -11.16810 16.97757 1.000 48.55445 321 ALA A N 1
ATOM 2268 C CA . ALA A 1 335 ? -16.24619 -10.83602 16.95800 1.000 43.99770 321 ALA A CA 1
ATOM 2269 C C . ALA A 1 335 ? -17.09668 -11.96073 17.53708 1.000 45.77880 321 ALA A C 1
ATOM 2270 O O . ALA A 1 335 ? -18.08799 -11.69756 18.22679 1.000 47.30885 321 ALA A O 1
ATOM 2272 N N . VAL A 1 336 ? -16.72917 -13.21805 17.27325 1.000 36.12838 322 VAL A N 1
ATOM 2273 C CA . VAL A 1 336 ? -17.52661 -14.32903 17.78399 1.000 53.10026 322 VAL A CA 1
ATOM 2274 C C . VAL A 1 336 ? -17.28833 -14.52631 19.27564 1.000 56.10986 322 VAL A C 1
ATOM 2275 O O . VAL A 1 336 ? -18.20029 -14.93089 20.00760 1.000 52.74600 322 VAL A O 1
ATOM 2279 N N . GLU A 1 337 ? -16.07473 -14.24432 19.75622 1.000 53.82271 323 GLU A N 1
ATOM 2280 C CA . GLU A 1 337 ? -15.82737 -14.29361 21.19106 1.000 58.72962 323 GLU A CA 1
ATOM 2281 C C . GLU A 1 337 ? -16.46523 -13.11578 21.91235 1.000 57.74054 323 GLU A C 1
ATOM 2282 O O . GLU A 1 337 ? -16.65668 -13.17872 23.13151 1.000 51.77819 323 GLU A O 1
ATOM 2288 N N . ALA A 1 338 ? -16.79593 -12.04631 21.18643 1.000 52.41562 324 ALA A N 1
ATOM 2289 C CA . ALA A 1 338 ? -17.57100 -10.95342 21.75488 1.000 46.66975 324 ALA A CA 1
ATOM 2290 C C . ALA A 1 338 ? -19.06504 -11.24349 21.75561 1.000 58.90566 324 ALA A C 1
ATOM 2291 O O . ALA A 1 338 ? -19.80936 -10.59033 22.49477 1.000 64.05670 324 ALA A O 1
ATOM 2293 N N . GLY A 1 339 ? -19.51727 -12.19987 20.94880 1.000 54.73501 325 GLY A N 1
ATOM 2294 C CA . GLY A 1 339 ? -20.90871 -12.59485 20.92117 1.000 54.16891 325 GLY A CA 1
ATOM 2295 C C . GLY A 1 339 ? -21.64888 -12.33209 19.62588 1.000 53.11388 325 GLY A C 1
ATOM 2296 O O . GLY A 1 339 ? -22.86769 -12.53665 19.58382 1.000 55.88933 325 GLY A O 1
ATOM 2297 N N . ALA A 1 340 ? -20.96384 -11.88591 18.57429 1.000 48.47192 326 ALA A N 1
ATOM 2298 C CA . ALA A 1 340 ? -21.63317 -11.63160 17.30551 1.000 46.90511 326 ALA A CA 1
ATOM 2299 C C . ALA A 1 340 ? -22.18367 -12.92841 16.72657 1.000 51.73843 326 ALA A C 1
ATOM 2300 O O . ALA A 1 340 ? -21.53038 -13.97516 16.77051 1.000 50.39709 326 ALA A O 1
ATOM 2302 N N . ASP A 1 341 ? -23.39688 -12.85435 16.18410 1.000 50.71846 327 ASP A N 1
ATOM 2303 C CA . ASP A 1 341 ? -24.06333 -14.04301 15.67461 1.000 49.49705 327 ASP A CA 1
ATOM 2304 C C . ASP A 1 341 ? -23.31319 -14.61267 14.47396 1.000 47.00476 327 ASP A C 1
ATOM 2305 O O . ASP A 1 341 ? -22.55761 -13.91491 13.79209 1.000 50.58827 327 ASP A O 1
ATOM 2310 N N . ILE A 1 342 ? -23.53899 -15.90137 14.21701 1.000 37.71126 328 ILE A N 1
ATOM 2311 C CA . ILE A 1 342 ? -22.76875 -16.61692 13.20229 1.000 43.75815 328 ILE A CA 1
ATOM 2312 C C . ILE A 1 342 ? -23.05603 -16.06955 11.80705 1.000 40.35128 328 ILE A C 1
ATOM 2313 O O . ILE A 1 342 ? -22.16587 -16.02892 10.94860 1.000 44.14830 328 ILE A O 1
ATOM 2318 N N . GLU A 1 343 ? -24.28530 -15.60418 11.57349 1.000 41.59900 329 GLU A N 1
ATOM 2319 C CA . GLU A 1 343 ? -24.71500 -15.22255 10.22965 1.000 43.79384 329 GLU A CA 1
ATOM 2320 C C . GLU A 1 343 ? -23.88081 -14.07370 9.66655 1.000 43.14502 329 GLU A C 1
ATOM 2321 O O . GLU A 1 343 ? -23.37277 -14.15057 8.54155 1.000 34.77116 329 GLU A O 1
ATOM 2327 N N . ARG A 1 344 ? -23.74646 -12.98594 10.43095 1.000 38.29423 330 ARG A N 1
ATOM 2328 C CA . ARG A 1 344 ? -22.96780 -11.84791 9.94897 1.000 45.54966 330 ARG A CA 1
ATOM 2329 C C . ARG A 1 344 ? -21.49069 -12.20189 9.82913 1.000 49.34990 330 ARG A C 1
ATOM 2330 O O . ARG A 1 344 ? -20.80119 -11.72906 8.91766 1.000 43.45827 330 ARG A O 1
ATOM 2338 N N . VAL A 1 345 ? -20.99069 -13.04285 10.73655 1.000 41.39588 331 VAL A N 1
ATOM 2339 C CA . VAL A 1 345 ? -19.58666 -13.43725 10.69539 1.000 35.19754 331 VAL A CA 1
ATOM 2340 C C . VAL A 1 345 ? -19.30665 -14.30215 9.47110 1.000 32.38676 331 VAL A C 1
ATOM 2341 O O . VAL A 1 345 ? -18.24936 -14.18303 8.83939 1.000 29.13860 331 VAL A O 1
ATOM 2345 N N . ALA A 1 346 ? -20.25039 -15.17326 9.10504 1.000 31.69042 332 ALA A N 1
ATOM 2346 C CA . ALA A 1 346 ? -20.05349 -16.02123 7.93340 1.000 29.98238 332 ALA A CA 1
ATOM 2347 C C . ALA A 1 346 ? -19.99832 -15.20140 6.65152 1.000 31.17056 332 ALA A C 1
ATOM 2348 O O . ALA A 1 346 ? -19.30809 -15.58401 5.69985 1.000 34.97729 332 ALA A O 1
ATOM 2350 N N . GLU A 1 347 ? -20.71184 -14.07580 6.61280 1.000 40.87715 333 GLU A N 1
ATOM 2351 C CA . GLU A 1 347 ? -20.67939 -13.20244 5.44443 1.000 38.70822 333 GLU A CA 1
ATOM 2352 C C . GLU A 1 347 ? -19.30002 -12.58423 5.25861 1.000 29.26672 333 GLU A C 1
ATOM 2353 O O . GLU A 1 347 ? -18.74640 -12.59453 4.15266 1.000 35.49779 333 GLU A O 1
ATOM 2359 N N . VAL A 1 348 ? -18.72502 -12.05103 6.33846 1.000 31.86257 334 VAL A N 1
ATOM 2360 C CA . VAL A 1 348 ? -17.41679 -11.40851 6.25282 1.000 25.49413 334 VAL A CA 1
ATOM 2361 C C . VAL A 1 348 ? -16.34899 -12.41892 5.85281 1.000 32.27472 334 VAL A C 1
ATOM 2362 O O . VAL A 1 348 ? -15.43953 -12.10854 5.07248 1.000 24.88818 334 VAL A O 1
ATOM 2366 N N . LEU A 1 349 ? -16.44832 -13.64629 6.36657 1.000 30.34619 335 LEU A N 1
ATOM 2367 C CA . LEU A 1 349 ? -15.47653 -14.67273 6.00631 1.000 31.28992 335 LEU A CA 1
ATOM 2368 C C . LEU A 1 349 ? -15.64260 -15.10674 4.55495 1.000 30.73238 335 LEU A C 1
ATOM 2369 O O . LEU A 1 349 ? -14.65147 -15.38448 3.87048 1.000 28.26471 335 LEU A O 1
ATOM 2374 N N . ILE A 1 350 ? -16.88493 -15.16993 4.06735 1.000 27.96961 336 ILE A N 1
ATOM 2375 C CA . ILE A 1 350 ? -17.11717 -15.46040 2.65355 1.000 22.82498 336 ILE A CA 1
ATOM 2376 C C . ILE A 1 350 ? -16.48527 -14.37999 1.78390 1.000 20.34826 336 ILE A C 1
ATOM 2377 O O . ILE A 1 350 ? -15.80088 -14.67200 0.79649 1.000 18.67555 336 ILE A O 1
ATOM 2382 N N . GLU A 1 351 ? -16.69445 -13.11283 2.15050 1.000 22.95204 337 GLU A N 1
ATOM 2383 C CA . GLU A 1 351 ? -16.11048 -12.01310 1.38989 1.000 24.20911 337 GLU A CA 1
ATOM 2384 C C . GLU A 1 351 ? -14.58887 -12.02749 1.45430 1.000 29.18825 337 GLU A C 1
ATOM 2385 O O . GLU A 1 351 ? -13.92399 -11.60378 0.50195 1.000 26.78447 337 GLU A O 1
ATOM 2391 N N . ALA A 1 352 ? -14.01992 -12.51046 2.56078 1.000 30.04364 338 ALA A N 1
ATOM 2392 C CA . ALA A 1 352 ? -12.56701 -12.53054 2.69320 1.000 23.08348 338 ALA A CA 1
ATOM 2393 C C . ALA A 1 352 ? -11.94467 -13.62149 1.83022 1.000 22.87369 338 ALA A C 1
ATOM 2394 O O . ALA A 1 352 ? -10.88604 -13.41383 1.22552 1.000 24.26864 338 ALA A O 1
ATOM 2396 N N . ILE A 1 353 ? -12.58788 -14.78837 1.75786 1.000 20.44570 339 ILE A N 1
ATOM 2397 C CA . ILE A 1 353 ? -12.02627 -15.90128 0.99856 1.000 20.53526 339 ILE A CA 1
ATOM 2398 C C . ILE A 1 353 ? -12.03623 -15.59557 -0.49416 1.000 21.42381 339 ILE A C 1
ATOM 2399 O O . ILE A 1 353 ? -11.05417 -15.85507 -1.20022 1.000 29.21780 339 ILE A O 1
ATOM 2404 N N . LYS A 1 354 ? -13.13795 -15.03866 -1.00180 1.000 19.15282 340 LYS A N 1
ATOM 2405 C CA . LYS A 1 354 ? -13.17478 -14.65726 -2.40801 1.000 28.79269 340 LYS A CA 1
ATOM 2406 C C . LYS A 1 354 ? -12.29609 -13.44785 -2.69665 1.000 23.20734 340 LYS A C 1
ATOM 2407 O O . LYS A 1 354 ? -11.86628 -13.27190 -3.84062 1.000 27.43755 340 LYS A O 1
ATOM 2413 N N . ALA A 1 355 ? -12.01516 -12.61737 -1.68936 1.000 19.69250 341 ALA A N 1
ATOM 2414 C CA . ALA A 1 355 ? -11.04539 -11.54273 -1.87131 1.000 24.20427 341 ALA A CA 1
ATOM 2415 C C . ALA A 1 355 ? -9.64360 -12.10291 -2.07213 1.000 22.43463 341 ALA A C 1
ATOM 2416 O O . ALA A 1 355 ? -8.87574 -11.59376 -2.89688 1.000 25.16336 341 ALA A O 1
ATOM 2418 N N . GLN A 1 356 ? -9.29342 -13.15206 -1.32449 1.000 21.40314 342 GLN A N 1
ATOM 2419 C CA . GLN A 1 356 ? -8.01067 -13.81502 -1.52877 1.000 28.22862 342 GLN A CA 1
ATOM 2420 C C . GLN A 1 356 ? -7.97088 -14.52634 -2.87528 1.000 23.79018 342 GLN A C 1
ATOM 2421 O O . GLN A 1 356 ? -6.92326 -14.57164 -3.53090 1.000 24.42633 342 GLN A O 1
ATOM 2427 N N . ALA A 1 357 ? -9.10561 -15.08748 -3.30381 1.000 25.28365 343 ALA A N 1
ATOM 2428 C CA . ALA A 1 357 ? -9.17269 -15.71775 -4.61701 1.000 24.11415 343 ALA A CA 1
ATOM 2429 C C . ALA A 1 357 ? -8.96651 -14.70556 -5.73528 1.000 20.13674 343 ALA A C 1
ATOM 2430 O O . ALA A 1 357 ? -8.36843 -15.03556 -6.76487 1.000 28.86198 343 ALA A O 1
ATOM 2432 N N . GLU A 1 358 ? -9.45414 -13.47459 -5.55666 1.000 17.97808 344 GLU A N 1
ATOM 2433 C CA . GLU A 1 358 ? -9.23305 -12.43888 -6.56109 1.000 26.00915 344 GLU A CA 1
ATOM 2434 C C . GLU A 1 358 ? -7.75361 -12.09410 -6.67470 1.000 17.77734 344 GLU A C 1
ATOM 2435 O O . GLU A 1 358 ? -7.21398 -11.99338 -7.78253 1.000 21.62211 344 GLU A O 1
ATOM 2441 N N . ALA A 1 359 ? -7.07990 -11.91022 -5.53548 1.000 17.87440 345 ALA A N 1
ATOM 2442 C CA . ALA A 1 359 ? -5.64916 -11.62090 -5.56219 1.000 21.91448 345 ALA A CA 1
ATOM 2443 C C . ALA A 1 359 ? -4.85821 -12.79264 -6.12592 1.000 20.65709 345 ALA A C 1
ATOM 2444 O O . ALA A 1 359 ? -3.88738 -12.59576 -6.86580 1.000 28.88519 345 ALA A O 1
ATOM 2446 N N . ALA A 1 360 ? -5.25201 -14.02044 -5.77670 1.000 18.81039 346 ALA A N 1
ATOM 2447 C CA . ALA A 1 360 ? -4.56931 -15.19671 -6.30519 1.000 27.36611 346 ALA A CA 1
ATOM 2448 C C . ALA A 1 360 ? -4.63052 -15.23048 -7.82593 1.000 22.17566 346 ALA A C 1
ATOM 2449 O O . ALA A 1 360 ? -3.62972 -15.52430 -8.49000 1.000 23.70260 346 ALA A O 1
ATOM 2451 N N . LYS A 1 361 ? -5.79756 -14.92478 -8.39526 1.000 21.13953 347 LYS A N 1
ATOM 2452 C CA . LYS A 1 361 ? -5.92454 -14.89058 -9.84739 1.000 26.45043 347 LYS A CA 1
ATOM 2453 C C . LYS A 1 361 ? -5.21164 -13.67900 -10.43547 1.000 23.54327 347 LYS A C 1
ATOM 2454 O O . LYS A 1 361 ? -4.52223 -13.79458 -11.45492 1.000 28.34930 347 LYS A O 1
ATOM 2460 N N . PHE A 1 362 ? -5.35680 -12.51142 -9.80198 1.000 19.77955 348 PHE A N 1
ATOM 2461 C CA . PHE A 1 362 ? -4.71577 -11.30472 -10.31664 1.000 20.28957 348 PHE A CA 1
ATOM 2462 C C . PHE A 1 362 ? -3.19752 -11.42925 -10.29028 1.000 25.54020 348 PHE A C 1
ATOM 2463 O O . PHE A 1 362 ? -2.52189 -11.07126 -11.26233 1.000 24.81937 348 PHE A O 1
ATOM 2471 N N . SER A 1 363 ? -2.64148 -11.93471 -9.18587 1.000 18.05977 349 SER A N 1
ATOM 2472 C CA . SER A 1 363 ? -1.19671 -12.12307 -9.11139 1.000 19.63618 349 SER A CA 1
ATOM 2473 C C . SER A 1 363 ? -0.71713 -13.17897 -10.09852 1.000 26.10866 349 SER A C 1
ATOM 2474 O O . SER A 1 363 ? 0.43792 -13.13581 -10.53694 1.000 30.83764 349 SER A O 1
ATOM 2477 N N . ALA A 1 364 ? -1.58075 -14.13073 -10.45754 1.000 28.87359 350 ALA A N 1
ATOM 2478 C CA . ALA A 1 364 ? -1.21607 -15.11668 -11.46807 1.000 26.68681 350 ALA A CA 1
ATOM 2479 C C . ALA A 1 364 ? -1.27559 -14.52277 -12.86988 1.000 23.16008 350 ALA A C 1
ATOM 2480 O O . ALA A 1 364 ? -0.44152 -14.85068 -13.72062 1.000 28.40717 350 ALA A O 1
ATOM 2482 N N . GLU A 1 365 ? -2.25302 -13.65011 -13.12785 1.000 17.76981 351 GLU A N 1
ATOM 2483 C CA . GLU A 1 365 ? -2.32178 -12.97931 -14.42227 1.000 26.30985 351 GLU A CA 1
ATOM 2484 C C . GLU A 1 365 ? -1.11827 -12.06965 -14.63394 1.000 25.51779 351 GLU A C 1
ATOM 2485 O O . GLU A 1 365 ? -0.58075 -11.98637 -15.74448 1.000 31.90266 351 GLU A O 1
ATOM 2491 N N . VAL A 1 366 ? -0.68263 -11.37810 -13.57799 1.000 24.36485 352 VAL A N 1
ATOM 2492 C CA . VAL A 1 366 ? 0.47733 -10.49763 -13.68816 1.000 25.74720 352 VAL A CA 1
ATOM 2493 C C . VAL A 1 366 ? 1.73185 -11.30629 -13.98693 1.000 24.91009 352 VAL A C 1
ATOM 2494 O O . VAL A 1 366 ? 2.54129 -10.93368 -14.84583 1.000 28.90382 352 VAL A O 1
ATOM 2498 N N . LEU A 1 367 ? 1.91342 -12.42715 -13.28683 1.000 20.20439 353 LEU A N 1
ATOM 2499 C CA . LEU A 1 367 ? 3.07316 -13.27084 -13.54540 1.000 29.80406 353 LEU A CA 1
ATOM 2500 C C . LEU A 1 367 ? 2.97400 -13.95166 -14.90404 1.000 26.53640 353 LEU A C 1
ATOM 2501 O O . LEU A 1 367 ? 4.00058 -14.21520 -15.54051 1.000 23.16355 353 LEU A O 1
ATOM 2506 N N . LEU A 1 368 ? 1.75406 -14.23611 -15.36575 1.000 22.31945 354 LEU A N 1
ATOM 2507 C CA . LEU A 1 368 ? 1.58455 -14.81677 -16.69303 1.000 22.76854 354 LEU A CA 1
ATOM 2508 C C . LEU A 1 368 ? 1.96410 -13.81916 -17.78132 1.000 26.31172 354 LEU A C 1
ATOM 2509 O O . LEU A 1 368 ? 2.64320 -14.17868 -18.75026 1.000 24.37830 354 LEU A O 1
ATOM 2514 N N . LYS A 1 369 ? 1.53907 -12.55947 -17.63845 1.000 27.29250 355 LYS A N 1
ATOM 2515 C CA . LYS A 1 369 ? 1.92790 -11.53785 -18.60614 1.000 26.82809 355 LYS A CA 1
ATOM 2516 C C . LYS A 1 369 ? 3.42541 -11.26535 -18.56424 1.000 28.93477 355 LYS A C 1
ATOM 2517 O O . LYS A 1 369 ? 4.01058 -10.87067 -19.57951 1.000 29.44301 355 LYS A O 1
ATOM 2523 N N . ALA A 1 370 ? 4.05929 -11.46286 -17.40616 1.000 27.24953 356 ALA A N 1
ATOM 2524 C CA . ALA A 1 370 ? 5.50405 -11.28206 -17.31911 1.000 35.23957 356 ALA A CA 1
ATOM 2525 C C . ALA A 1 370 ? 6.24144 -12.37742 -18.07869 1.000 25.75491 356 ALA A C 1
ATOM 2526 O O . ALA A 1 370 ? 7.25794 -12.11205 -18.73104 1.000 25.94569 356 ALA A O 1
ATOM 2528 N N . ALA A 1 371 ? 5.74340 -13.61471 -18.00767 1.000 21.99425 357 ALA A N 1
ATOM 2529 C CA . ALA A 1 371 ? 6.36461 -14.70541 -18.75039 1.000 23.96141 357 ALA A CA 1
ATOM 2530 C C . ALA A 1 371 ? 6.21388 -14.51677 -20.25318 1.000 26.93577 357 ALA A C 1
ATOM 2531 O O . ALA A 1 371 ? 7.10050 -14.91354 -21.01816 1.000 33.70468 357 ALA A O 1
ATOM 2533 N N . ALA A 1 372 ? 5.10476 -13.91830 -20.69283 1.000 30.27433 358 ALA A N 1
ATOM 2534 C CA . ALA A 1 372 ? 4.91796 -13.65545 -22.11550 1.000 25.31176 358 ALA A CA 1
ATOM 2535 C C . ALA A 1 372 ? 5.92909 -12.63315 -22.61867 1.000 26.45042 358 ALA A C 1
ATOM 2536 O O . ALA A 1 372 ? 6.58241 -12.84321 -23.64669 1.000 35.22934 358 ALA A O 1
ATOM 2538 N N . ALA A 1 373 ? 6.07554 -11.51758 -21.89754 1.000 30.18325 359 ALA A N 1
ATOM 2539 C CA . ALA A 1 373 ? 7.02502 -10.48740 -22.30739 1.000 27.02475 359 ALA A CA 1
ATOM 2540 C C . ALA A 1 373 ? 8.45133 -11.02004 -22.30976 1.000 23.40877 359 ALA A C 1
ATOM 2541 O O . ALA A 1 373 ? 9.24881 -10.67577 -23.18995 1.000 29.21187 359 ALA A O 1
ATOM 2543 N N . ALA A 1 374 ? 8.79361 -11.85905 -21.32903 1.000 26.81675 360 ALA A N 1
ATOM 2544 C CA . ALA A 1 374 ? 10.10879 -12.49035 -21.32764 1.000 22.99870 360 ALA A CA 1
ATOM 2545 C C . ALA A 1 374 ? 10.27896 -13.39681 -22.53936 1.000 27.07624 360 ALA A C 1
ATOM 2546 O O . ALA A 1 374 ? 11.36678 -13.47029 -23.12321 1.000 35.40226 360 ALA A O 1
ATOM 2548 N N . ALA A 1 375 ? 9.21056 -14.09273 -22.93498 1.000 26.21999 361 ALA A N 1
ATOM 2549 C CA . ALA A 1 375 ? 9.26816 -14.91278 -24.14006 1.000 34.15173 361 ALA A CA 1
ATOM 2550 C C . ALA A 1 375 ? 9.42166 -14.04917 -25.38602 1.000 40.29800 361 ALA A C 1
ATOM 2551 O O . ALA A 1 375 ? 10.11344 -14.43661 -26.33528 1.000 40.54363 361 ALA A O 1
ATOM 2553 N N . LEU A 1 376 ? 8.78210 -12.87641 -25.40255 1.000 34.06878 362 LEU A N 1
ATOM 2554 C CA . LEU A 1 376 ? 8.96117 -11.95513 -26.52024 1.000 32.52817 362 LEU A CA 1
ATOM 2555 C C . LEU A 1 376 ? 10.38697 -11.42231 -26.56656 1.000 34.59763 362 LEU A C 1
ATOM 2556 O O . LEU A 1 376 ? 10.94757 -11.22273 -27.65052 1.000 42.55798 362 LEU A O 1
ATOM 2561 N N . ALA A 1 377 ? 10.98768 -11.18335 -25.39914 1.000 28.30750 363 ALA A N 1
ATOM 2562 C CA . ALA A 1 377 ? 12.37587 -10.73786 -25.36044 1.000 32.90056 363 ALA A CA 1
ATOM 2563 C C . ALA A 1 377 ? 13.32107 -11.83764 -25.82623 1.000 40.96831 363 ALA A C 1
ATOM 2564 O O . ALA A 1 377 ? 14.30778 -11.56329 -26.51984 1.000 52.45606 363 ALA A O 1
ATOM 2566 N N . GLU A 1 378 ? 13.03890 -13.08772 -25.45163 1.000 41.05815 364 GLU A N 1
ATOM 2567 C CA . GLU A 1 378 ? 13.87680 -14.20088 -25.88678 1.000 48.43396 364 GLU A CA 1
ATOM 2568 C C . GLU A 1 378 ? 13.82611 -14.35963 -27.40111 1.000 37.35225 364 GLU A C 1
ATOM 2569 O O . GLU A 1 378 ? 14.86160 -14.52312 -28.05680 1.000 50.62358 364 GLU A O 1
ATOM 2571 N N . ARG A 1 379 ? 12.62123 -14.31017 -27.97439 1.000 44.14701 365 ARG A N 1
ATOM 2572 C CA . ARG A 1 379 ? 12.45784 -14.30650 -29.42306 1.000 44.97569 365 ARG A CA 1
ATOM 2573 C C . ARG A 1 379 ? 13.07174 -13.07708 -30.07849 1.000 44.13607 365 ARG A C 1
ATOM 2574 O O . ARG A 1 379 ? 13.24275 -13.06877 -31.30269 1.000 53.75697 365 ARG A O 1
ATOM 2582 N N . GLY A 1 380 ? 13.40130 -12.04588 -29.30305 1.000 48.74983 366 GLY A N 1
ATOM 2583 C CA . GLY A 1 380 ? 13.95097 -10.81984 -29.83689 1.000 48.79626 366 GLY A CA 1
ATOM 2584 C C . GLY A 1 380 ? 12.92854 -9.81758 -30.32246 1.000 50.44796 366 GLY A C 1
ATOM 2585 O O . GLY A 1 380 ? 13.31707 -8.78374 -30.88142 1.000 48.14324 366 GLY A O 1
ATOM 2586 N N . GLU A 1 381 ? 11.63630 -10.08121 -30.11700 1.000 43.91779 367 GLU A N 1
ATOM 2587 C CA . GLU A 1 381 ? 10.60480 -9.20515 -30.65991 1.000 43.86756 367 GLU A CA 1
ATOM 2588 C C . GLU A 1 381 ? 10.52133 -7.88582 -29.90498 1.000 46.65575 367 GLU A C 1
ATOM 2589 O O . GLU A 1 381 ? 10.08077 -6.87975 -30.47175 1.000 48.39919 367 GLU A O 1
ATOM 2595 N N . ILE A 1 382 ? 10.93017 -7.86547 -28.63609 1.000 42.03487 368 ILE A N 1
ATOM 2596 C CA . ILE A 1 382 ? 10.96813 -6.64142 -27.85057 1.000 34.79281 368 ILE A CA 1
ATOM 2597 C C . ILE A 1 382 ? 12.35097 -6.50340 -27.23055 1.000 34.12472 368 ILE A C 1
ATOM 2598 O O . ILE A 1 382 ? 13.11170 -7.46764 -27.12224 1.000 35.01644 368 ILE A O 1
ATOM 2603 N N . THR A 1 383 ? 12.66988 -5.27842 -26.82823 1.000 31.07757 369 THR A N 1
ATOM 2604 C CA . THR A 1 383 ? 13.96476 -4.96485 -26.24834 1.000 32.45297 369 THR A CA 1
ATOM 2605 C C . THR A 1 383 ? 13.91986 -5.10074 -24.72822 1.000 34.97487 369 THR A C 1
ATOM 2606 O O . THR A 1 383 ? 12.86308 -5.29024 -24.12342 1.000 39.46920 369 THR A O 1
ATOM 2610 N N . GLU A 1 384 ? 15.09734 -4.99234 -24.10759 1.000 32.48783 370 GLU A N 1
ATOM 2611 C CA . GLU A 1 384 ? 15.18221 -5.13248 -22.65808 1.000 30.76297 370 GLU A CA 1
ATOM 2612 C C . GLU A 1 384 ? 14.60870 -3.92044 -21.93592 1.000 30.79189 370 GLU A C 1
ATOM 2613 O O . GLU A 1 384 ? 14.11677 -4.05254 -20.80965 1.000 36.21116 370 GLU A O 1
ATOM 2619 N N . LYS A 1 385 ? 14.66008 -2.73758 -22.55518 1.000 31.45330 371 LYS A N 1
ATOM 2620 C CA . LYS A 1 385 ? 13.98581 -1.58590 -21.96538 1.000 37.82315 371 LYS A CA 1
ATOM 2621 C C . LYS A 1 385 ? 12.47459 -1.77576 -21.95930 1.000 32.66206 371 LYS A C 1
ATOM 2622 O O . LYS A 1 385 ? 11.79824 -1.33078 -21.02446 1.000 39.76446 371 LYS A O 1
ATOM 2628 N N . ASP A 1 386 ? 11.93097 -2.43847 -22.98395 1.000 34.19727 372 ASP A N 1
ATOM 2629 C CA . ASP A 1 386 ? 10.50465 -2.74672 -22.99275 1.000 38.47549 372 ASP A CA 1
ATOM 2630 C C . ASP A 1 386 ? 10.14397 -3.71050 -21.87061 1.000 33.26627 372 ASP A C 1
ATOM 2631 O O . ASP A 1 386 ? 9.08465 -3.57744 -21.24700 1.000 36.83320 372 ASP A O 1
ATOM 2636 N N . VAL A 1 387 ? 11.01018 -4.68961 -21.60232 1.000 32.82021 373 VAL A N 1
ATOM 2637 C CA . VAL A 1 387 ? 10.75099 -5.62682 -20.51514 1.000 42.00525 373 VAL A CA 1
ATOM 2638 C C . VAL A 1 387 ? 10.86830 -4.92418 -19.16944 1.000 37.57603 373 VAL A C 1
ATOM 2639 O O . VAL A 1 387 ? 10.06113 -5.15580 -18.26150 1.000 31.01599 373 VAL A O 1
ATOM 2643 N N . ALA A 1 388 ? 11.87213 -4.05555 -19.01895 1.000 32.93183 374 ALA A N 1
ATOM 2644 C CA . ALA A 1 388 ? 12.01203 -3.29422 -17.78233 1.000 29.32403 374 ALA A CA 1
ATOM 2645 C C . ALA A 1 388 ? 10.81507 -2.37845 -17.56367 1.000 31.98039 374 ALA A C 1
ATOM 2646 O O . ALA A 1 388 ? 10.30722 -2.26531 -16.44281 1.000 33.54868 374 ALA A O 1
ATOM 2648 N N . ARG A 1 389 ? 10.34792 -1.71838 -18.62635 1.000 32.68620 375 ARG A N 1
ATOM 2649 C CA . ARG A 1 389 ? 9.15251 -0.88897 -18.51843 1.000 30.52596 375 ARG A CA 1
ATOM 2650 C C . ARG A 1 389 ? 7.92532 -1.71949 -18.17081 1.000 26.44013 375 ARG A C 1
ATOM 2651 O O . ARG A 1 389 ? 7.03285 -1.24310 -17.45977 1.000 25.72058 375 ARG A O 1
ATOM 2659 N N . PHE A 1 390 ? 7.86666 -2.96196 -18.65289 1.000 23.56472 376 PHE A N 1
ATOM 2660 C CA . PHE A 1 390 ? 6.68014 -3.78516 -18.45278 1.000 31.78249 376 PHE A CA 1
ATOM 2661 C C . PHE A 1 390 ? 6.60495 -4.33438 -17.03221 1.000 26.16450 376 PHE A C 1
ATOM 2662 O O . PHE A 1 390 ? 5.52603 -4.35222 -16.43059 1.000 23.91477 376 PHE A O 1
ATOM 2670 N N . VAL A 1 391 ? 7.73333 -4.78200 -16.47614 1.000 25.30464 377 VAL A N 1
ATOM 2671 C CA . VAL A 1 391 ? 7.71269 -5.31381 -15.11636 1.000 29.84600 377 VAL A CA 1
ATOM 2672 C C . VAL A 1 391 ? 7.51342 -4.19856 -14.09821 1.000 31.09298 377 VAL A C 1
ATOM 2673 O O . VAL A 1 391 ? 6.99393 -4.43825 -13.00083 1.000 26.00984 377 VAL A O 1
ATOM 2677 N N . VAL A 1 392 ? 7.91873 -2.97126 -14.42987 1.000 27.18663 378 VAL A N 1
ATOM 2678 C CA . VAL A 1 392 ? 7.68089 -1.84897 -13.52723 1.000 25.77437 378 VAL A CA 1
ATOM 2679 C C . VAL A 1 392 ? 6.19299 -1.52704 -13.46439 1.000 20.40547 378 VAL A C 1
ATOM 2680 O O . VAL A 1 392 ? 5.62855 -1.33517 -12.38100 1.000 18.94812 378 VAL A O 1
ATOM 2684 N N . GLU A 1 393 ? 5.53007 -1.47616 -14.62308 1.000 22.11036 379 GLU A N 1
ATOM 2685 C CA . GLU A 1 393 ? 4.09901 -1.19792 -14.63491 1.000 25.98363 379 GLU A CA 1
ATOM 2686 C C . GLU A 1 393 ? 3.28154 -2.37126 -14.10927 1.000 31.55014 379 GLU A C 1
ATOM 2687 O O . GLU A 1 393 ? 2.15117 -2.16661 -13.65493 1.000 35.33219 379 GLU A O 1
ATOM 2693 N N . LEU A 1 394 ? 3.82209 -3.59146 -14.15938 1.000 29.45062 380 LEU A N 1
ATOM 2694 C CA . LEU A 1 394 ? 3.16857 -4.70822 -13.48532 1.000 30.73455 380 LEU A CA 1
ATOM 2695 C C . LEU A 1 394 ? 3.30671 -4.58691 -11.97437 1.000 32.98899 380 LEU A C 1
ATOM 2696 O O . LEU A 1 394 ? 2.39784 -4.97003 -11.22869 1.000 30.45918 380 LEU A O 1
ATOM 2701 N N . ALA A 1 395 ? 4.44165 -4.06040 -11.50628 1.000 24.87072 381 ALA A N 1
ATOM 2702 C CA . ALA A 1 395 ? 4.62651 -3.85895 -10.07424 1.000 29.20208 381 ALA A CA 1
ATOM 2703 C C . ALA A 1 395 ? 3.60590 -2.87201 -9.52391 1.000 26.38719 381 ALA A C 1
ATOM 2704 O O . ALA A 1 395 ? 3.07278 -3.06711 -8.42577 1.000 27.02576 381 ALA A O 1
ATOM 2706 N N . LEU A 1 396 ? 3.31204 -1.80971 -10.27808 1.000 22.58914 382 LEU A N 1
ATOM 2707 C CA . LEU A 1 396 ? 2.30550 -0.85135 -9.83528 1.000 25.60734 382 LEU A CA 1
ATOM 2708 C C . LEU A 1 396 ? 0.91251 -1.46769 -9.81842 1.000 29.74037 382 LEU A C 1
ATOM 2709 O O . LEU A 1 396 ? 0.10283 -1.13254 -8.94658 1.000 27.66960 382 LEU A O 1
ATOM 2714 N N . GLU A 1 397 ? 0.61489 -2.36711 -10.76056 1.000 33.76950 383 GLU A N 1
ATOM 2715 C CA . GLU A 1 397 ? -0.67770 -3.04603 -10.74296 1.000 32.06514 383 GLU A CA 1
ATOM 2716 C C . GLU A 1 397 ? -0.84345 -3.87488 -9.47626 1.000 27.40606 383 GLU A C 1
ATOM 2717 O O . GLU A 1 397 ? -1.92338 -3.89307 -8.87394 1.000 25.98831 383 GLU A O 1
ATOM 2723 N N . LEU A 1 398 ? 0.22043 -4.56147 -9.05194 1.000 28.15268 384 LEU A N 1
ATOM 2724 C CA . LEU A 1 398 ? 0.15823 -5.33162 -7.81422 1.000 29.80487 384 LEU A CA 1
ATOM 2725 C C . LEU A 1 398 ? 0.03522 -4.41810 -6.60101 1.000 24.07416 384 LEU A C 1
ATOM 2726 O O . LEU A 1 398 ? -0.71571 -4.71882 -5.66572 1.000 29.20912 384 LEU A O 1
ATOM 2731 N N . LEU A 1 399 ? 0.76270 -3.29754 -6.59858 1.000 20.91750 385 LEU A N 1
ATOM 2732 C CA . LEU A 1 399 ? 0.65342 -2.34700 -5.49683 1.000 25.01038 385 LEU A CA 1
ATOM 2733 C C . LEU A 1 399 ? -0.74771 -1.75902 -5.40129 1.000 22.30771 385 LEU A C 1
ATOM 2734 O O . LEU A 1 399 ? -1.23148 -1.48460 -4.29730 1.000 24.19452 385 LEU A O 1
ATOM 2739 N N . GLU A 1 400 ? -1.41291 -1.55959 -6.54074 1.000 26.73031 386 GLU A N 1
ATOM 2740 C CA . GLU A 1 400 ? -2.78318 -1.05969 -6.51753 1.000 30.58757 386 GLU A CA 1
ATOM 2741 C C . GLU A 1 400 ? -3.74898 -2.12174 -6.00812 1.000 22.57906 386 GLU A C 1
ATOM 2742 O O . GLU A 1 400 ? -4.62649 -1.82711 -5.18846 1.000 21.88643 386 GLU A O 1
ATOM 2748 N N . ALA A 1 401 ? -3.60193 -3.36272 -6.47960 1.000 20.92622 387 ALA A N 1
ATOM 2749 C CA . ALA A 1 401 ? -4.49233 -4.43206 -6.04038 1.000 27.79115 387 ALA A CA 1
ATOM 2750 C C . ALA A 1 401 ? -4.32160 -4.73469 -4.55744 1.000 26.69365 387 ALA A C 1
ATOM 2751 O O . ALA A 1 401 ? -5.29967 -5.06890 -3.87906 1.000 35.12827 387 ALA A O 1
ATOM 2753 N N . LEU A 1 402 ? -3.09566 -4.63100 -4.03937 1.000 22.26857 388 LEU A N 1
ATOM 2754 C CA . LEU A 1 402 ? -2.88746 -4.79899 -2.60483 1.000 26.93014 388 LEU A CA 1
ATOM 2755 C C . LEU A 1 402 ? -3.54944 -3.67423 -1.81981 1.000 25.66229 388 LEU A C 1
ATOM 2756 O O . LEU A 1 402 ? -4.10972 -3.90802 -0.74287 1.000 28.54567 388 LEU A O 1
ATOM 2761 N N . PHE A 1 403 ? -3.50089 -2.44791 -2.34685 1.000 23.57920 389 PHE A N 1
ATOM 2762 C CA . PHE A 1 403 ? -4.13291 -1.32157 -1.66864 1.000 27.70963 389 PHE A CA 1
ATOM 2763 C C . PHE A 1 403 ? -5.65227 -1.41074 -1.72386 1.000 27.65137 389 PHE A C 1
ATOM 2764 O O . PHE A 1 403 ? -6.33018 -1.00886 -0.77132 1.000 27.25490 389 PHE A O 1
ATOM 2772 N N . GLU A 1 404 ? -6.20423 -1.93134 -2.82171 1.000 28.41722 390 GLU A N 1
ATOM 2773 C CA . GLU A 1 404 ? -7.65135 -2.08928 -2.91132 1.000 30.06246 390 GLU A CA 1
ATOM 2774 C C . GLU A 1 404 ? -8.15309 -3.17435 -1.96923 1.000 38.65500 390 GLU A C 1
ATOM 2775 O O . GLU A 1 404 ? -9.27436 -3.07981 -1.45618 1.000 32.05583 390 GLU A O 1
ATOM 2781 N N . MET A 1 405 ? -7.34083 -4.20336 -1.72306 1.000 29.64123 391 MET A N 1
ATOM 2782 C CA . MET A 1 405 ? -7.70430 -5.21325 -0.73813 1.000 28.46880 391 MET A CA 1
ATOM 2783 C C . MET A 1 405 ? -7.54953 -4.69627 0.68528 1.000 28.31342 391 MET A C 1
ATOM 2784 O O . MET A 1 405 ? -8.33335 -5.07367 1.56416 1.000 28.18224 391 MET A O 1
ATOM 2789 N N . GLN A 1 406 ? -6.55073 -3.84514 0.93080 1.000 26.74475 392 GLN A N 1
ATOM 2790 C CA . GLN A 1 406 ? -6.42130 -3.22193 2.24405 1.000 30.10662 392 GLN A CA 1
ATOM 2791 C C . GLN A 1 406 ? -7.66715 -2.41928 2.59092 1.000 26.90256 392 GLN A C 1
ATOM 2792 O O . GLN A 1 406 ? -8.14587 -2.46259 3.72974 1.000 27.57288 392 GLN A O 1
ATOM 2798 N N . ARG A 1 407 ? -8.21420 -1.68920 1.61611 1.000 29.16884 393 ARG A N 1
ATOM 2799 C CA . ARG A 1 407 ? -9.44530 -0.94653 1.85853 1.000 35.40736 393 ARG A CA 1
ATOM 2800 C C . ARG A 1 407 ? -10.64715 -1.87349 1.98093 1.000 30.01244 393 ARG A C 1
ATOM 2801 O O . ARG A 1 407 ? -11.59628 -1.55708 2.70517 1.000 37.31708 393 ARG A O 1
ATOM 2809 N N . PHE A 1 408 ? -10.62777 -3.01617 1.29157 1.000 29.48222 394 PHE A N 1
ATOM 2810 C CA . PHE A 1 408 ? -11.75684 -3.93871 1.36164 1.000 28.56656 394 PHE A CA 1
ATOM 2811 C C . PHE A 1 408 ? -11.82848 -4.61755 2.72401 1.000 28.47825 394 PHE A C 1
ATOM 2812 O O . PHE A 1 408 ? -12.88755 -4.64196 3.36157 1.000 34.80776 394 PHE A O 1
ATOM 2820 N N . VAL A 1 409 ? -10.70821 -5.17524 3.18771 1.000 27.95549 395 VAL A N 1
ATOM 2821 C CA . VAL A 1 409 ? -10.69339 -5.82945 4.49158 1.000 30.14132 395 VAL A CA 1
ATOM 2822 C C . VAL A 1 409 ? -10.90279 -4.81292 5.60800 1.000 33.19674 395 VAL A C 1
ATOM 2823 O O . VAL A 1 409 ? -11.49628 -5.13238 6.64638 1.000 28.36610 395 VAL A O 1
ATOM 2827 N N . ASN A 1 410 ? -10.43294 -3.57746 5.41715 1.000 36.38255 396 ASN A N 1
ATOM 2828 C CA . ASN A 1 410 ? -10.70714 -2.52475 6.39012 1.000 29.70258 396 ASN A CA 1
ATOM 2829 C C . ASN A 1 410 ? -12.20388 -2.26905 6.51438 1.000 32.25104 396 ASN A C 1
ATOM 2830 O O . ASN A 1 410 ? -12.70626 -1.99625 7.61114 1.000 29.47677 396 ASN A O 1
ATOM 2835 N N . GLU A 1 411 ? -12.93344 -2.35275 5.39881 1.000 32.07075 397 GLU A N 1
ATOM 2836 C CA . GLU A 1 411 ? -14.38492 -2.21395 5.45429 1.000 27.19016 397 GLU A CA 1
ATOM 2837 C C . GLU A 1 411 ? -15.02065 -3.38792 6.18709 1.000 27.94430 397 GLU A C 1
ATOM 2838 O O . GLU A 1 411 ? -16.00792 -3.21419 6.91119 1.000 30.01698 397 GLU A O 1
ATOM 2844 N N . LEU A 1 412 ? -14.46740 -4.59075 6.01266 1.000 33.29498 398 LEU A N 1
ATOM 2845 C CA . LEU A 1 412 ? -15.00856 -5.76053 6.69668 1.000 31.88505 398 LEU A CA 1
ATOM 2846 C C . LEU A 1 412 ? -14.79233 -5.66960 8.20135 1.000 37.61749 398 LEU A C 1
ATOM 2847 O O . LEU A 1 412 ? -15.68036 -6.02837 8.98390 1.000 39.39036 398 LEU A O 1
ATOM 2852 N N . ALA A 1 413 ? -13.61765 -5.19525 8.62492 1.000 27.74297 399 ALA A N 1
ATOM 2853 C CA . ALA A 1 413 ? -13.35878 -5.03274 10.05154 1.000 32.23226 399 ALA A CA 1
ATOM 2854 C C . ALA A 1 413 ? -14.27436 -3.97765 10.65813 1.000 29.17738 399 ALA A C 1
ATOM 2855 O O . ALA A 1 413 ? -14.75450 -4.13435 11.78714 1.000 23.42385 399 ALA A O 1
ATOM 2857 N N . ALA A 1 414 ? -14.52968 -2.89374 9.92118 1.000 33.73023 400 ALA A N 1
ATOM 2858 C CA . ALA A 1 414 ? -15.47048 -1.88529 10.39425 1.000 32.35617 400 ALA A CA 1
ATOM 2859 C C . ALA A 1 414 ? -16.88824 -2.43507 10.46444 1.000 33.62610 400 ALA A C 1
ATOM 2860 O O . ALA A 1 414 ? -17.67463 -2.01053 11.31841 1.000 32.43712 400 ALA A O 1
ATOM 2862 N N . ALA A 1 415 ? -17.23262 -3.37365 9.57995 1.000 29.92338 401 ALA A N 1
ATOM 2863 C CA . ALA A 1 415 ? -18.55614 -3.98496 9.63332 1.000 33.87642 401 ALA A CA 1
ATOM 2864 C C . ALA A 1 415 ? -18.70040 -4.87440 10.86136 1.000 36.48414 401 ALA A C 1
ATOM 2865 O O . ALA A 1 415 ? -19.72811 -4.83279 11.54766 1.000 45.93072 401 ALA A O 1
ATOM 2867 N N . LEU A 1 416 ? -17.67810 -5.68209 11.15451 1.000 31.23000 402 LEU A N 1
ATOM 2868 C CA . LEU A 1 416 ? -17.71817 -6.53480 12.33802 1.000 32.19221 402 LEU A CA 1
ATOM 2869 C C . LEU A 1 416 ? -17.76885 -5.71524 13.62021 1.000 36.84411 402 LEU A C 1
ATOM 2870 O O . LEU A 1 416 ? -18.40174 -6.13212 14.59768 1.000 47.83908 402 LEU A O 1
ATOM 2875 N N . LEU A 1 417 ? -17.10942 -4.55565 13.64012 1.000 34.18336 403 LEU A N 1
ATOM 2876 C CA . LEU A 1 417 ? -17.12046 -3.72468 14.83939 1.000 36.53499 403 LEU A CA 1
ATOM 2877 C C . LEU A 1 417 ? -18.49719 -3.12018 15.08319 1.000 41.92118 403 LEU A C 1
ATOM 2878 O O . LEU A 1 417 ? -18.91040 -2.95187 16.23525 1.000 43.24463 403 LEU A O 1
ATOM 2883 N N . GLU A 1 418 ? -19.23034 -2.80370 14.01347 1.000 46.63408 404 GLU A N 1
ATOM 2884 C CA . GLU A 1 418 ? -20.55430 -2.20951 14.16016 1.000 44.36394 404 GLU A CA 1
ATOM 2885 C C . GLU A 1 418 ? -21.57213 -3.16326 14.77238 1.000 45.46528 404 GLU A C 1
ATOM 2886 O O . GLU A 1 418 ? -22.68521 -2.73039 15.09032 1.000 56.99409 404 GLU A O 1
ATOM 2892 N N . VAL A 1 419 ? -21.22349 -4.43571 14.95113 1.000 49.97097 405 VAL A N 1
ATOM 2893 C CA . VAL A 1 419 ? -22.15328 -5.42182 15.48781 1.000 53.10738 405 VAL A CA 1
ATOM 2894 C C . VAL A 1 419 ? -21.82723 -5.69241 16.95122 1.000 50.29485 405 VAL A C 1
ATOM 2895 O O . VAL A 1 419 ? -22.72229 -5.98096 17.75355 1.000 54.26419 405 VAL A O 1
ATOM 2899 N N . VAL A 1 420 ? -20.54790 -5.59163 17.31251 1.000 47.38961 406 VAL A N 1
ATOM 2900 C CA . VAL A 1 420 ? -20.10318 -5.95344 18.65505 1.000 47.61544 406 VAL A CA 1
ATOM 2901 C C . VAL A 1 420 ? -19.95280 -4.71517 19.53138 1.000 55.04935 406 VAL A C 1
ATOM 2902 O O . VAL A 1 420 ? -20.07956 -4.79531 20.75844 1.000 57.61393 406 VAL A O 1
ATOM 2906 N N . ALA A 1 421 ? -19.68185 -3.56463 18.91910 1.000 47.32247 407 ALA A N 1
ATOM 2907 C CA . ALA A 1 421 ? -19.49184 -2.32190 19.66601 1.000 50.56818 407 ALA A CA 1
ATOM 2908 C C . ALA A 1 421 ? -20.85624 -1.68265 19.89167 1.000 52.99764 407 ALA A C 1
ATOM 2909 O O . ALA A 1 421 ? -21.42384 -1.06280 18.98901 1.000 46.94480 407 ALA A O 1
ATOM 2911 N N . LYS A 1 422 ? -21.38665 -1.83699 21.10383 1.000 55.97729 408 LYS A N 1
ATOM 2912 C CA . LYS A 1 422 ? -22.67387 -1.26461 21.47898 1.000 52.84799 408 LYS A CA 1
ATOM 2913 C C . LYS A 1 422 ? -22.53735 -0.01806 22.34083 1.000 55.80807 408 LYS A C 1
ATOM 2914 O O . LYS A 1 422 ? -23.26752 0.95553 22.13222 1.000 70.36385 408 LYS A O 1
ATOM 2916 N N . ASP A 1 423 ? -21.62295 -0.02872 23.30816 1.000 55.81735 409 ASP A N 1
ATOM 2917 C CA . ASP A 1 423 ? -21.36934 1.15701 24.11462 1.000 56.65626 409 ASP A CA 1
ATOM 2918 C C . ASP A 1 423 ? -20.82525 2.27462 23.23403 1.000 58.65025 409 ASP A C 1
ATOM 2919 O O . ASP A 1 423 ? -19.86746 2.07526 22.48112 1.000 60.29330 409 ASP A O 1
ATOM 2924 N N . GLU A 1 424 ? -21.44896 3.45399 23.32420 1.000 65.91395 410 GLU A N 1
ATOM 2925 C CA . GLU A 1 424 ? -21.07865 4.55816 22.44260 1.000 54.28253 410 GLU A CA 1
ATOM 2926 C C . GLU A 1 424 ? -19.62701 4.97793 22.63386 1.000 56.71127 410 GLU A C 1
ATOM 2927 O O . GLU A 1 424 ? -18.99669 5.47161 21.69182 1.000 60.91218 410 GLU A O 1
ATOM 2933 N N . GLU A 1 425 ? -19.08207 4.80319 23.84046 1.000 55.17860 411 GLU A N 1
ATOM 2934 C CA . GLU A 1 425 ? -17.67484 5.11798 24.05809 1.000 56.90338 411 GLU A CA 1
ATOM 2935 C C . GLU A 1 425 ? -16.77080 4.07193 23.42295 1.000 52.73027 411 GLU A C 1
ATOM 2936 O O . GLU A 1 425 ? -15.67072 4.39948 22.96397 1.000 47.73444 411 GLU A O 1
ATOM 2942 N N . VAL A 1 426 ? -17.21516 2.81428 23.39237 1.000 52.82351 412 VAL A N 1
ATOM 2943 C CA . VAL A 1 426 ? -16.46055 1.76713 22.71302 1.000 56.63952 412 VAL A CA 1
ATOM 2944 C C . VAL A 1 426 ? -16.52466 1.95906 21.20253 1.000 53.04772 412 VAL A C 1
ATOM 2945 O O . VAL A 1 426 ? -15.51923 1.80012 20.49900 1.000 47.96101 412 VAL A O 1
ATOM 2949 N N . LEU A 1 427 ? -17.70331 2.31398 20.68238 1.000 51.97899 413 LEU A N 1
ATOM 2950 C CA . LEU A 1 427 ? -17.84818 2.54187 19.24790 1.000 48.30890 413 LEU A CA 1
ATOM 2951 C C . LEU A 1 427 ? -16.97459 3.69743 18.77848 1.000 46.09305 413 LEU A C 1
ATOM 2952 O O . LEU A 1 427 ? -16.37178 3.63158 17.70087 1.000 40.44139 413 LEU A O 1
ATOM 2957 N N . GLU A 1 428 ? -16.89399 4.76608 19.57544 1.000 43.98839 414 GLU A N 1
ATOM 2958 C CA . GLU A 1 428 ? -16.13568 5.94176 19.16150 1.000 48.43596 414 GLU A CA 1
ATOM 2959 C C . GLU A 1 428 ? -14.65018 5.62816 19.04179 1.000 36.50311 414 GLU A C 1
ATOM 2960 O O . GLU A 1 428 ? -13.99285 6.05581 18.08571 1.000 40.85751 414 GLU A O 1
ATOM 2966 N N . LYS A 1 429 ? -14.10119 4.88292 20.00339 1.000 44.39829 415 LYS A N 1
ATOM 2967 C CA . LYS A 1 429 ? -12.70023 4.48669 19.91277 1.000 44.47840 415 LYS A CA 1
ATOM 2968 C C . LYS A 1 429 ? -12.46999 3.50484 18.77116 1.000 44.62289 415 LYS A C 1
ATOM 2969 O O . LYS A 1 429 ? -11.39914 3.51545 18.15229 1.000 38.65805 415 LYS A O 1
ATOM 2971 N N . ALA A 1 430 ? -13.45827 2.65904 18.47393 1.000 34.80472 416 ALA A N 1
ATOM 2972 C CA . ALA A 1 430 ? -13.31455 1.70573 17.37879 1.000 29.88961 416 ALA A CA 1
ATOM 2973 C C . ALA A 1 430 ? -13.38707 2.40654 16.02713 1.000 41.89338 416 ALA A C 1
ATOM 2974 O O . ALA A 1 430 ? -12.58114 2.13135 15.13041 1.000 37.77839 416 ALA A O 1
ATOM 2976 N N . ARG A 1 431 ? -14.34905 3.31971 15.86356 1.000 31.97545 417 ARG A N 1
ATOM 2977 C CA . ARG A 1 431 ? -14.47094 4.05143 14.60587 1.000 33.94335 417 ARG A CA 1
ATOM 2978 C C . ARG A 1 431 ? -13.23744 4.90541 14.34106 1.000 40.32711 417 ARG A C 1
ATOM 2979 O O . ARG A 1 431 ? -12.81210 5.05553 13.18940 1.000 41.67969 417 ARG A O 1
ATOM 2987 N N . LYS A 1 432 ? -12.65101 5.47530 15.39639 1.000 36.49413 418 LYS A N 1
ATOM 2988 C CA . LYS A 1 432 ? -11.42497 6.24895 15.23424 1.000 33.50230 418 LYS A CA 1
ATOM 2989 C C . LYS A 1 432 ? -10.28059 5.36566 14.75336 1.000 27.17510 418 LYS A C 1
ATOM 2990 O O . LYS A 1 432 ? -9.46920 5.78519 13.92009 1.000 31.12023 418 LYS A O 1
ATOM 2996 N N . ALA A 1 433 ? -10.20150 4.13501 15.26655 1.000 29.03344 419 ALA A N 1
ATOM 2997 C CA . ALA A 1 433 ? -9.14818 3.22048 14.83999 1.000 33.43161 419 ALA A CA 1
ATOM 2998 C C . ALA A 1 433 ? -9.34162 2.77088 13.39806 1.000 31.93418 419 ALA A C 1
ATOM 2999 O O . ALA A 1 433 ? -8.35890 2.49995 12.69846 1.000 25.15635 419 ALA A O 1
ATOM 3001 N N . VAL A 1 434 ? -10.59161 2.67747 12.94003 1.000 32.45746 420 VAL A N 1
ATOM 3002 C CA . VAL A 1 434 ? -10.84451 2.35396 11.53987 1.000 29.84017 420 VAL A CA 1
ATOM 3003 C C . VAL A 1 434 ? -10.38443 3.49407 10.64038 1.000 31.61429 420 VAL A C 1
ATOM 3004 O O . VAL A 1 434 ? -9.81822 3.26498 9.56438 1.000 29.84295 420 VAL A O 1
ATOM 3008 N N . GLU A 1 435 ? -10.61011 4.73860 11.06824 1.000 30.37040 421 GLU A N 1
ATOM 3009 C CA . GLU A 1 435 ? -10.16636 5.88504 10.28175 1.000 33.03752 421 GLU A CA 1
ATOM 3010 C C . GLU A 1 435 ? -8.64784 5.92128 10.17274 1.000 33.92632 421 GLU A C 1
ATOM 3011 O O . GLU A 1 435 ? -8.09860 6.14012 9.08718 1.000 38.57077 421 GLU A O 1
ATOM 3017 N N . ASP A 1 436 ? -7.95145 5.70392 11.29293 1.000 25.01463 422 ASP A N 1
ATOM 3018 C CA . ASP A 1 436 ? -6.49297 5.77884 11.28726 1.000 29.73101 422 ASP A CA 1
ATOM 3019 C C . ASP A 1 436 ? -5.88730 4.76981 10.31993 1.000 27.70517 422 ASP A C 1
ATOM 3020 O O . ASP A 1 436 ? -4.90679 5.07295 9.63016 1.000 26.20123 422 ASP A O 1
ATOM 3025 N N . SER A 1 437 ? -6.45932 3.56556 10.25046 1.000 30.73280 423 SER A N 1
ATOM 3026 C CA . SER A 1 437 ? -5.97343 2.57836 9.29210 1.000 30.37682 423 SER A CA 1
ATOM 3027 C C . SER A 1 437 ? -6.26580 3.01057 7.86121 1.000 29.87413 423 SER A C 1
ATOM 3028 O O . SER A 1 437 ? -5.47371 2.73854 6.95168 1.000 25.09779 423 SER A O 1
ATOM 3031 N N . LYS A 1 438 ? -7.39869 3.68370 7.64216 1.000 32.93833 424 LYS A N 1
ATOM 3032 C CA . LYS A 1 438 ? -7.71176 4.18445 6.30768 1.000 30.39533 424 LYS A CA 1
ATOM 3033 C C . LYS A 1 438 ? -6.68403 5.21128 5.85086 1.000 30.59491 424 LYS A C 1
ATOM 3034 O O . LYS A 1 438 ? -6.27519 5.21343 4.68422 1.000 34.46337 424 LYS A O 1
ATOM 3040 N N . ARG A 1 439 ? -6.25085 6.09166 6.75681 1.000 31.87134 425 ARG A N 1
ATOM 3041 C CA . ARG A 1 439 ? -5.22907 7.06881 6.39599 1.000 36.07985 425 ARG A CA 1
ATOM 3042 C C . ARG A 1 439 ? -3.86056 6.41295 6.26097 1.000 27.64331 425 ARG A C 1
ATOM 3043 O O . ARG A 1 439 ? -3.06877 6.79395 5.39108 1.000 21.03104 425 ARG A O 1
ATOM 3051 N N . GLU A 1 440 ? -3.56457 5.42494 7.10996 1.000 28.25440 426 GLU A N 1
ATOM 3052 C CA . GLU A 1 440 ? -2.28557 4.72811 7.01400 1.000 24.56102 426 GLU A CA 1
ATOM 3053 C C . GLU A 1 440 ? -2.19336 3.91437 5.72933 1.000 25.18865 426 GLU A C 1
ATOM 3054 O O . GLU A 1 440 ? -1.15461 3.92233 5.05869 1.000 28.73492 426 GLU A O 1
ATOM 3060 N N . ASN A 1 441 ? -3.26752 3.20539 5.37030 1.000 27.00371 427 ASN A N 1
ATOM 3061 C CA . ASN A 1 441 ? -3.26869 2.44482 4.12450 1.000 32.63448 427 ASN A CA 1
ATOM 3062 C C . ASN A 1 441 ? -3.16712 3.36627 2.91662 1.000 30.10006 427 ASN A C 1
ATOM 3063 O O . ASN A 1 441 ? -2.43457 3.07405 1.96430 1.000 35.81418 427 ASN A O 1
ATOM 3068 N N . GLU A 1 442 ? -3.90360 4.47882 2.93359 1.000 34.89520 428 GLU A N 1
ATOM 3069 C CA . GLU A 1 442 ? -3.84137 5.42348 1.82353 1.000 40.87575 428 GLU A CA 1
ATOM 3070 C C . GLU A 1 442 ? -2.44753 6.02121 1.69078 1.000 33.14763 428 GLU A C 1
ATOM 3071 O O . GLU A 1 442 ? -1.86487 6.02490 0.60200 1.000 33.63802 428 GLU A O 1
ATOM 3077 N N . ALA A 1 443 ? -1.88837 6.51663 2.80014 1.000 32.18103 429 ALA A N 1
ATOM 3078 C CA . ALA A 1 443 ? -0.55960 7.11937 2.75915 1.000 37.34162 429 ALA A CA 1
ATOM 3079 C C . ALA A 1 443 ? 0.50694 6.11532 2.34211 1.000 35.00292 429 ALA A C 1
ATOM 3080 O O . ALA A 1 443 ? 1.49111 6.49031 1.69499 1.000 38.13100 429 ALA A O 1
ATOM 3082 N N . SER A 1 444 ? 0.33609 4.84159 2.70466 1.000 36.28517 430 SER A N 1
ATOM 3083 C CA . SER A 1 444 ? 1.30944 3.82808 2.31343 1.000 30.71652 430 SER A CA 1
ATOM 3084 C C . SER A 1 444 ? 1.29317 3.58600 0.80973 1.000 29.51785 430 SER A C 1
ATOM 3085 O O . SER A 1 444 ? 2.34026 3.30084 0.21783 1.000 33.84883 430 SER A O 1
ATOM 3088 N N . PHE A 1 445 ? 0.12277 3.69608 0.17613 1.000 24.33568 431 PHE A N 1
ATOM 3089 C CA . PHE A 1 445 ? 0.05292 3.52608 -1.27120 1.000 36.20596 431 PHE A CA 1
ATOM 3090 C C . PHE A 1 445 ? 0.65211 4.71436 -2.00956 1.000 37.21279 431 PHE A C 1
ATOM 3091 O O . PHE A 1 445 ? 1.20485 4.54434 -3.10199 1.000 31.73411 431 PHE A O 1
ATOM 3099 N N . GLU A 1 446 ? 0.54177 5.91922 -1.44677 1.000 38.21777 432 GLU A N 1
ATOM 3100 C CA . GLU A 1 446 ? 1.21273 7.06689 -2.04574 1.000 40.91360 432 GLU A CA 1
ATOM 3101 C C . GLU A 1 446 ? 2.71916 6.85413 -2.05579 1.000 37.42633 432 GLU A C 1
ATOM 3102 O O . GLU A 1 446 ? 3.38651 7.09324 -3.06868 1.000 41.42389 432 GLU A O 1
ATOM 3108 N N . GLU A 1 447 ? 3.26771 6.37780 -0.93470 1.000 36.58473 433 GLU A N 1
ATOM 3109 C CA . GLU A 1 447 ? 4.69337 6.07641 -0.87113 1.000 31.66476 433 GLU A CA 1
ATOM 3110 C C . GLU A 1 447 ? 5.08181 5.01635 -1.89413 1.000 30.66922 433 GLU A C 1
ATOM 3111 O O . GLU A 1 447 ? 6.11524 5.13892 -2.56184 1.000 37.95191 433 GLU A O 1
ATOM 3117 N N . SER A 1 448 ? 4.26034 3.97378 -2.04532 1.000 34.50769 434 SER A N 1
ATOM 3118 C CA . SER A 1 448 ? 4.56367 2.93342 -3.02170 1.000 37.57575 434 SER A CA 1
ATOM 3119 C C . SER A 1 448 ? 4.32503 3.39478 -4.45172 1.000 32.46603 434 SER A C 1
ATOM 3120 O O . SER A 1 448 ? 4.93418 2.84654 -5.37665 1.000 35.02871 434 SER A O 1
ATOM 3123 N N . ARG A 1 449 ? 3.45246 4.38106 -4.65700 1.000 26.60119 435 ARG A N 1
ATOM 3124 C CA . ARG A 1 449 ? 3.22297 4.87485 -6.00852 1.000 34.36532 435 ARG A CA 1
ATOM 3125 C C . ARG A 1 449 ? 4.31478 5.84672 -6.43691 1.000 35.38845 435 ARG A C 1
ATOM 3126 O O . ARG A 1 449 ? 4.75115 5.81961 -7.59301 1.000 40.37989 435 ARG A O 1
ATOM 3134 N N . LYS A 1 450 ? 4.76507 6.70927 -5.52047 1.000 31.71906 436 LYS A N 1
ATOM 3135 C CA . LYS A 1 450 ? 5.86233 7.61998 -5.83444 1.000 34.38207 436 LYS A CA 1
ATOM 3136 C C . LYS A 1 450 ? 7.11385 6.85539 -6.24209 1.000 39.58350 436 LYS A C 1
ATOM 3137 O O . LYS A 1 450 ? 7.81776 7.25386 -7.17730 1.000 40.32371 436 LYS A O 1
ATOM 3143 N N . ALA A 1 451 ? 7.41082 5.75539 -5.54675 1.000 38.67904 437 ALA A N 1
ATOM 3144 C CA . ALA A 1 451 ? 8.56549 4.94466 -5.91150 1.000 31.17514 437 ALA A CA 1
ATOM 3145 C C . ALA A 1 451 ? 8.34276 4.21284 -7.22808 1.000 35.69116 437 ALA A C 1
ATOM 3146 O O . ALA A 1 451 ? 9.31048 3.88320 -7.92271 1.000 29.11615 437 ALA A O 1
ATOM 3148 N N . ALA A 1 452 ? 7.08389 3.95237 -7.58819 1.000 36.14638 438 ALA A N 1
ATOM 3149 C CA . ALA A 1 452 ? 6.80021 3.25315 -8.83734 1.000 32.26188 438 ALA A CA 1
ATOM 3150 C C . ALA A 1 452 ? 7.06898 4.14839 -10.04055 1.000 26.87244 438 ALA A C 1
ATOM 3151 O O . ALA A 1 452 ? 7.74612 3.74136 -10.99207 1.000 30.44832 438 ALA A O 1
ATOM 3153 N N . GLU A 1 453 ? 6.54476 5.37557 -10.01730 1.000 32.48354 439 GLU A N 1
ATOM 3154 C CA . GLU A 1 453 ? 6.79527 6.30521 -11.11144 1.000 44.32166 439 GLU A CA 1
ATOM 3155 C C . GLU A 1 453 ? 8.22809 6.82203 -11.11112 1.000 35.86821 439 GLU A C 1
ATOM 3156 O O . GLU A 1 453 ? 8.68469 7.34443 -12.13313 1.000 46.18693 439 GLU A O 1
ATOM 3162 N N . ALA A 1 454 ? 8.94812 6.68317 -9.99600 1.000 35.14984 440 ALA A N 1
ATOM 3163 C CA . ALA A 1 454 ? 10.36900 7.01025 -9.99067 1.000 32.84671 440 ALA A CA 1
ATOM 3164 C C . ALA A 1 454 ? 11.19036 5.90955 -10.65007 1.000 37.45358 440 ALA A C 1
ATOM 3165 O O . ALA A 1 454 ? 12.13662 6.19610 -11.39177 1.000 47.26528 440 ALA A O 1
ATOM 3167 N N . ALA A 1 455 ? 10.84269 4.64655 -10.39160 1.000 32.96819 441 ALA A N 1
ATOM 3168 C CA . ALA A 1 455 ? 11.53752 3.54190 -11.04165 1.000 28.27386 441 ALA A CA 1
ATOM 3169 C C . ALA A 1 455 ? 11.22651 3.48400 -12.53102 1.000 35.53779 441 ALA A C 1
ATOM 3170 O O . ALA A 1 455 ? 12.07665 3.06404 -13.32459 1.000 36.79313 441 ALA A O 1
ATOM 3172 N N . ALA A 1 456 ? 10.01979 3.89533 -12.92844 1.000 33.87755 442 ALA A N 1
ATOM 3173 C CA . ALA A 1 456 ? 9.68607 3.93342 -14.34830 1.000 34.46981 442 ALA A CA 1
ATOM 3174 C C . ALA A 1 456 ? 10.45521 5.03621 -15.06304 1.000 39.86283 442 ALA A C 1
ATOM 3175 O O . ALA A 1 456 ? 10.91429 4.84746 -16.19571 1.000 41.43233 442 ALA A O 1
ATOM 3177 N N . ALA A 1 457 ? 10.60944 6.19378 -14.41475 1.000 37.01113 443 ALA A N 1
ATOM 3178 C CA . ALA A 1 457 ? 11.39975 7.27047 -15.00009 1.000 43.54221 443 ALA A CA 1
ATOM 3179 C C . ALA A 1 457 ? 12.86887 6.88680 -15.11708 1.000 38.12867 443 ALA A C 1
ATOM 3180 O O . ALA A 1 457 ? 13.58669 7.43139 -15.96412 1.000 46.45278 443 ALA A O 1
ATOM 3182 N N . ALA A 1 458 ? 13.33380 5.95705 -14.27901 1.000 35.25563 444 ALA A N 1
ATOM 3183 C CA . ALA A 1 458 ? 14.72219 5.51917 -14.36470 1.000 37.21434 444 ALA A CA 1
ATOM 3184 C C . ALA A 1 458 ? 14.93461 4.58683 -15.55055 1.000 34.34687 444 ALA A C 1
ATOM 3185 O O . ALA A 1 458 ? 15.99571 4.61385 -16.18365 1.000 40.63359 444 ALA A O 1
ATOM 3187 N N . VAL A 1 459 ? 13.93489 3.75996 -15.86698 1.000 33.29506 445 VAL A N 1
ATOM 3188 C CA . VAL A 1 459 ? 14.05199 2.83350 -16.98998 1.000 40.75099 445 VAL A CA 1
ATOM 3189 C C . VAL A 1 459 ? 14.21488 3.59653 -18.29912 1.000 45.00412 445 VAL A C 1
ATOM 3190 O O . VAL A 1 459 ? 15.00560 3.20651 -19.16777 1.000 48.42391 445 VAL A O 1
ATOM 3194 N N . GLU A 1 460 ? 13.48629 4.70472 -18.45738 1.000 42.80566 446 GLU A N 1
ATOM 3195 C CA . GLU A 1 460 ? 13.57591 5.47022 -19.69661 1.000 43.21631 446 GLU A CA 1
ATOM 3196 C C . GLU A 1 460 ? 14.90547 6.20264 -19.81328 1.000 51.81537 446 GLU A C 1
ATOM 3197 O O . GLU A 1 460 ? 15.40438 6.40141 -20.92667 1.000 61.24113 446 GLU A O 1
ATOM 3203 N N . ALA A 1 461 ? 15.49135 6.60911 -18.68960 1.000 52.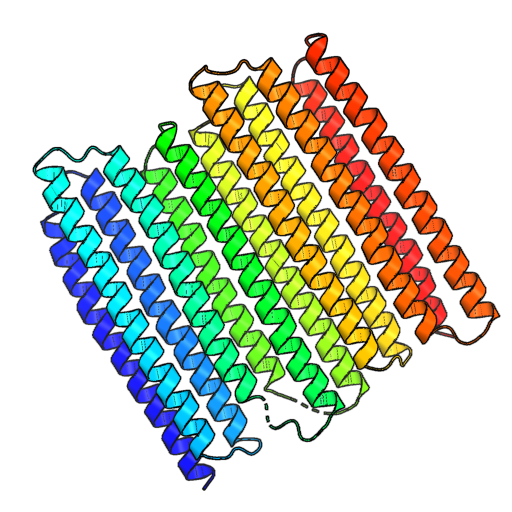11151 447 ALA A N 1
ATOM 3204 C CA . ALA A 1 461 ? 16.79046 7.26744 -18.70057 1.000 51.15799 447 ALA A CA 1
ATOM 3205 C C . ALA A 1 461 ? 17.94545 6.29141 -18.87618 1.000 52.04911 447 ALA A C 1
ATOM 3206 O O . ALA A 1 461 ? 19.09997 6.72796 -18.93406 1.000 62.87114 447 ALA A O 1
ATOM 3208 N N . GLY A 1 462 ? 17.66789 4.99330 -18.95942 1.000 48.26215 448 GLY A N 1
ATOM 3209 C CA . GLY A 1 462 ? 18.71083 4.01385 -19.17636 1.000 51.31851 448 GLY A CA 1
ATOM 3210 C C . GLY A 1 462 ? 19.32252 3.43479 -17.92252 1.000 41.56988 448 GLY A C 1
ATOM 3211 O O . GLY A 1 462 ? 20.47705 2.99330 -17.95788 1.000 58.89513 448 GLY A O 1
ATOM 3212 N N . ALA A 1 463 ? 18.59231 3.42226 -16.81110 1.000 48.29010 449 ALA A N 1
ATOM 3213 C CA . ALA A 1 463 ? 19.10494 2.84463 -15.57730 1.000 53.40495 449 ALA A CA 1
ATOM 3214 C C . ALA A 1 463 ? 19.06070 1.32478 -15.64936 1.000 42.17464 449 ALA A C 1
ATOM 3215 O O . ALA A 1 463 ? 18.12464 0.74216 -16.20447 1.000 39.27858 449 ALA A O 1
ATOM 3217 N N . ASP A 1 464 ? 20.08158 0.68445 -15.08747 1.000 47.22607 450 ASP A N 1
ATOM 3218 C CA . ASP A 1 464 ? 20.14262 -0.76907 -15.11029 1.000 51.45547 450 ASP A CA 1
ATOM 3219 C C . ASP A 1 464 ? 19.00147 -1.36399 -14.29648 1.000 50.06109 450 ASP A C 1
ATOM 3220 O O . ASP A 1 464 ? 18.64157 -0.85796 -13.22973 1.000 48.42068 450 ASP A O 1
ATOM 3225 N N . ILE A 1 465 ? 18.42702 -2.44820 -14.82303 1.000 41.48763 451 ILE A N 1
ATOM 3226 C CA . ILE A 1 465 ? 17.28517 -3.10346 -14.19964 1.000 41.42160 451 ILE A CA 1
ATOM 3227 C C . ILE A 1 465 ? 17.61523 -3.60699 -12.80167 1.000 40.46050 451 ILE A C 1
ATOM 3228 O O . ILE A 1 465 ? 16.71518 -3.75981 -11.96791 1.000 33.88641 451 ILE A O 1
ATOM 3233 N N . ASP A 1 466 ? 18.89534 -3.85726 -12.51859 1.000 43.23607 452 ASP A N 1
ATOM 3234 C CA . ASP A 1 466 ? 19.28383 -4.34258 -11.19822 1.000 40.90069 452 ASP A CA 1
ATOM 3235 C C . ASP A 1 466 ? 18.93606 -3.32809 -10.11550 1.000 38.19565 452 ASP A C 1
ATOM 3236 O O . ASP A 1 466 ? 18.37974 -3.68280 -9.07013 1.000 44.50865 452 ASP A O 1
ATOM 3238 N N . GLU A 1 467 ? 19.24839 -2.05235 -10.35491 1.000 43.38298 453 GLU A N 1
ATOM 3239 C CA . GLU A 1 467 ? 18.96892 -1.02549 -9.35621 1.000 45.68422 453 GLU A CA 1
ATOM 3240 C C . GLU A 1 467 ? 17.47871 -0.71637 -9.27891 1.000 39.37322 453 GLU A C 1
ATOM 3241 O O . GLU A 1 467 ? 16.93865 -0.51015 -8.18547 1.000 36.33859 453 GLU A O 1
ATOM 3243 N N . VAL A 1 468 ? 16.79934 -0.68052 -10.42721 1.000 33.57433 454 VAL A N 1
ATOM 3244 C CA . VAL A 1 468 ? 15.36940 -0.37913 -10.44335 1.000 36.62211 454 VAL A CA 1
ATOM 3245 C C . VAL A 1 468 ? 14.58667 -1.47032 -9.72280 1.000 39.09646 454 VAL A C 1
ATOM 3246 O O . VAL A 1 468 ? 13.71290 -1.18912 -8.89350 1.000 45.19052 454 VAL A O 1
ATOM 3250 N N . ALA A 1 469 ? 14.88940 -2.73414 -10.02905 1.000 31.66951 455 ALA A N 1
ATOM 3251 C CA . ALA A 1 469 ? 14.18861 -3.83793 -9.38113 1.000 32.36269 455 ALA A CA 1
ATOM 3252 C C . ALA A 1 469 ? 14.49206 -3.88629 -7.88901 1.000 35.63968 455 ALA A C 1
ATOM 3253 O O . ALA A 1 469 ? 13.61771 -4.22440 -7.08265 1.000 40.17120 455 ALA A O 1
ATOM 3255 N N . LYS A 1 470 ? 15.72466 -3.54363 -7.50539 1.000 33.92902 456 LYS A N 1
ATOM 3256 C CA . LYS A 1 470 ? 16.10517 -3.57109 -6.09672 1.000 37.30874 456 LYS A CA 1
ATOM 3257 C C . LYS A 1 470 ? 15.33356 -2.53021 -5.29455 1.000 45.20727 456 LYS A C 1
ATOM 3258 O O . LYS A 1 470 ? 14.90301 -2.79857 -4.16670 1.000 50.07294 456 LYS A O 1
ATOM 3264 N N . GLU A 1 471 ? 15.14594 -1.33580 -5.86087 1.000 40.90703 457 GLU A N 1
ATOM 3265 C CA . GLU A 1 471 ? 14.42982 -0.28003 -5.15458 1.000 41.98394 457 GLU A CA 1
ATOM 3266 C C . GLU A 1 471 ? 12.91901 -0.46960 -5.21027 1.000 37.33642 457 GLU A C 1
ATOM 3267 O O . GLU A 1 471 ? 12.20833 0.00985 -4.31963 1.000 38.86380 457 GLU A O 1
ATOM 3273 N N . LEU A 1 472 ? 12.40929 -1.15232 -6.23788 1.000 26.60522 458 LEU A N 1
ATOM 3274 C CA . LEU A 1 472 ? 10.97933 -1.43235 -6.29245 1.000 25.05930 458 LEU A CA 1
ATOM 3275 C C . LEU A 1 472 ? 10.59204 -2.55211 -5.33545 1.000 36.91580 458 LEU A C 1
ATOM 3276 O O . LEU A 1 472 ? 9.50702 -2.51549 -4.74586 1.000 28.02534 458 LEU A O 1
ATOM 3281 N N . ILE A 1 473 ? 11.46147 -3.55288 -5.17220 1.000 36.27892 459 ILE A N 1
ATOM 3282 C CA . ILE A 1 473 ? 11.19898 -4.61713 -4.20747 1.000 34.54746 459 ILE A CA 1
ATOM 3283 C C . ILE A 1 473 ? 11.11872 -4.04683 -2.79760 1.000 29.16904 459 ILE A C 1
ATOM 3284 O O . ILE A 1 473 ? 10.25842 -4.43978 -1.99998 1.000 35.14181 459 ILE A O 1
ATOM 3289 N N . GLU A 1 474 ? 12.00111 -3.09832 -2.47401 1.000 28.61341 460 GLU A N 1
ATOM 3290 C CA . GLU A 1 474 ? 11.95981 -2.46421 -1.16104 1.000 29.87161 460 GLU A CA 1
ATOM 3291 C C . GLU A 1 474 ? 10.68787 -1.64914 -0.96817 1.000 27.01669 460 GLU A C 1
ATOM 3292 O O . GLU A 1 474 ? 10.17441 -1.56425 0.15306 1.000 33.05789 460 GLU A O 1
ATOM 3298 N N . ALA A 1 475 ? 10.16505 -1.04852 -2.03950 1.000 26.69401 461 ALA A N 1
ATOM 3299 C CA . ALA A 1 475 ? 8.91685 -0.30080 -1.92568 1.000 32.06714 461 ALA A CA 1
ATOM 3300 C C . ALA A 1 475 ? 7.73029 -1.23438 -1.71862 1.000 31.79288 461 ALA A C 1
ATOM 3301 O O . ALA A 1 475 ? 6.82989 -0.93535 -0.92548 1.000 30.33786 461 ALA A O 1
ATOM 3303 N N . ILE A 1 476 ? 7.71110 -2.36890 -2.42255 1.000 24.56731 462 ILE A N 1
ATOM 3304 C CA . ILE A 1 476 ? 6.62170 -3.32647 -2.25800 1.000 28.15585 462 ILE A CA 1
ATOM 3305 C C . ILE A 1 476 ? 6.65947 -3.94396 -0.86606 1.000 29.41518 462 ILE A C 1
ATOM 3306 O O . ILE A 1 476 ? 5.61585 -4.15255 -0.23562 1.000 20.92448 462 ILE A O 1
ATOM 3311 N N . LYS A 1 477 ? 7.85925 -4.24132 -0.36100 1.000 28.44798 463 LYS A N 1
ATOM 3312 C CA . LYS A 1 477 ? 7.97331 -4.80766 0.97785 1.000 31.49225 463 LYS A CA 1
ATOM 3313 C C . LYS A 1 477 ? 7.64228 -3.78264 2.05415 1.000 30.89276 463 LYS A C 1
ATOM 3314 O O . LYS A 1 477 ? 7.16176 -4.15393 3.13108 1.000 30.70559 463 LYS A O 1
ATOM 3320 N N . GLU A 1 478 ? 7.89095 -2.49758 1.78806 1.000 29.80596 464 GLU A N 1
ATOM 3321 C CA . GLU A 1 478 ? 7.56190 -1.46760 2.76734 1.000 27.90227 464 GLU A CA 1
ATOM 3322 C C . GLU A 1 478 ? 6.05498 -1.27510 2.87846 1.000 31.38332 464 GLU A C 1
ATOM 3323 O O . GLU A 1 478 ? 5.53774 -1.00932 3.96921 1.000 33.55425 464 GLU A O 1
ATOM 3329 N N . GLN A 1 479 ? 5.33188 -1.40598 1.76184 1.000 25.14257 465 GLN A N 1
ATOM 3330 C CA . GLN A 1 479 ? 3.87524 -1.39099 1.83443 1.000 24.04590 465 GLN A CA 1
ATOM 3331 C C . GLN A 1 479 ? 3.35368 -2.63103 2.54713 1.000 15.41561 465 GLN A C 1
ATOM 3332 O O . GLN A 1 479 ? 2.38339 -2.55381 3.30860 1.000 25.58972 465 GLN A O 1
ATOM 3338 N N . ALA A 1 480 ? 3.98535 -3.78425 2.31219 1.000 21.40166 466 ALA A N 1
ATOM 3339 C CA . ALA A 1 480 ? 3.60755 -4.99221 3.03642 1.000 27.07011 466 ALA A CA 1
ATOM 3340 C C . ALA A 1 480 ? 3.90807 -4.86894 4.52376 1.000 25.79665 466 ALA A C 1
ATOM 3341 O O . ALA A 1 480 ? 3.17089 -5.41829 5.34994 1.000 25.29364 466 ALA A O 1
ATOM 3343 N N . GLU A 1 481 ? 4.97950 -4.15856 4.88442 1.0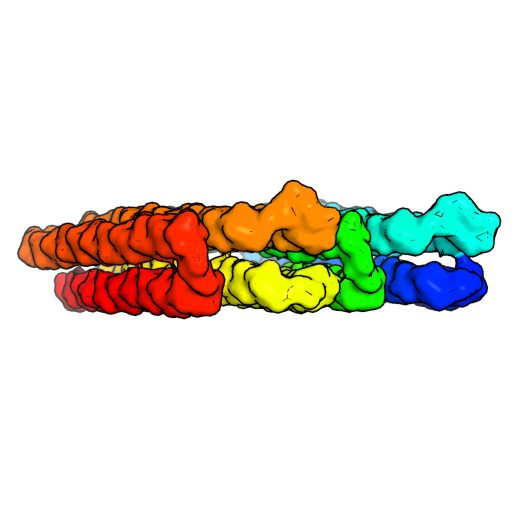00 25.46637 467 GLU A N 1
ATOM 3344 C CA . GLU A 1 481 ? 5.26564 -3.92029 6.29531 1.000 31.34871 467 GLU A CA 1
ATOM 3345 C C . GLU A 1 481 ? 4.25511 -2.95463 6.90130 1.000 30.73284 467 GLU A C 1
ATOM 3346 O O . GLU A 1 481 ? 3.73122 -3.19453 7.99551 1.000 30.73148 467 GLU A O 1
ATOM 3352 N N . ALA A 1 482 ? 3.96757 -1.85368 6.20090 1.000 26.32776 468 ALA A N 1
ATOM 3353 C CA . ALA A 1 482 ? 2.97313 -0.90601 6.69207 1.000 26.66435 468 ALA A CA 1
ATOM 3354 C C . ALA A 1 482 ? 1.59265 -1.54023 6.78091 1.000 27.25993 468 ALA A C 1
ATOM 3355 O O . ALA A 1 482 ? 0.80559 -1.19005 7.66757 1.000 39.11563 468 ALA A O 1
ATOM 3357 N N . ALA A 1 483 ? 1.28115 -2.47195 5.87667 1.000 15.91025 469 ALA A N 1
ATOM 3358 C CA . ALA A 1 483 ? -0.00679 -3.15368 5.93447 1.000 19.13577 469 ALA A CA 1
ATOM 3359 C C . ALA A 1 483 ? -0.09722 -4.05611 7.15755 1.000 22.52734 469 ALA A C 1
ATOM 3360 O O . ALA A 1 483 ? -1.17167 -4.19815 7.75288 1.000 35.51376 469 ALA A O 1
ATOM 3362 N N . LYS A 1 484 ? 1.01962 -4.67287 7.54863 1.000 31.45305 470 LYS A N 1
ATOM 3363 C CA . LYS A 1 484 ? 1.01418 -5.53773 8.72369 1.000 37.94683 470 LYS A CA 1
ATOM 3364 C C . LYS A 1 484 ? 0.83622 -4.72620 10.00104 1.000 30.26418 470 LYS A C 1
ATOM 3365 O O . LYS A 1 484 ? 0.05145 -5.09885 10.88070 1.000 37.92273 470 LYS A O 1
ATOM 3367 N N . GLU A 1 485 ? 1.55602 -3.60761 10.11938 1.000 27.36354 471 GLU A N 1
ATOM 3368 C CA . GLU A 1 485 ? 1.45585 -2.78898 11.32384 1.000 36.98501 471 GLU A CA 1
ATOM 3369 C C . GLU A 1 485 ? 0.09084 -2.12060 11.43186 1.000 37.94878 471 GLU A C 1
ATOM 3370 O O . GLU A 1 485 ? -0.43954 -1.95766 12.53726 1.000 32.71687 471 GLU A O 1
ATOM 3376 N N . SER A 1 486 ? -0.49501 -1.72701 10.29859 1.000 33.57196 472 SER A N 1
ATOM 3377 C CA . SER A 1 486 ? -1.83234 -1.14374 10.33073 1.000 35.45392 472 SER A CA 1
ATOM 3378 C C . SER A 1 486 ? -2.87343 -2.17779 10.74031 1.000 29.01011 472 SER A C 1
ATOM 3379 O O . SER A 1 486 ? -3.79305 -1.87124 11.50776 1.000 30.53209 472 SER A O 1
ATOM 3382 N N . ALA A 1 487 ? -2.74351 -3.40916 10.24073 1.000 32.14431 473 ALA A N 1
ATOM 3383 C CA . ALA A 1 487 ? -3.67120 -4.46523 10.62881 1.000 34.33784 473 ALA A CA 1
ATOM 3384 C C . ALA A 1 487 ? -3.47299 -4.88175 12.08002 1.000 33.76656 473 ALA A C 1
ATOM 3385 O O . ALA A 1 487 ? -4.43003 -5.30694 12.73708 1.000 37.06827 473 ALA A O 1
ATOM 3387 N N . LYS A 1 488 ? -2.24693 -4.76945 12.59523 1.000 35.23880 474 LYS A N 1
ATOM 3388 C CA . LYS A 1 488 ? -1.99144 -5.13193 13.98544 1.000 33.36532 474 LYS A CA 1
ATOM 3389 C C . LYS A 1 488 ? -2.67306 -4.15835 14.93852 1.000 30.53688 474 LYS A C 1
ATOM 3390 O O . LYS A 1 488 ? -3.33245 -4.57215 15.89923 1.000 36.81024 474 LYS A O 1
ATOM 3396 N N . LYS A 1 489 ? -2.52259 -2.85622 14.68680 1.000 31.76195 475 LYS A N 1
ATOM 3397 C CA . LYS A 1 489 ? -3.18377 -1.85488 15.51658 1.000 35.81880 475 LYS A CA 1
ATOM 3398 C C . LYS A 1 489 ? -4.70105 -1.92585 15.38405 1.000 35.76972 475 LYS A C 1
ATOM 3399 O O . LYS A 1 489 ? -5.42054 -1.62659 16.34445 1.000 39.34867 475 LYS A O 1
ATOM 3405 N N . LEU A 1 490 ? -5.20487 -2.33050 14.21545 1.000 31.52560 476 LEU A N 1
ATOM 3406 C CA . LEU A 1 490 ? -6.64843 -2.40313 14.01424 1.000 27.42158 476 LEU A CA 1
ATOM 3407 C C . LEU A 1 490 ? -7.25064 -3.62099 14.70558 1.000 37.80133 476 LEU A C 1
ATOM 3408 O O . LEU A 1 490 ? -8.31127 -3.51921 15.33299 1.000 36.12546 476 LEU A O 1
ATOM 3413 N N . LEU A 1 491 ? -6.59504 -4.78007 14.59703 1.000 29.04536 477 LEU A N 1
ATOM 3414 C CA . LEU A 1 491 ? -7.03810 -5.94919 15.34943 1.000 31.23249 477 LEU A CA 1
ATOM 3415 C C . LEU A 1 491 ? -6.92898 -5.71287 16.84986 1.000 32.61298 477 LEU A C 1
ATOM 3416 O O . LEU A 1 491 ? -7.70453 -6.27974 17.62874 1.000 31.09881 477 LEU A O 1
ATOM 3421 N N . GLU A 1 492 ? -5.97756 -4.87630 17.26895 1.000 29.17933 478 GLU A N 1
ATOM 3422 C CA . GLU A 1 492 ? -5.85308 -4.53259 18.68069 1.000 37.21654 478 GLU A CA 1
ATOM 3423 C C . GLU A 1 492 ? -7.09222 -3.80234 19.18198 1.000 37.71497 478 GLU A C 1
ATOM 3424 O O . GLU A 1 492 ? -7.58843 -4.08642 20.27860 1.000 38.12427 478 GLU A O 1
ATOM 3430 N N . ALA A 1 493 ? -7.61056 -2.86233 18.38879 1.000 36.82340 479 ALA A N 1
ATOM 3431 C CA . ALA A 1 493 ? -8.78313 -2.10276 18.81068 1.000 37.96368 479 ALA A CA 1
ATOM 3432 C C . ALA A 1 493 ? -10.02541 -2.98318 18.86656 1.000 33.52271 479 ALA A C 1
ATOM 3433 O O . ALA A 1 493 ? -10.86011 -2.83150 19.76644 1.000 43.13603 479 ALA A O 1
ATOM 3435 N N . ALA A 1 494 ? -10.16843 -3.90535 17.91235 1.000 35.69650 480 ALA A N 1
ATOM 3436 C CA . ALA A 1 494 ? -11.31100 -4.81129 17.93222 1.000 38.66293 480 ALA A CA 1
ATOM 3437 C C . ALA A 1 494 ? -11.24673 -5.76775 19.11436 1.000 35.31384 480 ALA A C 1
ATOM 3438 O O . ALA A 1 494 ? -12.29034 -6.18132 19.63228 1.000 40.48597 480 ALA A O 1
ATOM 3440 N N . ALA A 1 495 ? -10.03914 -6.12798 19.55468 1.000 36.97396 481 ALA A N 1
ATOM 3441 C CA . ALA A 1 495 ? -9.90921 -7.02349 20.69855 1.000 45.50181 481 ALA A CA 1
ATOM 3442 C C . ALA A 1 495 ? -10.30572 -6.32659 21.99406 1.000 41.30818 481 ALA A C 1
ATOM 3443 O O . ALA A 1 495 ? -10.98068 -6.92069 22.84282 1.000 39.78268 481 ALA A O 1
ATOM 3445 N N . GLU A 1 496 ? -9.89730 -5.06680 22.16492 1.000 36.57672 482 GLU A N 1
ATOM 3446 C CA . GLU A 1 496 ? -10.28441 -4.32423 23.35969 1.000 43.61972 482 GLU A CA 1
ATOM 3447 C C . GLU A 1 496 ? -11.78271 -4.05012 23.37332 1.000 41.36863 482 GLU A C 1
ATOM 3448 O O . GLU A 1 496 ? -12.41525 -4.07573 24.43554 1.000 36.94631 482 GLU A O 1
ATOM 3454 N N . ALA A 1 497 ? -12.36695 -3.78611 22.20149 1.000 45.31693 483 ALA A N 1
ATOM 3455 C CA . ALA A 1 497 ? -13.81159 -3.60423 22.11777 1.000 42.41777 483 ALA A CA 1
ATOM 3456 C C . ALA A 1 497 ? -14.55707 -4.88590 22.46141 1.000 40.98808 483 ALA A C 1
ATOM 3457 O O . ALA A 1 497 ? -15.70984 -4.83188 22.90405 1.000 42.32434 483 ALA A O 1
ATOM 3459 N N . ALA A 1 498 ? -13.92183 -6.04211 22.26329 1.000 34.51779 484 ALA A N 1
ATOM 3460 C CA . ALA A 1 498 ? -14.53167 -7.30397 22.66085 1.000 38.13033 484 ALA A CA 1
ATOM 3461 C C . ALA A 1 498 ? -14.41560 -7.54168 24.16026 1.000 45.11367 484 ALA A C 1
ATOM 3462 O O . ALA A 1 498 ? -15.32029 -8.13352 24.76036 1.000 48.20303 484 ALA A O 1
ATOM 3464 N N . LEU A 1 499 ? -13.32040 -7.08962 24.77785 1.000 46.35474 485 LEU A N 1
ATOM 3465 C CA . LEU A 1 499 ? -13.16106 -7.24786 26.21998 1.000 48.43863 485 LEU A CA 1
ATOM 3466 C C . LEU A 1 499 ? -14.19261 -6.43705 26.99380 1.000 46.87678 485 LEU A C 1
ATOM 3467 O O . LEU A 1 499 ? -14.55244 -6.80628 28.11754 1.000 48.41137 485 LEU A O 1
ATOM 3472 N N . ALA A 1 500 ? -14.67585 -5.34167 26.41819 1.000 45.86497 486 ALA A N 1
ATOM 3473 C CA . ALA A 1 500 ? -15.67228 -4.51019 27.07985 1.000 30.23667 486 ALA A CA 1
ATOM 3474 C C . ALA A 1 500 ? -17.07629 -4.87472 26.61184 1.000 29.96680 486 ALA A C 1
ATOM 3475 O O . ALA A 1 500 ? -18.06364 -4.33643 27.10908 1.000 44.91393 486 ALA A O 1
#

Foldseek 3Di:
DLVVLLVLLVVLLVVLVVLLVVLVVVLVVLLVVQCVLQPDVLLVLLSVLLSLLLNLLSVLLSLLLVLLSLLLNLLSVQDDDSVLSVVLSVVSVVSSVVSSVVSVVSSVLSSVVRNVPVVHDQDSLNSLVSLLVSLLVSLVSSLVSLLVSLVSSLVSQNQVDPLLNVLSVLLSLLLNLLLVLLSLLLVLLSLLLNLLSVLPFDSNLSSVLSVLSSVLSSVSSSVSSVLSSVSSVAPDQLVSLVSSLVSLLVSLVSSLVSLVSSLVSSLSSLVRRQPDDLLNLLLVLLSLLLNLLSVLLSLLLNLLSLLLNLLSLLPFGSNLSSVSSSVSSNLSSVSSNLSSVLSSVLSNVSSCVSVVVDDSLVSLLSSLVSSLVSLVSSLVSLVVSLVSSLVSCVRNQDPPVLNVLLVVLSVVLVVLSVVLSVQLVVLSVVLNVCSVVPHRSVVSSVSNSVSSVSSSVSSNVSSVSNSVSSNVSSVD

Nearest PDB structures (foldseek):
  8ga6-assembly1_A  TM=1.002E+00  e=1.031E-48  synthetic construct
  8gel-assembly1_A  TM=5.266E-01  e=4.083E-04  synthetic construct